Protein AF-A0A2E8LJH5-F1 (afdb_monomer_lite)

Radius of gyration: 37.07 Å; chains: 1; bounding box: 122×53×132 Å

Foldseek 3Di:
DDDDDDDDDDPPPPPPDPPPPWQPWDKAKFADAPVCQLLLQLLCVLVVHPGLQRQLLQLLVVVLVVCVVVVPQAAPCVVVLQLVQQRAYPAMDIHIATDVSVVSLVSQCRNNVHASSSSSSNRSVVSSVVSVVVCVVVVHDRDGDDDDDGDDDDKQKDKDWAWDKDFRPDQDHQQLFKKWKWAQAQAWWWKFFAAPVRHTDDIQDTDGGTDTEIGTDHRSSRGGMIGIHGNGIMMIIGHGLVPFAEADDLDKDKDQFKGKYFYPGFDAPPFFKKWKWAQAAAWWWKWFAASSRDTDDTQDTDTHTDTDMGGDDGRGGMMITGGHGIMMMHGDDFDAFEEWEDWDWDAAAQKIKTFTDGTHGRRFQWQWKKKWKAFPPDDPDPVRIDIDIGGSPDGIDMGGNHDAPTKMWMWMWIGGPSGIYDIYPIDIDGHHYPDDFADWAPWDWDDDDVKIKIWTHGGPGRRVFDKDKDWDFDPVPVPDDTPIDIDIDGDDDPVVVPPDDDDIDIDID

Structure (mmCIF, N/CA/C/O backbone):
data_AF-A0A2E8LJH5-F1
#
_entry.id   AF-A0A2E8LJH5-F1
#
loop_
_atom_site.group_PDB
_atom_site.id
_atom_site.type_symbol
_atom_site.label_atom_id
_atom_site.label_alt_id
_atom_site.label_comp_id
_atom_site.label_asym_id
_atom_site.label_entity_id
_atom_site.label_seq_id
_atom_site.pdbx_PDB_ins_code
_atom_site.Cartn_x
_atom_site.Cartn_y
_atom_site.Cartn_z
_atom_site.occupancy
_atom_site.B_iso_or_equiv
_atom_site.auth_seq_id
_atom_site.auth_comp_id
_atom_site.auth_asym_id
_atom_site.auth_atom_id
_atom_site.pdbx_PDB_model_num
ATOM 1 N N . MET A 1 1 ? -52.278 9.424 76.935 1.00 43.31 1 MET A N 1
ATOM 2 C CA . MET A 1 1 ? -51.617 10.239 75.894 1.00 43.31 1 MET A CA 1
ATOM 3 C C . MET A 1 1 ? -50.256 10.619 76.433 1.00 43.31 1 MET A C 1
ATOM 5 O O . MET A 1 1 ? -50.201 11.363 77.400 1.00 43.31 1 MET A O 1
ATOM 9 N N . GLY A 1 2 ? -49.192 10.000 75.931 1.00 31.28 2 GLY A N 1
ATOM 10 C CA . GLY A 1 2 ? -47.846 10.148 76.476 1.00 31.28 2 GLY A CA 1
ATOM 11 C C . GLY A 1 2 ? -46.780 10.168 75.386 1.00 31.28 2 GLY A C 1
ATOM 12 O O . GLY A 1 2 ? -47.045 9.743 74.266 1.00 31.28 2 GLY A O 1
ATOM 13 N N . ALA A 1 3 ? -45.597 10.607 75.822 1.00 30.59 3 ALA A N 1
ATOM 14 C CA . ALA A 1 3 ? -44.272 10.549 75.199 1.00 30.59 3 ALA A CA 1
ATOM 15 C C . ALA A 1 3 ? -43.857 11.699 74.256 1.00 30.59 3 ALA A C 1
ATOM 17 O O . ALA A 1 3 ? -44.053 11.668 73.047 1.00 30.59 3 ALA A O 1
ATOM 18 N N . LEU A 1 4 ? -43.150 12.661 74.860 1.00 33.88 4 LEU A N 1
ATOM 19 C CA . LEU A 1 4 ? -41.890 13.211 74.350 1.00 33.88 4 LEU A CA 1
ATOM 20 C C . LEU A 1 4 ? -40.780 12.196 74.691 1.00 33.88 4 LEU A C 1
ATOM 22 O O . LEU A 1 4 ? -40.576 11.951 75.878 1.00 33.88 4 LEU A O 1
ATOM 26 N N . VAL A 1 5 ? -40.069 11.633 73.705 1.00 30.66 5 VAL A N 1
ATOM 27 C CA . VAL A 1 5 ? -38.731 11.024 73.876 1.00 30.66 5 VAL A CA 1
ATOM 28 C C . VAL A 1 5 ? -37.926 11.213 72.587 1.00 30.66 5 VAL A C 1
ATOM 30 O O . VAL A 1 5 ? -38.438 11.064 71.482 1.00 30.66 5 VAL A O 1
ATOM 33 N N . ALA A 1 6 ? -36.667 11.586 72.783 1.00 30.73 6 ALA A N 1
ATOM 34 C CA . ALA A 1 6 ? -35.643 11.876 71.800 1.00 30.73 6 ALA A CA 1
ATOM 35 C C . ALA A 1 6 ? -34.947 10.619 71.242 1.00 30.73 6 ALA A C 1
ATOM 37 O O . ALA A 1 6 ? -34.744 9.656 71.973 1.00 30.73 6 ALA A O 1
ATOM 38 N N . GLY A 1 7 ? -34.442 10.743 70.009 1.00 29.61 7 GLY A N 1
ATOM 39 C CA . GLY A 1 7 ? -33.140 10.212 69.582 1.00 29.61 7 GLY A CA 1
ATOM 40 C C . GLY A 1 7 ? -33.030 8.736 69.177 1.00 29.61 7 GLY A C 1
ATOM 41 O O . GLY A 1 7 ? -33.749 7.878 69.670 1.00 29.61 7 GLY A O 1
ATOM 42 N N . VAL A 1 8 ? -31.999 8.484 68.353 1.00 29.80 8 VAL A N 1
ATOM 43 C CA . VAL A 1 8 ? -31.475 7.199 67.828 1.00 29.80 8 VAL A CA 1
ATOM 44 C C . VAL A 1 8 ? -32.151 6.748 66.519 1.00 29.80 8 VAL A C 1
ATOM 46 O O . VAL A 1 8 ? -33.350 6.535 66.485 1.00 29.80 8 VAL A O 1
ATOM 49 N N . GLY A 1 9 ? -31.477 6.566 65.381 1.00 28.03 9 GLY A N 1
ATOM 50 C CA . GLY A 1 9 ? -30.067 6.698 65.019 1.00 28.03 9 GLY A CA 1
ATOM 51 C C . GLY A 1 9 ? -29.929 6.452 63.508 1.00 28.03 9 GLY A C 1
ATOM 52 O O . GLY A 1 9 ? -30.467 5.479 62.986 1.00 28.03 9 GLY A O 1
ATOM 53 N N . LEU A 1 10 ? -29.250 7.358 62.802 1.00 27.66 10 LEU A N 1
ATOM 54 C CA . LEU A 1 10 ? -28.888 7.192 61.395 1.00 27.66 10 LEU A CA 1
ATOM 55 C C . LEU A 1 10 ? -27.653 6.279 61.354 1.00 27.66 10 LEU A C 1
ATOM 57 O O . LEU A 1 10 ? -26.586 6.667 61.830 1.00 27.66 10 LEU A O 1
ATOM 61 N N . PHE A 1 11 ? -27.803 5.053 60.849 1.00 28.19 11 PHE A N 1
ATOM 62 C CA . PHE A 1 11 ? -26.672 4.160 60.600 1.00 28.19 11 PHE A CA 1
ATOM 63 C C . PHE A 1 11 ? -25.853 4.726 59.436 1.00 28.19 11 PHE A C 1
ATOM 65 O O . PHE A 1 11 ? -26.196 4.560 58.268 1.00 28.19 11 PHE A O 1
ATOM 72 N N . LEU A 1 12 ? -24.768 5.419 59.775 1.00 26.50 12 LEU A N 1
ATOM 73 C CA . LEU A 1 12 ? -23.699 5.758 58.850 1.00 26.50 12 LEU A CA 1
ATOM 74 C C . LEU A 1 12 ? -22.900 4.470 58.602 1.00 26.50 12 LEU A C 1
ATOM 76 O O . LEU A 1 12 ? -22.025 4.108 59.389 1.00 26.50 12 LEU A O 1
ATOM 80 N N . ALA A 1 13 ? -23.237 3.735 57.543 1.00 30.58 13 ALA A N 1
ATOM 81 C CA . ALA A 1 13 ? -22.357 2.695 57.031 1.00 30.58 13 ALA A CA 1
ATOM 82 C C . ALA A 1 13 ? -21.148 3.393 56.398 1.00 30.58 13 ALA A C 1
ATOM 84 O O . ALA A 1 13 ? -21.204 3.880 55.271 1.00 30.58 13 ALA A O 1
ATOM 85 N N . VAL A 1 14 ? -20.065 3.488 57.169 1.00 27.53 14 VAL A N 1
ATOM 86 C CA . VAL A 1 14 ? -18.738 3.837 56.666 1.00 27.53 14 VAL A CA 1
ATOM 87 C C . VAL A 1 14 ? -18.298 2.689 55.762 1.00 27.53 14 VAL A C 1
ATOM 89 O O . VAL A 1 14 ? -17.747 1.695 56.229 1.00 27.53 14 VAL A O 1
ATOM 92 N N . PHE A 1 15 ? -18.567 2.810 54.463 1.00 31.98 15 PHE A N 1
ATOM 93 C CA . PHE A 1 15 ? -17.781 2.091 53.473 1.00 31.98 15 PHE A CA 1
ATOM 94 C C . PHE A 1 15 ? -16.407 2.751 53.448 1.00 31.98 15 PHE A C 1
ATOM 96 O O . PHE A 1 15 ? -16.217 3.847 52.924 1.00 31.98 15 PHE A O 1
ATOM 103 N N . VAL A 1 16 ? -15.461 2.089 54.112 1.00 33.34 16 VAL A N 1
ATOM 104 C CA . VAL A 1 16 ? -14.032 2.316 53.919 1.00 33.34 16 VAL A CA 1
ATOM 105 C C . VAL A 1 16 ? -13.775 2.190 52.423 1.00 33.34 16 VAL A C 1
ATOM 107 O O . VAL A 1 16 ? -14.097 1.165 51.823 1.00 33.34 16 VAL A O 1
ATOM 110 N N . GLY A 1 17 ? -13.258 3.268 51.837 1.00 34.16 17 GLY A N 1
ATOM 111 C CA . GLY A 1 17 ? -12.956 3.350 50.421 1.00 34.16 17 GLY A CA 1
ATOM 112 C C . GLY A 1 17 ? -12.071 2.191 49.986 1.00 34.16 17 GLY A C 1
ATOM 113 O O . GLY A 1 17 ? -10.905 2.101 50.365 1.00 34.16 17 GLY A O 1
ATOM 114 N N . LEU A 1 18 ? -12.623 1.338 49.131 1.00 31.67 18 LEU A N 1
ATOM 115 C CA . LEU A 1 18 ? -11.843 0.836 48.019 1.00 31.67 18 LEU A CA 1
ATOM 116 C C . LEU A 1 18 ? -11.642 2.051 47.120 1.00 31.67 18 LEU A C 1
ATOM 118 O O . LEU A 1 18 ? -12.595 2.546 46.520 1.00 31.67 18 LEU A O 1
ATOM 122 N N . ALA A 1 19 ? -10.422 2.582 47.103 1.00 32.56 19 ALA A N 1
ATOM 123 C CA . ALA A 1 19 ? -9.996 3.421 46.004 1.00 32.56 19 ALA A CA 1
ATOM 124 C C . ALA A 1 19 ? -10.185 2.575 44.740 1.00 32.56 19 ALA A C 1
ATOM 126 O O . ALA A 1 19 ? -9.383 1.685 44.462 1.00 32.56 19 ALA A O 1
ATOM 127 N N . ALA A 1 20 ? -11.289 2.796 44.025 1.00 32.53 20 ALA A N 1
ATOM 128 C CA . ALA A 1 20 ? -11.314 2.485 42.614 1.00 32.53 20 ALA A CA 1
ATOM 129 C C . ALA A 1 20 ? -10.115 3.238 42.045 1.00 32.53 20 ALA A C 1
ATOM 131 O O . ALA A 1 20 ? -9.996 4.454 42.235 1.00 32.53 20 ALA A O 1
ATOM 132 N N . SER A 1 21 ? -9.178 2.499 41.453 1.00 37.09 21 SER A N 1
ATOM 133 C CA . SER A 1 21 ? -8.142 3.081 40.611 1.00 37.09 21 SER A CA 1
ATOM 134 C C . SER A 1 21 ? -8.806 4.152 39.743 1.00 37.09 21 SER A C 1
ATOM 136 O O . SER A 1 21 ? -9.921 3.897 39.275 1.00 37.09 21 SER A O 1
ATOM 138 N N . PRO A 1 22 ? -8.208 5.341 39.540 1.00 38.06 22 PRO A N 1
ATOM 139 C CA . PRO A 1 22 ? -8.755 6.248 38.545 1.00 38.06 22 PRO A CA 1
ATOM 140 C C . PRO A 1 22 ? -8.867 5.430 37.260 1.00 38.06 22 PRO A C 1
ATOM 142 O O . PRO A 1 22 ? -7.861 4.870 36.821 1.00 38.06 22 PRO A O 1
ATOM 145 N N . ALA A 1 23 ? -10.090 5.257 36.748 1.00 45.56 23 ALA A N 1
ATOM 146 C CA . ALA A 1 23 ? -10.304 4.653 35.442 1.00 45.56 23 ALA A CA 1
ATOM 147 C C . ALA A 1 23 ? -9.367 5.408 34.502 1.00 45.56 23 ALA A C 1
ATOM 149 O O . ALA A 1 23 ? -9.478 6.632 34.387 1.00 45.56 23 ALA A O 1
ATOM 150 N N . SER A 1 24 ? -8.337 4.716 34.015 1.00 53.53 24 SER A N 1
ATOM 151 C CA . SER A 1 24 ? -7.203 5.340 33.347 1.00 53.53 24 SER A CA 1
ATOM 152 C C . SER A 1 24 ? -7.739 6.180 32.205 1.00 53.53 24 SER A C 1
ATOM 154 O O . SER A 1 24 ? -8.478 5.656 31.373 1.00 53.53 24 SER A O 1
ATOM 156 N N . ALA A 1 25 ? -7.412 7.472 32.200 1.00 56.91 25 ALA A N 1
ATOM 157 C CA . ALA A 1 25 ? -7.810 8.335 31.107 1.00 56.91 25 ALA A CA 1
ATOM 158 C C . ALA A 1 25 ? -7.216 7.763 29.811 1.00 56.91 25 ALA A C 1
ATOM 160 O O . ALA A 1 25 ? -5.994 7.647 29.700 1.00 56.91 25 ALA A O 1
ATOM 161 N N . GLY A 1 26 ? -8.077 7.334 28.895 1.00 70.25 26 GLY A N 1
ATOM 162 C CA . GLY A 1 26 ? -7.700 6.750 27.618 1.00 70.25 26 GLY A CA 1
ATOM 163 C C . GLY A 1 26 ? -7.838 7.806 26.541 1.00 70.25 26 GLY A C 1
ATOM 164 O O . GLY A 1 26 ? -8.909 8.397 26.388 1.00 70.25 26 GLY A O 1
ATOM 165 N N . ALA A 1 27 ? -6.757 8.078 25.822 1.00 79.31 27 ALA A N 1
ATOM 166 C CA . ALA A 1 27 ? -6.840 8.925 24.651 1.00 79.31 27 ALA A CA 1
ATOM 167 C C . ALA A 1 27 ? -7.262 8.078 23.448 1.00 79.31 27 ALA A C 1
ATOM 169 O O . ALA A 1 27 ? -6.677 7.027 23.192 1.00 79.31 27 ALA A O 1
ATOM 170 N N . VAL A 1 28 ? -8.301 8.520 22.744 1.00 83.81 28 VAL A N 1
ATOM 171 C CA . VAL A 1 28 ? -8.867 7.804 21.600 1.00 83.81 28 VAL A CA 1
ATOM 172 C C . VAL A 1 28 ? -8.799 8.724 20.387 1.00 83.81 28 VAL A C 1
ATOM 174 O O . VAL A 1 28 ? -9.398 9.803 20.377 1.00 83.81 28 VAL A O 1
ATOM 177 N N . GLY A 1 29 ? -8.036 8.313 19.376 1.00 83.12 29 GLY A N 1
ATOM 178 C CA . GLY A 1 29 ? -7.857 9.063 18.136 1.00 83.12 29 GLY A CA 1
ATOM 179 C C . GLY A 1 29 ? -8.889 8.673 17.085 1.00 83.12 29 GLY A C 1
ATOM 180 O O . GLY A 1 29 ? -9.110 7.494 16.862 1.00 83.12 29 GLY A O 1
ATOM 181 N N . SER A 1 30 ? -9.492 9.650 16.413 1.00 87.44 30 SER A N 1
ATOM 182 C CA . SER A 1 30 ? -10.296 9.423 15.204 1.00 87.44 30 SER A CA 1
ATOM 183 C C . SER A 1 30 ? -9.841 10.356 14.085 1.00 87.44 30 SER A C 1
ATOM 185 O O . SER A 1 30 ? -9.484 11.513 14.325 1.00 87.44 30 SER A O 1
ATOM 187 N N . GLY A 1 31 ? -9.800 9.837 12.864 1.00 86.38 31 GLY A N 1
ATOM 188 C CA . GLY A 1 31 ? -9.444 10.567 11.656 1.00 86.38 31 GLY A CA 1
ATOM 189 C C . GLY A 1 31 ? -10.672 10.976 10.850 1.00 86.38 31 GLY A C 1
ATOM 190 O O . GLY A 1 31 ? -11.667 10.262 10.826 1.00 86.38 31 GLY A O 1
ATOM 191 N N . TYR A 1 32 ? -10.566 12.106 10.156 1.00 87.19 32 TYR A N 1
ATOM 192 C CA . TYR A 1 32 ? -11.591 12.628 9.251 1.00 87.19 32 TYR A CA 1
ATOM 193 C C . TYR A 1 32 ? -10.971 12.985 7.909 1.00 87.19 32 TYR A C 1
ATOM 195 O O . TYR A 1 32 ? -9.798 13.386 7.841 1.00 87.19 32 TYR A O 1
ATOM 203 N N . ASP A 1 33 ? -11.752 12.833 6.844 1.00 84.94 33 ASP A N 1
ATOM 204 C CA . ASP A 1 33 ? -11.341 13.293 5.531 1.00 84.94 33 ASP A CA 1
ATOM 205 C C . ASP A 1 33 ? -11.179 14.808 5.531 1.00 84.94 33 ASP A C 1
ATOM 207 O O . ASP A 1 33 ? -11.939 15.557 6.147 1.00 84.94 33 ASP A O 1
ATOM 211 N N . GLU A 1 34 ? -10.162 15.275 4.811 1.00 87.69 34 GLU A N 1
ATOM 212 C CA . GLU A 1 34 ? -9.793 16.690 4.787 1.00 87.69 34 GLU A CA 1
ATOM 213 C C . GLU A 1 34 ? -10.953 17.603 4.351 1.00 87.69 34 GLU A C 1
ATOM 215 O O . GLU A 1 34 ? -11.028 18.755 4.778 1.00 87.69 34 GLU A O 1
ATOM 220 N N . VAL A 1 35 ? -11.873 17.075 3.540 1.00 88.81 35 VAL A N 1
ATOM 221 C CA . VAL A 1 35 ? -13.053 17.791 3.042 1.00 88.81 35 VAL A CA 1
ATOM 222 C C . VAL A 1 35 ? -14.140 18.000 4.100 1.00 88.81 35 VAL A C 1
ATOM 224 O O . VAL A 1 35 ? -14.870 18.984 3.996 1.00 88.81 35 VAL A O 1
ATOM 227 N N . ASP A 1 36 ? -14.212 17.142 5.120 1.00 89.75 36 ASP A N 1
ATOM 228 C CA . ASP A 1 36 ? -15.260 17.169 6.153 1.00 89.75 36 ASP A CA 1
ATOM 229 C C . ASP A 1 36 ? -14.840 17.973 7.389 1.00 89.75 36 ASP A C 1
ATOM 231 O O . ASP A 1 36 ? -15.669 18.477 8.152 1.00 89.75 36 ASP A O 1
ATOM 235 N N . VAL A 1 37 ? -13.531 18.149 7.585 1.00 92.19 37 VAL A N 1
ATOM 236 C CA . VAL A 1 37 ? -12.981 18.888 8.728 1.00 92.19 37 VAL A CA 1
ATOM 237 C C . VAL A 1 37 ? -13.526 20.313 8.881 1.00 92.19 37 VAL A C 1
ATOM 239 O O . VAL A 1 37 ? -13.802 20.699 10.020 1.00 92.19 37 VAL A O 1
ATOM 242 N N . PRO A 1 38 ? -13.725 21.117 7.819 1.00 94.12 38 PRO A N 1
ATOM 243 C CA . PRO A 1 38 ? -14.288 22.451 7.985 1.00 94.12 38 PRO A CA 1
ATOM 244 C C . PRO A 1 38 ? -15.696 22.430 8.594 1.00 94.12 38 PRO A C 1
ATOM 246 O O . PRO A 1 38 ? -16.016 23.303 9.399 1.00 94.12 38 PRO A O 1
ATOM 249 N N . ASP A 1 39 ? -16.515 21.427 8.266 1.00 93.19 39 ASP A N 1
ATOM 250 C CA . ASP A 1 39 ? -17.875 21.300 8.800 1.00 93.19 39 ASP A CA 1
ATOM 251 C C . ASP A 1 39 ? -17.856 20.872 10.279 1.00 93.19 39 ASP A C 1
ATOM 253 O O . ASP A 1 39 ? -18.663 21.356 11.074 1.00 93.19 39 ASP A O 1
ATOM 257 N N . LEU A 1 40 ? -16.891 20.038 10.688 1.00 94.19 40 LEU A N 1
ATOM 258 C CA . LEU A 1 40 ? -16.660 19.693 12.100 1.00 94.19 40 LEU A CA 1
ATOM 259 C C . LEU A 1 40 ? -16.218 20.904 12.923 1.00 94.19 40 LEU A C 1
ATOM 261 O O . LEU A 1 40 ? -16.731 21.137 14.017 1.00 94.19 40 LEU A O 1
ATOM 265 N N . LEU A 1 41 ? -15.263 21.680 12.404 1.00 95.06 41 LEU A N 1
ATOM 266 C CA . LEU A 1 41 ? -14.755 22.878 13.072 1.00 95.06 41 LEU A CA 1
ATOM 267 C C . LEU A 1 41 ? -15.845 23.939 13.209 1.00 95.06 41 LEU A C 1
ATOM 269 O O . LEU A 1 41 ? -16.012 24.507 14.286 1.00 95.06 41 LEU A O 1
ATOM 273 N N . TRP A 1 42 ? -16.608 24.168 12.138 1.00 96.25 42 TRP A N 1
ATOM 274 C CA . TRP A 1 42 ? -17.742 25.082 12.169 1.00 96.25 42 TRP A CA 1
ATOM 275 C C . TRP A 1 42 ? -18.808 24.623 13.169 1.00 96.25 42 TRP A C 1
ATOM 277 O O . TRP A 1 42 ? -19.300 25.435 13.946 1.00 96.25 42 TRP A O 1
ATOM 287 N N . ALA A 1 43 ? -19.147 23.330 13.194 1.00 96.44 43 ALA A N 1
ATOM 288 C CA . ALA A 1 43 ? -20.146 22.810 14.121 1.00 96.44 43 ALA A CA 1
ATOM 289 C C . ALA A 1 43 ? -19.718 22.959 15.586 1.00 96.44 43 ALA A C 1
ATOM 291 O O . ALA A 1 43 ? -20.550 23.295 16.426 1.00 96.44 43 ALA A O 1
ATOM 292 N N . ALA A 1 44 ? -18.437 22.733 15.893 1.00 96.19 44 ALA A N 1
ATOM 293 C CA . ALA A 1 44 ? -17.908 22.938 17.237 1.00 96.19 44 ALA A CA 1
ATOM 294 C C . ALA A 1 44 ? -18.044 24.406 17.673 1.00 96.19 44 ALA A C 1
ATOM 296 O O . ALA A 1 44 ? -18.576 24.662 18.748 1.00 96.19 44 ALA A O 1
ATOM 297 N N . ASP A 1 45 ? -17.656 25.354 16.816 1.00 95.44 45 ASP A N 1
ATOM 298 C CA . ASP A 1 45 ? -17.786 26.794 17.086 1.00 95.44 45 ASP A CA 1
ATOM 299 C C . ASP A 1 45 ? -19.256 27.223 17.235 1.00 95.44 45 ASP A C 1
ATOM 301 O O . ASP A 1 45 ? -19.625 27.889 18.202 1.00 95.44 45 ASP A O 1
ATOM 305 N N . HIS A 1 46 ? -20.130 26.759 16.334 1.00 95.50 46 HIS A N 1
ATOM 306 C CA . HIS A 1 46 ? -21.569 27.047 16.367 1.00 95.50 46 HIS A CA 1
ATOM 307 C C . HIS A 1 46 ? -22.242 26.579 17.667 1.00 95.50 46 HIS A C 1
ATOM 309 O O . HIS A 1 46 ? -23.196 27.198 18.146 1.00 95.50 46 HIS A O 1
ATOM 315 N N . LEU A 1 47 ? -21.742 25.486 18.245 1.00 95.62 47 LEU A N 1
ATOM 316 C CA . LEU A 1 47 ? -22.233 24.901 19.491 1.00 95.62 47 LEU A CA 1
ATOM 317 C C . LEU A 1 47 ? -21.471 25.378 20.741 1.00 95.62 47 LEU A C 1
ATOM 319 O O . LEU A 1 47 ? -21.751 24.870 21.825 1.00 95.62 47 LEU A O 1
ATOM 323 N N . ASP A 1 48 ? -20.562 26.353 20.609 1.00 96.00 48 ASP A N 1
ATOM 324 C CA . ASP A 1 48 ? -19.721 26.889 21.694 1.00 96.00 48 ASP A CA 1
ATOM 325 C C . ASP A 1 48 ? -18.853 25.811 22.377 1.00 96.00 48 ASP A C 1
ATOM 327 O O . ASP A 1 48 ? -18.695 25.770 23.597 1.00 96.00 48 ASP A O 1
ATOM 331 N N . LEU A 1 49 ? -18.308 24.896 21.570 1.00 96.25 49 LEU A N 1
ATOM 332 C CA . LEU A 1 49 ? -17.401 23.829 21.992 1.00 96.25 49 LEU A CA 1
ATOM 333 C C . LEU A 1 49 ? -15.960 24.174 21.605 1.00 96.25 49 LEU A C 1
ATOM 335 O O . LEU A 1 49 ? -15.698 24.756 20.554 1.00 96.25 49 LEU A O 1
ATOM 339 N N . ALA A 1 50 ? -14.993 23.742 22.413 1.00 93.12 50 ALA A N 1
ATOM 340 C CA . ALA A 1 50 ? -13.578 24.073 22.243 1.00 93.12 50 ALA A CA 1
ATOM 341 C C . ALA A 1 50 ? -12.949 23.525 20.946 1.00 93.12 50 ALA A C 1
ATOM 343 O O . ALA A 1 50 ? -11.852 23.937 20.567 1.00 93.12 50 ALA A O 1
ATOM 344 N N . GLY A 1 51 ? -13.607 22.574 20.280 1.00 93.00 51 GLY A N 1
ATOM 345 C CA . GLY A 1 51 ? -13.173 22.015 19.004 1.00 93.00 51 GLY A CA 1
ATOM 346 C C . GLY A 1 51 ? -13.685 20.592 18.766 1.00 93.00 51 GLY A C 1
ATOM 347 O O . GLY A 1 51 ? -14.542 20.103 19.509 1.00 93.00 51 GLY A O 1
ATOM 348 N N . PRO A 1 52 ? -13.129 19.885 17.765 1.00 93.62 52 PRO A N 1
ATOM 349 C CA . PRO A 1 52 ? -13.603 18.557 17.368 1.00 93.62 52 PRO A CA 1
ATOM 350 C C . PRO A 1 52 ? -13.556 17.511 18.488 1.00 93.62 52 PRO A C 1
ATOM 352 O O . PRO A 1 52 ? -14.449 16.677 18.578 1.00 93.62 52 PRO A O 1
ATOM 355 N N . ALA A 1 53 ? -12.574 17.580 19.390 1.00 92.19 53 ALA A N 1
ATOM 356 C CA . ALA A 1 53 ? -12.482 16.645 20.514 1.00 92.19 53 ALA A CA 1
ATOM 357 C C . ALA A 1 53 ? -13.654 16.786 21.511 1.00 92.19 53 ALA A C 1
ATOM 359 O O . ALA A 1 53 ? -14.161 15.812 22.065 1.00 92.19 53 ALA A O 1
ATOM 360 N N . GLU A 1 54 ? -14.129 18.010 21.752 1.00 94.69 54 GLU A N 1
ATOM 361 C CA . GLU A 1 54 ? -15.301 18.228 22.605 1.00 94.69 54 GLU A CA 1
ATOM 362 C C . GLU A 1 54 ? -16.609 17.941 21.859 1.00 94.69 54 GLU A C 1
ATOM 364 O O . GLU A 1 54 ? -17.548 17.407 22.452 1.00 94.69 54 GLU A O 1
ATOM 369 N N . LEU A 1 55 ? -16.640 18.197 20.547 1.00 96.38 55 LEU A N 1
ATOM 370 C CA . LEU A 1 55 ? -17.733 17.801 19.657 1.00 96.38 55 LEU A CA 1
ATOM 371 C C . LEU A 1 55 ? -17.964 16.282 19.687 1.00 96.38 55 LEU A C 1
ATOM 373 O O . LEU A 1 55 ? -19.097 15.843 19.862 1.00 96.38 55 LEU A O 1
ATOM 377 N N . GLN A 1 56 ? -16.897 15.483 19.592 1.00 95.88 56 GLN A N 1
ATOM 378 C CA . GLN A 1 56 ? -16.943 14.018 19.682 1.00 95.88 56 GLN A CA 1
ATOM 379 C C . GLN A 1 56 ? -17.541 13.553 21.012 1.00 95.88 56 GLN A C 1
ATOM 381 O O . GLN A 1 56 ? -18.513 12.795 21.027 1.00 95.88 56 GLN A O 1
ATOM 386 N N . ARG A 1 57 ? -17.006 14.055 22.135 1.00 95.50 57 ARG A N 1
ATOM 387 C CA . ARG A 1 57 ? -17.490 13.704 23.481 1.00 95.50 57 ARG A CA 1
ATOM 388 C C . ARG A 1 57 ? -18.958 14.071 23.680 1.00 95.50 57 ARG A C 1
ATOM 390 O O . ARG A 1 57 ? -19.746 13.247 24.146 1.00 95.50 57 ARG A O 1
ATOM 397 N N . THR A 1 58 ? -19.339 15.276 23.262 1.00 97.00 58 THR A N 1
ATOM 398 C CA . THR A 1 58 ? -20.722 15.764 23.347 1.00 97.00 58 THR A CA 1
ATOM 399 C C . THR A 1 58 ? -21.657 14.949 22.455 1.00 97.00 58 THR A C 1
ATOM 401 O O . THR A 1 58 ? -22.752 14.583 22.876 1.00 97.00 58 THR A O 1
ATOM 404 N N . GLY A 1 59 ? -21.218 14.602 21.246 1.00 97.06 59 GLY A N 1
ATOM 405 C CA . GLY A 1 59 ? -21.951 13.757 20.310 1.00 97.06 59 GLY A CA 1
ATOM 406 C C . GLY A 1 59 ? -22.284 12.382 20.881 1.00 97.06 59 GLY A C 1
ATOM 407 O O . GLY A 1 59 ? -23.449 11.985 20.897 1.00 97.06 59 GLY A O 1
ATOM 408 N N . VAL A 1 60 ? -21.285 11.684 21.427 1.00 97.25 60 VAL A N 1
ATOM 409 C CA . VAL A 1 60 ? -21.482 10.386 22.097 1.00 97.25 60 VAL A CA 1
ATOM 410 C C . VAL A 1 60 ? -22.430 10.524 23.292 1.00 97.25 60 VAL A C 1
ATOM 412 O O . VAL A 1 60 ? -23.322 9.693 23.471 1.00 97.25 60 VAL A O 1
ATOM 415 N N . ALA A 1 61 ? -22.312 11.604 24.072 1.00 96.56 61 ALA A N 1
ATOM 416 C CA . ALA A 1 61 ? -23.222 11.874 25.184 1.00 96.56 61 ALA A CA 1
ATOM 417 C C . ALA A 1 61 ? -24.679 12.057 24.731 1.00 96.56 61 ALA A C 1
ATOM 419 O O . ALA A 1 61 ? -25.597 11.536 25.369 1.00 96.56 61 ALA A O 1
ATOM 420 N N . VAL A 1 62 ? -24.902 12.750 23.611 1.00 96.62 62 VAL A N 1
ATOM 421 C CA . VAL A 1 62 ? -26.233 12.929 23.014 1.00 96.62 62 VAL A CA 1
ATOM 422 C C . VAL A 1 62 ? -26.804 11.599 22.526 1.00 96.62 62 VAL A C 1
ATOM 424 O O . VAL A 1 62 ? -27.972 11.314 22.793 1.00 96.62 62 VAL A O 1
ATOM 427 N N . ILE A 1 63 ? -25.996 10.760 21.872 1.00 96.38 63 ILE A N 1
ATOM 428 C CA . ILE A 1 63 ? -26.411 9.414 21.448 1.00 96.38 63 ILE A CA 1
ATOM 429 C C . ILE A 1 63 ? -26.852 8.589 22.662 1.00 96.38 63 ILE A C 1
ATOM 431 O O . ILE A 1 63 ? -27.972 8.076 22.689 1.00 96.38 63 ILE A O 1
ATOM 435 N N . ASN A 1 64 ? -26.011 8.522 23.695 1.00 95.81 64 ASN A N 1
ATOM 436 C CA . ASN A 1 64 ? -26.318 7.806 24.930 1.00 95.81 64 ASN A CA 1
ATOM 437 C C . ASN A 1 64 ? -27.599 8.338 25.602 1.00 95.81 64 ASN A C 1
ATOM 439 O O . ASN A 1 64 ? -28.440 7.567 26.065 1.00 95.81 64 ASN A O 1
ATOM 443 N N . PHE A 1 65 ? -27.797 9.658 25.629 1.00 95.44 65 PHE A N 1
ATOM 444 C CA . PHE A 1 65 ? -29.016 10.269 26.162 1.00 95.44 65 PHE A CA 1
ATOM 445 C C . PHE A 1 65 ? -30.272 9.838 25.389 1.00 95.44 65 PHE A C 1
ATOM 447 O O . PHE A 1 65 ? -31.271 9.456 26.002 1.00 95.44 65 PHE A O 1
ATOM 454 N N . ILE A 1 66 ? -30.226 9.851 24.054 1.00 94.12 66 ILE A N 1
ATOM 455 C CA . ILE A 1 66 ? -31.347 9.435 23.197 1.00 94.12 66 ILE A CA 1
ATOM 456 C C . ILE A 1 66 ? -31.674 7.951 23.405 1.00 94.12 66 ILE A C 1
ATOM 458 O O . ILE A 1 66 ? -32.847 7.589 23.539 1.00 94.12 66 ILE A O 1
ATOM 462 N N . LEU A 1 67 ? -30.663 7.088 23.477 1.00 93.19 67 LEU A N 1
ATOM 463 C CA . LEU A 1 67 ? -30.868 5.657 23.704 1.00 93.19 67 LEU A CA 1
ATOM 464 C C . LEU A 1 67 ? -31.507 5.382 25.073 1.00 93.19 67 LEU A C 1
ATOM 466 O O . LEU A 1 67 ? -32.492 4.646 25.163 1.00 93.19 67 LEU A O 1
ATOM 470 N N . ASN A 1 68 ? -31.051 6.078 26.118 1.00 92.56 68 ASN A N 1
ATOM 471 C CA . ASN A 1 68 ? -31.660 5.997 27.446 1.00 92.56 68 ASN A CA 1
ATOM 472 C C . ASN A 1 68 ? -33.115 6.494 27.466 1.00 92.56 68 ASN A C 1
ATOM 474 O O . ASN A 1 68 ? -33.964 5.880 28.111 1.00 92.56 68 ASN A O 1
ATOM 478 N N . LEU A 1 69 ? -33.438 7.572 26.740 1.00 94.94 69 LEU A N 1
ATOM 479 C CA . LEU A 1 69 ? -34.817 8.064 26.625 1.00 94.94 69 LEU A CA 1
ATOM 480 C C . LEU A 1 69 ? -35.742 7.085 25.899 1.00 94.94 69 LEU A C 1
ATOM 482 O O . LEU A 1 69 ? -36.914 6.958 26.253 1.00 94.94 69 LEU A O 1
ATOM 486 N N . THR A 1 70 ? -35.234 6.429 24.857 1.00 92.88 70 THR A N 1
ATOM 487 C CA . THR A 1 70 ? -36.017 5.489 24.043 1.00 92.88 70 THR A CA 1
ATOM 488 C C . THR A 1 70 ? -36.133 4.105 24.681 1.00 92.88 70 THR A C 1
ATOM 490 O O . THR A 1 70 ? -36.970 3.314 24.248 1.00 92.88 70 THR A O 1
ATOM 493 N N . GLY A 1 71 ? -35.340 3.819 25.720 1.00 90.56 71 GLY A N 1
ATOM 494 C CA . GLY A 1 71 ? -35.305 2.521 26.391 1.00 90.56 71 GLY A CA 1
ATOM 495 C C . GLY A 1 71 ? -34.703 1.410 25.529 1.00 90.56 71 GLY A C 1
ATOM 496 O O . GLY A 1 71 ? -34.979 0.238 25.776 1.00 90.56 71 GLY A O 1
ATOM 497 N N . ARG A 1 72 ? -33.919 1.763 24.503 1.00 87.44 72 ARG A N 1
ATOM 498 C CA . ARG A 1 72 ? -33.242 0.802 23.628 1.00 87.44 72 ARG A CA 1
ATOM 499 C C . ARG A 1 72 ? -31.921 0.377 24.254 1.00 87.44 72 ARG A C 1
ATOM 501 O O . ARG A 1 72 ? -30.920 1.071 24.131 1.00 87.44 72 ARG A O 1
ATOM 508 N N . THR A 1 73 ? -31.945 -0.745 24.964 1.00 87.00 73 THR A N 1
ATOM 509 C CA . THR A 1 73 ? -30.769 -1.288 25.663 1.00 87.00 73 THR A CA 1
ATOM 510 C C . THR A 1 73 ? -30.118 -2.465 24.947 1.00 87.00 73 THR A C 1
ATOM 512 O O . THR A 1 73 ? -28.976 -2.788 25.255 1.00 87.00 73 THR A O 1
ATOM 515 N N . ASP A 1 74 ? -30.838 -3.115 24.033 1.00 90.56 74 ASP A N 1
ATOM 516 C CA . ASP A 1 74 ? -30.330 -4.263 23.281 1.00 90.56 74 ASP A CA 1
ATOM 517 C C . ASP A 1 74 ? -29.350 -3.798 22.201 1.00 90.56 74 ASP A C 1
ATOM 519 O O . ASP A 1 74 ? -29.535 -2.725 21.632 1.00 90.56 74 ASP A O 1
ATOM 523 N N . ALA A 1 75 ? -28.323 -4.601 21.917 1.00 92.75 75 ALA A N 1
ATOM 524 C CA . ALA A 1 75 ? -27.354 -4.282 20.873 1.00 92.75 75 ALA A CA 1
ATOM 525 C C . ALA A 1 75 ? -28.004 -4.320 19.477 1.00 92.75 75 ALA A C 1
ATOM 527 O O . ALA A 1 75 ? -28.727 -5.261 19.143 1.00 92.75 75 ALA A O 1
ATOM 528 N N . GLU A 1 76 ? -27.711 -3.321 18.649 1.00 92.44 76 GLU A N 1
ATOM 529 C CA . GLU A 1 76 ? -28.229 -3.135 17.291 1.00 92.44 76 GLU A CA 1
ATOM 530 C C . GLU A 1 76 ? -27.174 -3.514 16.223 1.00 92.44 76 GLU A C 1
ATOM 532 O O . GLU A 1 76 ? -27.021 -2.828 15.212 1.00 92.44 76 GLU A O 1
ATOM 537 N N . CYS A 1 77 ? -26.448 -4.627 16.416 1.00 88.31 77 CYS A N 1
ATOM 538 C CA . CYS A 1 77 ? -25.382 -5.058 15.491 1.00 88.31 77 CYS A CA 1
ATOM 539 C C . CYS A 1 77 ? -25.872 -5.297 14.050 1.00 88.31 77 CYS A C 1
ATOM 541 O O . CYS A 1 77 ? -25.116 -5.110 13.098 1.00 88.31 77 CYS A O 1
ATOM 543 N N . ASP A 1 78 ? -27.136 -5.699 13.879 1.00 87.38 78 ASP A N 1
ATOM 544 C CA . ASP A 1 78 ? -27.725 -6.023 12.571 1.00 87.38 78 ASP A CA 1
ATOM 545 C C . ASP A 1 78 ? -27.793 -4.812 11.622 1.00 87.38 78 ASP A C 1
ATOM 547 O O . ASP A 1 78 ? -28.033 -4.972 10.425 1.00 87.38 78 ASP A O 1
ATOM 551 N N . LEU A 1 79 ? -27.585 -3.594 12.137 1.00 85.44 79 LEU A N 1
ATOM 552 C CA . LEU A 1 79 ? -27.543 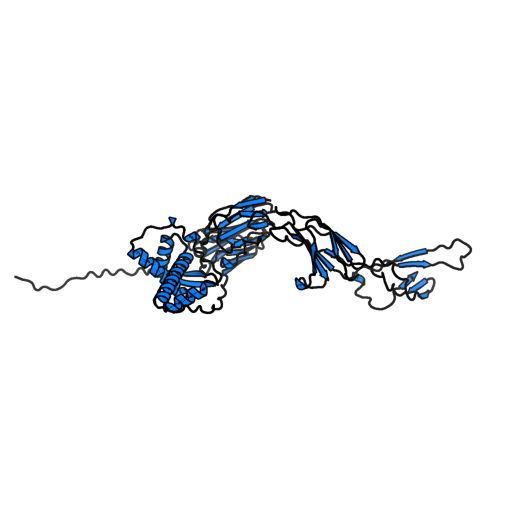-2.370 11.337 1.00 85.44 79 LEU A CA 1
ATOM 553 C C . LEU A 1 79 ? -26.240 -2.212 10.544 1.00 85.44 79 LEU A C 1
ATOM 555 O O . LEU A 1 79 ? -26.212 -1.435 9.591 1.00 85.44 79 LEU A O 1
ATOM 559 N N . GLY A 1 80 ? -25.171 -2.925 10.919 1.00 83.06 80 GLY A N 1
ATOM 560 C CA . GLY A 1 80 ? -23.910 -2.928 10.175 1.00 83.06 80 GLY A CA 1
ATOM 561 C C . GLY A 1 80 ? -23.182 -1.579 10.141 1.00 83.06 80 GLY A C 1
ATOM 562 O O . GLY A 1 80 ? -22.421 -1.323 9.209 1.00 83.06 80 GLY A O 1
ATOM 563 N N . TYR A 1 81 ? -23.391 -0.702 11.132 1.00 83.94 81 TYR A N 1
ATOM 564 C CA . TYR A 1 81 ? -22.788 0.639 11.142 1.00 83.94 81 TYR A CA 1
ATOM 565 C C . TYR A 1 81 ? -21.256 0.632 11.094 1.00 83.94 81 TYR A C 1
ATOM 567 O O . TYR A 1 81 ? -20.672 1.549 10.519 1.00 83.94 81 TYR A O 1
ATOM 575 N N . GLY A 1 82 ? -20.607 -0.410 11.620 1.00 80.75 82 GLY A N 1
ATOM 576 C CA . GLY A 1 82 ? -19.148 -0.548 11.583 1.00 80.75 82 GLY A CA 1
ATOM 577 C C . GLY A 1 82 ? -18.564 -0.607 10.167 1.00 80.75 82 GLY A C 1
ATOM 578 O O . GLY A 1 82 ? -17.431 -0.192 9.960 1.00 80.75 82 GLY A O 1
ATOM 579 N N . ALA A 1 83 ? -19.333 -1.042 9.165 1.00 78.12 83 ALA A N 1
ATOM 580 C CA . ALA A 1 83 ? -18.883 -1.026 7.770 1.00 78.12 83 ALA A CA 1
ATOM 581 C C . ALA A 1 83 ? -19.012 0.362 7.112 1.00 78.12 83 ALA A C 1
ATOM 583 O O . ALA A 1 83 ? -18.391 0.622 6.084 1.00 78.12 83 ALA A O 1
ATOM 584 N N . LEU A 1 84 ? -19.832 1.251 7.686 1.00 80.81 84 LEU A N 1
ATOM 585 C CA . LEU A 1 84 ? -20.192 2.547 7.099 1.00 80.81 84 LEU A CA 1
ATOM 586 C C . LEU A 1 84 ? -19.403 3.720 7.681 1.00 80.81 84 LEU A C 1
ATOM 588 O O . LEU A 1 84 ? -19.358 4.787 7.072 1.00 80.81 84 LEU A O 1
ATOM 592 N N . ILE A 1 85 ? -18.828 3.548 8.869 1.00 87.44 85 ILE A N 1
ATOM 593 C CA . ILE A 1 85 ? -18.100 4.600 9.572 1.00 87.44 85 ILE A CA 1
ATOM 594 C C . ILE A 1 85 ? -16.612 4.329 9.402 1.00 87.44 85 ILE A C 1
ATOM 596 O O . ILE A 1 85 ? -16.090 3.387 9.988 1.00 87.44 85 ILE A O 1
ATOM 600 N N . ASP A 1 86 ? -15.933 5.161 8.619 1.00 85.19 86 ASP A N 1
ATOM 601 C CA . ASP A 1 86 ? -14.478 5.124 8.493 1.00 85.19 86 ASP A CA 1
ATOM 602 C C . ASP A 1 86 ? -13.846 6.051 9.545 1.00 85.19 86 ASP A C 1
ATOM 604 O O . ASP A 1 86 ? -13.991 7.272 9.443 1.00 85.19 86 ASP A O 1
ATOM 608 N N . PRO A 1 87 ? -13.163 5.514 10.572 1.00 87.31 87 PRO A N 1
ATOM 609 C CA . PRO A 1 87 ? -12.497 6.326 11.577 1.00 87.31 87 PRO A CA 1
ATOM 610 C C . PRO A 1 87 ? -11.074 6.740 11.170 1.00 87.31 87 PRO A C 1
ATOM 612 O O . PRO A 1 87 ? -10.335 7.252 12.014 1.00 87.31 87 PRO A O 1
ATOM 615 N N . TYR A 1 88 ? -10.660 6.519 9.916 1.00 80.81 88 TYR A N 1
ATOM 616 C CA . TYR A 1 88 ? -9.273 6.646 9.468 1.00 80.81 88 TYR A CA 1
ATOM 617 C C . TYR A 1 88 ? -9.088 7.668 8.340 1.00 80.81 88 TYR A C 1
ATOM 619 O O . TYR A 1 88 ? -8.653 7.355 7.233 1.00 80.81 88 TYR A O 1
ATOM 627 N N . GLY A 1 89 ? -9.367 8.933 8.637 1.00 78.50 89 GLY A N 1
ATOM 628 C CA . GLY A 1 89 ? -9.049 10.048 7.743 1.00 78.50 89 GLY A CA 1
ATOM 629 C C . GLY A 1 89 ? -7.648 10.651 7.930 1.00 78.50 89 GLY A C 1
ATOM 630 O O . GLY A 1 89 ? -6.953 10.417 8.922 1.00 78.50 89 GLY A O 1
ATOM 631 N N . SER A 1 90 ? -7.236 11.493 6.977 1.00 77.31 90 SER A N 1
ATOM 632 C CA . SER A 1 90 ? -5.919 12.155 6.981 1.00 77.31 90 SER A CA 1
ATOM 633 C C . SER A 1 90 ? -5.755 13.207 8.086 1.00 77.31 90 SER A C 1
ATOM 635 O O . SER A 1 90 ? -4.631 13.600 8.409 1.00 77.31 90 SER A O 1
ATOM 637 N N . ARG A 1 91 ? -6.860 13.678 8.677 1.00 84.44 91 ARG A N 1
ATOM 638 C CA . ARG A 1 91 ? -6.871 14.668 9.759 1.00 84.44 91 ARG A CA 1
ATOM 639 C C . ARG A 1 91 ? -7.317 14.017 11.066 1.00 84.44 91 ARG A C 1
ATOM 641 O O . 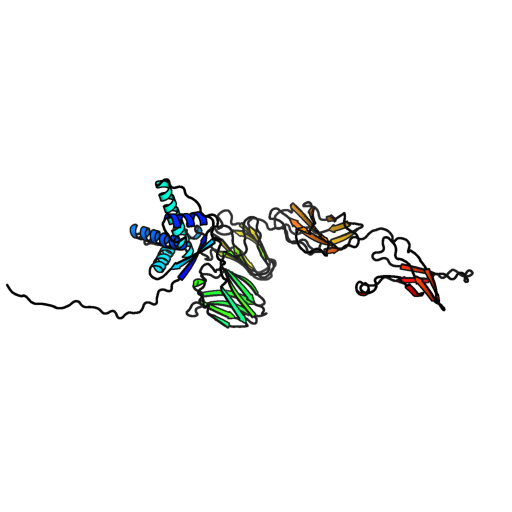ARG A 1 91 ? -8.506 13.804 11.287 1.00 84.44 91 ARG A O 1
ATOM 648 N N . ARG A 1 92 ? -6.350 13.710 11.933 1.00 83.19 92 ARG A N 1
ATOM 649 C CA . ARG A 1 92 ? -6.575 13.049 13.226 1.00 83.19 92 ARG A CA 1
ATOM 650 C C . ARG A 1 92 ? -6.895 14.051 14.334 1.00 83.19 92 ARG A C 1
ATOM 652 O O . ARG A 1 92 ? -6.194 15.051 14.488 1.00 83.19 92 ARG A O 1
ATOM 659 N N . TYR A 1 93 ? -7.896 13.726 15.144 1.00 86.88 93 TYR A N 1
ATOM 660 C CA . TYR A 1 93 ? -8.233 14.411 16.388 1.00 86.88 93 TYR A CA 1
ATOM 661 C C . TYR A 1 93 ? -8.267 13.408 17.532 1.00 86.88 93 TYR A C 1
ATOM 663 O O . TYR A 1 93 ? -8.760 12.293 17.382 1.00 86.88 93 TYR A O 1
ATOM 671 N N . GLU A 1 94 ? -7.736 13.817 18.676 1.00 85.81 94 GLU A N 1
ATOM 672 C CA . GLU A 1 94 ? -7.621 12.972 19.855 1.00 85.81 94 GLU A CA 1
ATOM 673 C C . GLU A 1 94 ? -8.485 13.535 20.976 1.00 85.81 94 GLU A C 1
ATOM 675 O O . GLU A 1 94 ? -8.379 14.714 21.327 1.00 85.81 94 GLU A O 1
ATOM 680 N N . SER A 1 95 ? -9.336 12.678 21.530 1.00 88.75 95 SER A N 1
ATOM 681 C CA . SER A 1 95 ? -10.156 12.991 22.694 1.00 88.75 95 SER A CA 1
ATOM 682 C C . SER A 1 95 ? -9.692 12.173 23.884 1.00 88.75 95 SER A C 1
ATOM 684 O O . SER A 1 95 ? -9.406 10.983 23.766 1.00 88.75 95 SER A O 1
ATOM 686 N N . VAL A 1 96 ? -9.636 12.815 25.047 1.00 88.88 96 VAL A N 1
ATOM 687 C CA . VAL A 1 96 ? -9.289 12.160 26.309 1.00 88.88 96 VAL A CA 1
ATOM 688 C C . VAL A 1 96 ? -10.574 11.788 27.034 1.00 88.88 96 VAL A C 1
ATOM 690 O O . VAL A 1 96 ? -11.409 12.655 27.288 1.00 88.88 96 VAL A O 1
ATOM 693 N N . TRP A 1 97 ? -10.704 10.514 27.389 1.00 88.44 97 TRP A N 1
ATOM 694 C CA . TRP A 1 97 ? -11.877 9.942 28.045 1.00 88.44 97 TRP A CA 1
ATOM 695 C C . TRP A 1 97 ? -11.496 9.389 29.410 1.00 88.44 97 TRP A C 1
ATOM 697 O O . TRP A 1 97 ? -10.486 8.702 29.522 1.00 88.44 97 TRP A O 1
ATOM 707 N N . ALA A 1 98 ? -12.287 9.644 30.452 1.00 87.31 98 ALA A N 1
ATOM 708 C CA . ALA A 1 98 ? -12.020 9.109 31.786 1.00 87.31 98 ALA A CA 1
ATOM 709 C C . ALA A 1 98 ? -13.309 8.807 32.557 1.00 87.31 98 ALA A C 1
ATOM 711 O O . ALA A 1 98 ? -14.341 9.443 32.349 1.00 87.31 98 ALA A O 1
ATOM 712 N N . GLY A 1 99 ? -13.237 7.860 33.495 1.00 89.56 99 GLY A N 1
ATOM 713 C CA . GLY A 1 99 ? -14.349 7.556 34.400 1.00 89.56 99 GLY A CA 1
ATOM 714 C C . GLY A 1 99 ? -15.642 7.192 33.666 1.00 89.56 99 GLY A C 1
ATOM 715 O O . GLY A 1 99 ? -15.648 6.317 32.804 1.00 89.56 99 GLY A O 1
ATOM 716 N N . GLU A 1 100 ? -16.735 7.870 34.022 1.00 89.62 100 GLU A N 1
ATOM 717 C CA . GLU A 1 100 ? -18.063 7.653 33.431 1.00 89.62 100 GLU A CA 1
ATOM 718 C C . GLU A 1 100 ? -18.119 7.998 31.936 1.00 89.62 100 GLU A C 1
ATOM 720 O O . GLU A 1 100 ? -18.864 7.354 31.204 1.00 89.62 100 GLU A O 1
ATOM 725 N N . GLU A 1 101 ? -17.311 8.954 31.458 1.00 91.94 101 GLU A N 1
ATOM 726 C CA . GLU A 1 101 ? -17.273 9.299 30.031 1.00 91.94 101 GLU A CA 1
ATOM 727 C C . GLU A 1 101 ? -16.743 8.127 29.198 1.00 91.94 101 GLU A C 1
ATOM 729 O O . GLU A 1 101 ? -17.297 7.818 28.146 1.00 91.94 101 GLU A O 1
ATOM 734 N N . LEU A 1 102 ? -15.701 7.440 29.681 1.00 90.44 102 LEU A N 1
ATOM 735 C CA . LEU A 1 102 ? -15.149 6.268 28.999 1.00 90.44 102 LEU A CA 1
ATOM 736 C C . LEU A 1 102 ? -16.142 5.099 29.015 1.00 90.44 102 LEU A C 1
ATOM 738 O O . LEU A 1 102 ? -16.355 4.470 27.986 1.00 90.44 102 LEU A O 1
ATOM 742 N N . ALA A 1 103 ? -16.806 4.857 30.149 1.00 91.25 103 ALA A N 1
ATOM 743 C CA . ALA A 1 103 ? -17.844 3.829 30.237 1.00 91.25 103 ALA A CA 1
ATOM 744 C C . ALA A 1 103 ? -19.024 4.114 29.292 1.00 91.25 103 ALA A C 1
ATOM 746 O O . ALA A 1 103 ? -19.614 3.192 28.738 1.00 91.25 103 ALA A O 1
ATOM 747 N N . MET A 1 104 ? -19.363 5.389 29.091 1.00 94.69 104 MET A N 1
ATOM 748 C CA . MET A 1 104 ? -20.377 5.811 28.129 1.00 94.69 104 MET A CA 1
ATOM 749 C C . MET A 1 104 ? -19.931 5.580 26.682 1.00 94.69 104 MET A C 1
ATOM 751 O O . MET A 1 104 ? -20.736 5.116 25.879 1.00 94.69 104 MET A O 1
ATOM 755 N N . LEU A 1 105 ? -18.673 5.887 26.350 1.00 94.56 105 LEU A N 1
ATOM 756 C CA . LEU A 1 105 ? -18.111 5.592 25.032 1.00 94.56 105 LEU A CA 1
ATOM 757 C C . LEU A 1 105 ? -18.154 4.092 24.738 1.00 94.56 105 LEU A C 1
ATOM 759 O O . LEU A 1 105 ? -18.652 3.703 23.686 1.00 94.56 105 LEU A O 1
ATOM 763 N N . ASP A 1 106 ? -17.690 3.276 25.686 1.00 92.75 106 ASP A N 1
ATOM 764 C CA . ASP A 1 106 ? -17.715 1.814 25.593 1.00 92.75 106 ASP A CA 1
ATOM 765 C C . ASP A 1 106 ? -19.139 1.307 25.386 1.00 92.75 106 ASP A C 1
ATOM 767 O O . ASP A 1 106 ? -19.399 0.523 24.482 1.00 92.75 106 ASP A O 1
ATOM 771 N N . TRP A 1 107 ? -20.090 1.828 26.161 1.00 94.81 107 TRP A N 1
ATOM 772 C CA . TRP A 1 107 ? -21.482 1.423 26.047 1.00 94.81 107 TRP A CA 1
ATOM 773 C C . TRP A 1 107 ? -22.099 1.774 24.684 1.00 94.81 107 TRP A C 1
ATOM 775 O O . TRP A 1 107 ? -22.806 0.952 24.107 1.00 94.81 107 TRP A O 1
ATOM 785 N N . VAL A 1 108 ? -21.837 2.973 24.145 1.00 96.19 108 VAL A N 1
ATOM 786 C CA . VAL A 1 108 ? -22.327 3.363 22.809 1.00 96.19 108 VAL A CA 1
ATOM 787 C C . VAL A 1 108 ? -21.673 2.516 21.716 1.00 96.19 108 VAL A C 1
ATOM 789 O O . VAL A 1 108 ? -22.361 2.084 20.791 1.00 96.19 108 VAL A O 1
ATOM 792 N N . ALA A 1 109 ? -20.367 2.266 21.826 1.00 93.75 109 ALA A N 1
ATOM 793 C CA . ALA A 1 109 ? -19.626 1.411 20.908 1.00 93.75 109 ALA A CA 1
ATOM 794 C C . ALA A 1 109 ? -20.195 -0.020 20.900 1.00 93.75 109 ALA A C 1
ATOM 796 O O . ALA A 1 109 ? -20.548 -0.534 19.840 1.00 93.75 109 ALA A O 1
ATOM 797 N N . ASP A 1 110 ? -20.406 -0.610 22.080 1.00 93.56 110 ASP A N 1
ATOM 798 C CA . ASP A 1 110 ? -20.994 -1.941 22.250 1.00 93.56 110 ASP A CA 1
ATOM 799 C C . ASP A 1 110 ? -22.439 -2.010 21.743 1.00 93.56 110 ASP A C 1
ATOM 801 O O . ASP A 1 110 ? -22.830 -2.995 21.116 1.00 93.56 110 ASP A O 1
ATOM 805 N N . HIS A 1 111 ? -23.240 -0.966 21.980 1.00 94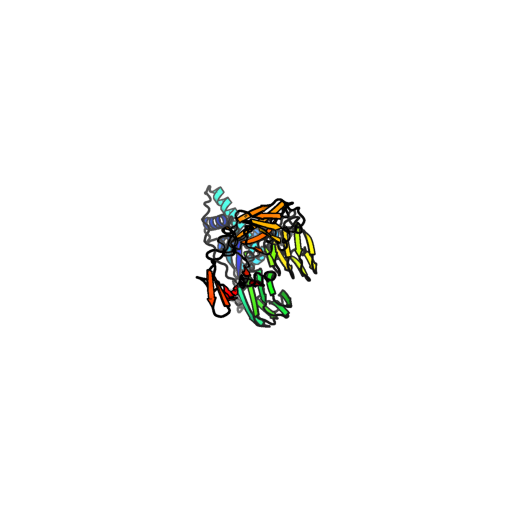.81 111 HIS A N 1
ATOM 806 C CA . HIS A 1 111 ? -24.634 -0.922 21.543 1.00 94.81 111 HIS A CA 1
ATOM 807 C C . HIS A 1 111 ? -24.758 -1.020 20.020 1.00 94.81 111 HIS A C 1
ATOM 809 O O . HIS A 1 111 ? -25.609 -1.754 19.527 1.00 94.81 111 HIS A O 1
ATOM 815 N N . TYR A 1 112 ? -23.908 -0.315 19.271 1.00 93.94 112 TYR A N 1
ATOM 816 C CA . TYR A 1 112 ? -23.916 -0.356 17.803 1.00 93.94 112 TYR A CA 1
ATOM 817 C C . TYR A 1 112 ? -22.928 -1.362 17.206 1.00 93.94 112 TYR A C 1
ATOM 819 O O . TYR A 1 112 ? -22.879 -1.514 15.986 1.00 93.94 112 TYR A O 1
ATOM 827 N N . CYS A 1 113 ? -22.167 -2.056 18.052 1.00 91.81 113 CYS A N 1
ATOM 828 C CA . CYS A 1 113 ? -21.160 -3.039 17.661 1.00 91.81 113 CYS A CA 1
ATOM 829 C C . CYS A 1 113 ? -20.088 -2.423 16.745 1.00 91.81 113 CYS A C 1
ATOM 831 O O . CYS A 1 113 ? -19.699 -3.006 15.736 1.00 91.81 113 CYS A O 1
ATOM 833 N N . ILE A 1 114 ? -19.643 -1.218 17.111 1.00 91.25 114 ILE A N 1
ATOM 834 C CA . ILE A 1 114 ? -18.630 -0.413 16.419 1.00 91.25 114 ILE A CA 1
ATOM 835 C C . ILE A 1 114 ? -17.422 -0.179 17.329 1.00 91.25 114 ILE A C 1
ATOM 837 O O . ILE A 1 114 ? -17.496 -0.398 18.537 1.00 91.25 114 ILE A O 1
ATOM 841 N N . SER A 1 115 ? -16.302 0.277 16.771 1.00 89.38 115 SER A N 1
ATOM 842 C CA . SER A 1 115 ? -15.130 0.646 17.568 1.00 89.38 115 SER A CA 1
ATOM 843 C C . SER A 1 115 ? -15.354 1.950 18.355 1.00 89.38 115 SER A C 1
ATOM 845 O O . SER A 1 115 ? -16.261 2.740 18.062 1.00 89.38 115 SER A O 1
ATOM 847 N N . ARG A 1 116 ? -14.498 2.225 19.349 1.00 90.12 116 ARG A N 1
ATOM 848 C CA . ARG A 1 116 ? -14.514 3.502 20.089 1.00 90.12 116 ARG A CA 1
ATOM 849 C C . ARG A 1 116 ? -14.307 4.688 19.151 1.00 90.12 116 ARG A C 1
ATOM 851 O O . ARG A 1 116 ? -14.957 5.720 19.281 1.00 90.12 116 ARG A O 1
ATOM 858 N N . GLU A 1 117 ? -13.413 4.544 18.187 1.00 89.38 117 GLU A N 1
ATOM 859 C CA . GLU A 1 117 ? -13.077 5.552 17.188 1.00 89.38 117 GLU A CA 1
ATOM 860 C C . GLU A 1 117 ? -14.291 5.838 16.300 1.00 89.38 117 GLU A C 1
ATOM 862 O O . GLU A 1 117 ? -14.656 6.998 16.110 1.00 89.38 117 GLU A O 1
ATOM 867 N N . GLN A 1 118 ? -14.984 4.789 15.850 1.00 92.50 118 GLN A N 1
ATOM 868 C CA . GLN A 1 118 ? -16.217 4.909 15.075 1.00 92.50 118 GLN A CA 1
ATOM 869 C C . GLN A 1 118 ? -17.345 5.565 15.877 1.00 92.50 118 GLN A C 1
ATOM 871 O O . GLN A 1 118 ? -18.057 6.418 15.347 1.00 92.50 118 GLN A O 1
ATOM 876 N N . ALA A 1 119 ? -17.491 5.241 17.165 1.00 94.69 119 ALA A N 1
ATOM 877 C CA . ALA A 1 119 ? -18.485 5.878 18.028 1.00 94.69 119 ALA A CA 1
ATOM 878 C C . ALA A 1 119 ? -18.252 7.395 18.161 1.00 94.69 119 ALA A C 1
ATOM 880 O O . ALA A 1 119 ? -19.208 8.174 18.143 1.00 94.69 119 ALA A O 1
ATOM 881 N N . GLN A 1 120 ? -16.991 7.835 18.223 1.00 94.38 120 GLN A N 1
ATOM 882 C CA . GLN A 1 120 ? -16.645 9.259 18.226 1.00 94.38 120 GLN A CA 1
ATOM 883 C C . GLN A 1 120 ? -16.999 9.951 16.912 1.00 94.38 120 GLN A C 1
ATOM 885 O O . GLN A 1 120 ? -17.587 11.034 16.941 1.00 94.38 120 GLN A O 1
ATOM 890 N N . VAL A 1 121 ? -16.671 9.326 15.776 1.00 94.25 121 VAL A N 1
ATOM 891 C CA . VAL A 1 121 ? -17.025 9.845 14.446 1.00 94.25 121 VAL A CA 1
ATOM 892 C C . VAL A 1 121 ? -18.539 9.932 14.295 1.00 94.25 121 VAL A C 1
ATOM 894 O O . VAL A 1 121 ? -19.051 10.955 13.844 1.00 94.25 121 VAL A O 1
ATOM 897 N N . PHE A 1 122 ? -19.272 8.914 14.751 1.00 95.06 122 PHE A N 1
ATOM 898 C CA . PHE A 1 122 ? -20.730 8.918 14.723 1.00 95.06 122 PHE A CA 1
ATOM 899 C C . PHE A 1 122 ? -21.313 10.055 15.568 1.00 95.06 122 PHE A C 1
ATOM 901 O O . PHE A 1 122 ? -22.167 10.808 15.096 1.00 95.06 122 PHE A O 1
ATOM 908 N N . GLY A 1 123 ? -20.813 10.223 16.795 1.00 95.69 123 GLY A N 1
ATOM 909 C CA . GLY A 1 123 ? -21.203 11.319 17.676 1.00 95.69 123 GLY A CA 1
ATOM 910 C C . GLY A 1 123 ? -20.950 12.687 17.046 1.00 95.69 123 GLY A C 1
ATOM 911 O O . GLY A 1 123 ? -21.852 13.526 17.021 1.00 95.69 123 GLY A O 1
ATOM 912 N N . ALA A 1 124 ? -19.749 12.904 16.510 1.00 95.94 124 ALA A N 1
ATOM 913 C CA . ALA A 1 124 ? -19.376 14.157 15.867 1.00 95.94 124 ALA A CA 1
ATOM 914 C C . ALA A 1 124 ? -20.247 14.447 14.635 1.00 95.94 124 ALA A C 1
ATOM 916 O O . ALA A 1 124 ? -20.792 15.542 14.523 1.00 95.94 124 ALA A O 1
ATOM 917 N N . ALA A 1 125 ? -20.455 13.458 13.761 1.00 94.69 125 ALA A N 1
ATOM 918 C CA . ALA A 1 125 ? -21.296 13.592 12.574 1.00 94.69 125 ALA A CA 1
ATOM 919 C C . ALA A 1 125 ? -22.753 13.930 12.930 1.00 94.69 125 ALA A C 1
ATOM 921 O O . ALA A 1 125 ? -23.356 14.818 12.321 1.00 94.69 125 ALA A O 1
ATOM 922 N N . LEU A 1 126 ? -23.312 13.273 13.953 1.00 95.25 126 LEU A N 1
ATOM 923 C CA . LEU A 1 126 ? -24.662 13.555 14.438 1.00 95.25 126 LEU A CA 1
ATOM 924 C C . LEU A 1 126 ? -24.784 14.991 14.964 1.00 95.25 126 LEU A C 1
ATOM 926 O O . LEU A 1 126 ? -25.749 15.693 14.649 1.00 95.25 126 LEU A O 1
ATOM 930 N N . LEU A 1 127 ? -23.810 15.443 15.756 1.00 95.75 127 LEU A N 1
ATOM 931 C CA . LEU A 1 127 ? -23.836 16.785 16.329 1.00 95.75 127 LEU A CA 1
ATOM 932 C C . LEU A 1 127 ? -23.620 17.865 15.258 1.00 95.75 127 LEU A C 1
ATOM 934 O O . LEU A 1 127 ? -24.323 18.875 15.270 1.00 95.75 127 LEU A O 1
ATOM 938 N N . SER A 1 128 ? -22.735 17.624 14.287 1.00 95.25 128 SER A N 1
ATOM 939 C CA . SER A 1 128 ? -22.558 18.481 13.108 1.00 95.25 128 SER A CA 1
ATOM 940 C C . SER A 1 128 ? -23.837 18.602 12.285 1.00 95.25 128 SER A C 1
ATOM 942 O O . SER A 1 128 ? -24.214 19.705 11.884 1.00 95.25 128 SER A O 1
ATOM 944 N N . PHE A 1 129 ? -24.560 17.499 12.088 1.00 95.38 129 PHE A N 1
ATOM 945 C CA . PHE A 1 129 ? -25.861 17.524 11.428 1.00 95.38 129 PHE A CA 1
ATOM 946 C C . PHE A 1 129 ? -26.876 18.387 12.195 1.00 95.38 129 PHE A C 1
ATOM 948 O O . PHE A 1 129 ? -27.547 19.234 11.597 1.00 95.38 129 PHE A O 1
ATOM 955 N N . PHE A 1 130 ? -26.968 18.235 13.521 1.00 95.50 1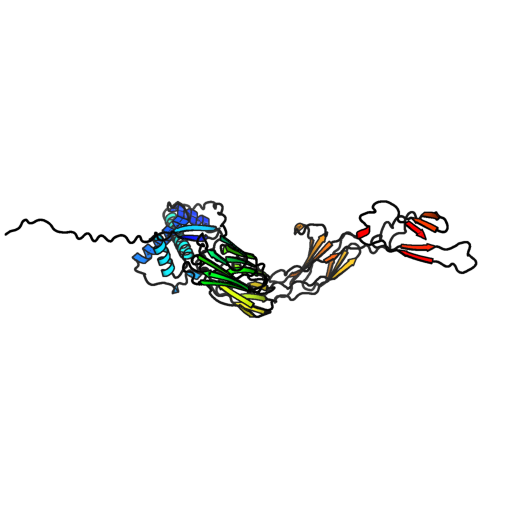30 PHE A N 1
ATOM 956 C CA . PHE A 1 130 ? -27.862 19.060 14.339 1.00 95.50 130 PHE A CA 1
ATOM 957 C C . PHE A 1 130 ? -27.470 20.540 14.359 1.00 95.50 130 PHE A C 1
ATOM 959 O O . PHE A 1 130 ? -28.359 21.390 14.295 1.00 95.50 130 PHE A O 1
ATOM 966 N N . ALA A 1 131 ? -26.174 20.859 14.380 1.00 95.69 131 ALA A N 1
ATOM 967 C CA . ALA A 1 131 ? -25.682 22.227 14.242 1.00 95.69 131 ALA A CA 1
ATOM 968 C C . ALA A 1 131 ? -26.141 22.847 12.912 1.00 95.69 131 ALA A C 1
ATOM 970 O O . ALA A 1 131 ? -26.681 23.953 12.895 1.00 95.69 131 ALA A O 1
ATOM 971 N N . GLY A 1 132 ? -26.015 22.104 11.807 1.00 95.06 132 GLY A N 1
ATOM 972 C CA . GLY A 1 132 ? -26.488 22.538 10.492 1.00 95.06 132 GLY A CA 1
ATOM 973 C C . GLY A 1 132 ? -28.002 22.776 10.444 1.00 95.06 132 GLY A C 1
ATOM 974 O O . GLY A 1 132 ? -28.454 23.790 9.906 1.00 95.06 132 GLY A O 1
ATOM 975 N N . LEU A 1 133 ? -28.800 21.885 11.047 1.00 95.62 133 LEU A N 1
ATOM 976 C CA . LEU A 1 133 ? -30.252 22.070 11.157 1.00 95.62 133 LEU A CA 1
ATOM 977 C C . LEU A 1 133 ? -30.622 23.307 11.987 1.00 95.62 133 LEU A C 1
ATOM 979 O O . LEU A 1 133 ? -31.503 24.071 11.584 1.00 95.62 133 LEU A O 1
ATOM 983 N N . ASP A 1 134 ? -29.953 23.525 13.121 1.00 95.88 134 ASP A N 1
ATOM 984 C CA . ASP A 1 134 ? -30.165 24.704 13.961 1.00 95.88 134 ASP A CA 1
ATOM 985 C C . ASP A 1 134 ? -29.816 25.991 13.199 1.00 95.88 134 ASP A C 1
ATOM 987 O O . ASP A 1 134 ? -30.640 26.910 13.145 1.00 95.88 134 ASP A O 1
ATOM 991 N N . ALA A 1 135 ? -28.667 26.029 12.516 1.00 94.06 135 ALA A N 1
ATOM 992 C CA . ALA A 1 135 ? -28.258 27.174 11.709 1.00 94.06 135 ALA A CA 1
ATOM 993 C C . ALA A 1 135 ? -29.245 27.488 10.582 1.00 94.06 135 ALA A C 1
ATOM 995 O O . ALA A 1 135 ? -29.681 28.636 10.446 1.00 94.06 135 ALA A O 1
ATOM 996 N N . GLY A 1 136 ? -29.679 26.464 9.841 1.00 93.88 136 GLY A N 1
ATOM 997 C CA . GLY A 1 136 ? -30.696 26.603 8.803 1.00 93.88 136 GLY A CA 1
ATOM 998 C C . GLY A 1 136 ? -32.023 27.133 9.351 1.00 93.88 136 GLY A C 1
ATOM 999 O O . GLY A 1 136 ? -32.621 28.032 8.759 1.00 93.88 136 GLY A O 1
ATOM 1000 N N . SER A 1 137 ? -32.459 26.649 10.520 1.00 95.69 137 SER A N 1
ATOM 1001 C CA . SER A 1 137 ? -33.700 27.109 11.162 1.00 95.69 137 SER A CA 1
ATOM 1002 C C . SER A 1 137 ? -33.653 28.577 11.604 1.00 95.69 137 SER A C 1
ATOM 1004 O O . SER A 1 137 ? -34.682 29.255 11.630 1.00 95.69 137 SER A O 1
ATOM 1006 N N . ARG A 1 138 ? -32.453 29.081 11.912 1.00 94.56 138 ARG A N 1
ATOM 1007 C CA . ARG A 1 138 ? -32.189 30.466 12.324 1.00 94.56 138 ARG A CA 1
ATOM 1008 C C . ARG A 1 138 ? -31.772 31.373 11.163 1.00 94.56 138 ARG A C 1
ATOM 1010 O O . ARG A 1 138 ? -31.546 32.561 11.383 1.00 94.56 138 ARG A O 1
ATOM 1017 N N . GLY A 1 139 ? -31.677 30.839 9.943 1.00 92.12 139 GLY A N 1
ATOM 1018 C CA . GLY A 1 139 ? -31.237 31.580 8.760 1.00 92.12 139 GLY A CA 1
ATOM 1019 C C . GLY A 1 139 ? -29.781 32.050 8.835 1.00 92.12 139 GLY A C 1
ATOM 1020 O O . GLY A 1 139 ? -29.455 33.089 8.264 1.00 92.12 139 GLY A O 1
ATOM 1021 N N . MET A 1 140 ? -28.926 31.331 9.565 1.00 92.44 140 MET A N 1
ATOM 1022 C CA . MET A 1 140 ? -27.501 31.643 9.664 1.00 92.44 140 MET A CA 1
ATOM 1023 C C . MET A 1 140 ? -26.734 31.035 8.490 1.00 92.44 140 MET A C 1
ATOM 1025 O O . MET A 1 140 ? -26.984 29.901 8.085 1.00 92.44 140 MET A O 1
ATOM 1029 N N . GLU A 1 141 ? -25.798 31.805 7.941 1.00 87.25 141 GLU A N 1
ATOM 1030 C CA . GLU A 1 141 ? -24.898 31.345 6.887 1.00 87.25 141 GLU A CA 1
ATOM 1031 C C . GLU A 1 141 ? -23.762 30.507 7.491 1.00 87.25 141 GLU A C 1
ATOM 1033 O O . GLU A 1 141 ? -23.117 30.922 8.454 1.00 87.25 141 GLU A O 1
ATOM 1038 N N . VAL A 1 142 ? -23.516 29.326 6.918 1.00 88.62 142 VAL A N 1
ATOM 1039 C CA . VAL A 1 142 ? -22.416 28.440 7.320 1.00 88.62 142 VAL A CA 1
ATOM 1040 C C . VAL A 1 142 ? -21.128 28.921 6.655 1.00 88.62 142 VAL A C 1
ATOM 1042 O O . VAL A 1 142 ? -20.965 28.797 5.440 1.00 88.62 142 VAL A O 1
ATOM 1045 N N . VAL A 1 143 ? -20.206 29.464 7.449 1.00 89.75 143 VAL A N 1
ATOM 1046 C CA . VAL A 1 143 ? -18.889 29.914 6.980 1.00 89.75 143 VAL A CA 1
ATOM 1047 C C . VAL A 1 143 ? -17.847 28.875 7.374 1.00 89.75 143 VAL A C 1
ATOM 1049 O O . VAL A 1 143 ? -17.491 28.758 8.544 1.00 89.75 143 VAL A O 1
ATOM 1052 N N . ARG A 1 144 ? -17.358 28.117 6.390 1.00 88.62 144 ARG A N 1
ATOM 1053 C CA . ARG A 1 144 ? -16.353 27.072 6.611 1.00 88.62 144 ARG A CA 1
ATOM 1054 C C . ARG A 1 144 ? -14.975 27.681 6.919 1.00 88.62 144 ARG A C 1
ATOM 1056 O O . ARG A 1 144 ? -14.484 28.451 6.090 1.00 88.62 144 ARG A O 1
ATOM 1063 N N . PRO A 1 145 ? -14.354 27.350 8.065 1.00 90.69 145 PRO A N 1
ATOM 1064 C CA . PRO A 1 145 ? -13.039 27.860 8.432 1.00 90.69 145 PRO A CA 1
ATOM 1065 C C . PRO A 1 145 ? -11.916 27.197 7.624 1.00 90.69 145 PRO A C 1
ATOM 1067 O O . PRO A 1 145 ? -12.068 26.091 7.101 1.00 90.69 145 PRO A O 1
ATOM 1070 N N . ASP A 1 146 ? -10.764 27.869 7.576 1.00 88.00 146 ASP A N 1
ATOM 1071 C CA . ASP A 1 146 ? -9.530 27.283 7.055 1.00 88.00 146 ASP A CA 1
ATOM 1072 C C . ASP A 1 146 ? -9.058 26.126 7.942 1.00 88.00 146 ASP A C 1
ATOM 1074 O O . ASP A 1 146 ? -9.217 26.129 9.167 1.00 88.00 146 ASP A O 1
ATOM 1078 N N . LEU A 1 147 ? -8.420 25.141 7.314 1.00 86.50 147 LEU A N 1
ATOM 1079 C CA . LEU A 1 147 ? -7.917 23.976 8.021 1.00 86.50 147 LEU A CA 1
ATOM 1080 C C . LEU A 1 147 ? -6.690 24.331 8.872 1.00 86.50 147 LEU A C 1
ATOM 1082 O O . LEU A 1 147 ? -5.726 24.899 8.347 1.00 86.50 147 LEU A O 1
ATOM 1086 N N . PRO A 1 148 ? -6.655 23.935 10.158 1.00 81.31 148 PRO A N 1
ATOM 1087 C CA . PRO A 1 148 ? -5.449 24.058 10.960 1.00 81.31 148 PRO A CA 1
ATOM 1088 C C . PRO A 1 148 ? -4.336 23.180 10.375 1.00 81.31 148 PRO A C 1
ATOM 1090 O O . PRO A 1 148 ? -4.597 22.199 9.677 1.00 81.31 148 PRO A O 1
ATOM 1093 N N . VAL A 1 149 ? -3.075 23.501 10.662 1.00 76.25 149 VAL A N 1
ATOM 1094 C CA . VAL A 1 149 ? -1.951 22.627 10.290 1.00 76.25 149 VAL A CA 1
ATOM 1095 C C . VAL A 1 149 ? -2.072 21.321 11.076 1.00 76.25 149 VAL A C 1
ATOM 1097 O O . VAL A 1 149 ? -2.211 21.353 12.299 1.00 76.25 149 VAL A O 1
ATOM 1100 N N . ALA A 1 150 ? -2.039 20.179 10.384 1.00 68.44 150 ALA A N 1
ATOM 1101 C CA . ALA A 1 150 ? -2.094 18.875 11.036 1.00 68.44 150 ALA A CA 1
ATOM 1102 C C . ALA A 1 150 ? -0.870 18.684 11.944 1.00 68.44 150 ALA A C 1
ATOM 1104 O O . ALA A 1 150 ? 0.263 18.949 11.538 1.00 68.44 150 ALA A O 1
ATOM 1105 N N . THR A 1 151 ? -1.093 18.234 13.178 1.00 68.31 151 THR A N 1
ATOM 1106 C CA . THR A 1 151 ? -0.001 17.815 14.060 1.00 68.31 151 THR A CA 1
ATOM 1107 C C . THR A 1 151 ? 0.551 16.481 13.564 1.00 68.31 151 THR A C 1
ATOM 1109 O O . THR A 1 151 ? -0.216 15.561 13.289 1.00 68.31 151 THR A O 1
ATOM 1112 N N . GLU A 1 152 ? 1.873 16.380 13.428 1.00 66.44 152 GLU A N 1
ATOM 1113 C CA . GLU A 1 152 ? 2.525 15.137 13.015 1.00 66.44 152 GLU A CA 1
ATOM 1114 C C . GLU A 1 152 ? 2.354 14.067 14.100 1.00 66.44 152 GLU A C 1
ATOM 1116 O O . GLU A 1 152 ? 2.616 14.304 15.282 1.00 66.44 152 GLU A O 1
ATOM 1121 N N . VAL A 1 153 ? 1.879 12.893 13.692 1.00 70.12 153 VAL A N 1
ATOM 1122 C CA . VAL A 1 153 ? 1.617 11.761 14.581 1.00 70.12 153 VAL A CA 1
ATOM 1123 C C . VAL A 1 153 ? 2.945 11.070 14.900 1.00 70.12 153 VAL A C 1
ATOM 1125 O O . VAL A 1 153 ? 3.627 10.583 14.000 1.00 70.12 153 VAL A O 1
ATOM 1128 N N . ALA A 1 154 ? 3.338 11.045 16.177 1.00 82.50 154 ALA A N 1
ATOM 1129 C CA . ALA A 1 154 ? 4.614 10.468 16.592 1.00 82.50 154 ALA A CA 1
ATOM 1130 C C . ALA A 1 154 ? 4.545 8.925 16.624 1.00 82.50 154 ALA A C 1
ATOM 1132 O O . ALA A 1 154 ? 3.664 8.376 17.294 1.00 82.50 154 ALA A O 1
ATOM 1133 N N . PRO A 1 155 ? 5.466 8.209 15.954 1.00 90.00 155 PRO A N 1
ATOM 1134 C CA . PRO A 1 155 ? 5.499 6.750 15.980 1.00 90.00 155 PRO A CA 1
ATOM 1135 C C . PRO A 1 155 ? 5.890 6.212 17.362 1.00 90.00 155 PRO A C 1
ATOM 1137 O O . PRO A 1 155 ? 6.740 6.792 18.042 1.00 90.00 155 PRO A O 1
ATOM 1140 N N . VAL A 1 156 ? 5.340 5.055 17.744 1.00 92.81 156 VAL A N 1
ATOM 1141 C CA . VAL A 1 156 ? 5.799 4.312 18.930 1.00 92.81 156 VAL A CA 1
ATOM 1142 C C . VAL A 1 156 ? 6.783 3.243 18.468 1.00 92.81 156 VAL A C 1
ATOM 1144 O O . VAL A 1 156 ? 6.395 2.214 17.919 1.00 92.81 156 VAL A O 1
ATOM 1147 N N . ALA A 1 157 ? 8.075 3.513 18.653 1.00 94.25 157 ALA A N 1
ATOM 1148 C CA . ALA A 1 157 ? 9.158 2.656 18.186 1.00 94.25 157 ALA A CA 1
ATOM 1149 C C . ALA A 1 157 ? 9.923 2.013 19.345 1.00 94.25 157 ALA A C 1
ATOM 1151 O O . ALA A 1 157 ? 10.296 2.677 20.314 1.00 94.25 157 ALA A O 1
ATOM 1152 N N . VAL A 1 158 ? 10.223 0.727 19.199 1.00 95.94 158 VAL A N 1
ATOM 1153 C CA . VAL A 1 158 ? 11.116 -0.032 20.074 1.00 95.94 158 VAL A CA 1
ATOM 1154 C C . VAL A 1 158 ? 12.117 -0.821 19.237 1.00 95.94 158 VAL A C 1
ATOM 1156 O O . VAL A 1 158 ? 11.852 -1.204 18.098 1.00 95.94 158 VAL A O 1
ATOM 1159 N N . SER A 1 159 ? 13.296 -1.056 19.797 1.00 97.19 159 SER A N 1
ATOM 1160 C CA . SER A 1 159 ? 14.379 -1.771 19.126 1.00 97.19 159 SER A CA 1
ATOM 1161 C C . SER A 1 159 ? 15.204 -2.551 20.133 1.00 97.19 159 SER A C 1
ATOM 1163 O O . SER A 1 159 ? 15.340 -2.121 21.281 1.00 97.19 159 SER A O 1
ATOM 1165 N N . GLY A 1 160 ? 15.820 -3.635 19.686 1.00 97.62 160 GLY A N 1
ATOM 1166 C CA . GLY A 1 160 ? 16.663 -4.467 20.528 1.00 97.62 160 GLY A CA 1
ATOM 1167 C C . GLY A 1 160 ? 17.547 -5.400 19.718 1.00 97.62 160 GLY A C 1
ATOM 1168 O O . GLY A 1 160 ? 17.629 -5.306 18.493 1.00 97.62 160 GLY A O 1
ATOM 1169 N N . THR A 1 161 ? 18.236 -6.291 20.426 1.00 97.50 161 THR A N 1
ATOM 1170 C CA . THR A 1 161 ? 19.121 -7.295 19.831 1.00 97.50 161 THR A CA 1
ATOM 1171 C C . THR A 1 161 ? 18.904 -8.640 20.513 1.00 97.50 161 THR A C 1
ATOM 1173 O O . THR A 1 161 ? 18.844 -8.733 21.745 1.00 97.50 161 THR A O 1
ATOM 1176 N N . GLY A 1 162 ? 18.754 -9.692 19.711 1.00 96.75 162 GLY A N 1
ATOM 1177 C CA . GLY A 1 162 ? 18.445 -11.028 20.206 1.00 96.75 162 GLY A CA 1
ATOM 1178 C C . GLY A 1 162 ? 17.070 -11.136 20.883 1.00 96.75 162 GLY A C 1
ATOM 1179 O O . GLY A 1 162 ? 16.202 -10.273 20.743 1.00 96.75 162 GLY A O 1
ATOM 1180 N N . THR A 1 163 ? 16.872 -12.217 21.639 1.00 98.06 163 THR A N 1
ATOM 1181 C CA . THR A 1 163 ? 15.612 -12.494 22.349 1.00 98.06 163 THR A CA 1
ATOM 1182 C C . THR A 1 163 ? 15.432 -11.562 23.548 1.00 98.06 163 THR A C 1
ATOM 1184 O O . THR A 1 163 ? 16.281 -11.533 24.440 1.00 98.06 163 THR A O 1
ATOM 1187 N N . GLN A 1 164 ? 14.327 -10.814 23.582 1.00 97.31 164 GLN A N 1
ATOM 1188 C CA . GLN A 1 164 ? 14.034 -9.808 24.605 1.00 97.31 164 GLN A CA 1
ATOM 1189 C C . GLN A 1 164 ? 12.527 -9.661 24.845 1.00 97.31 164 GLN A C 1
ATOM 1191 O O . GLN A 1 164 ? 11.708 -9.910 23.965 1.00 97.31 164 GLN A O 1
ATOM 1196 N N . THR A 1 165 ? 12.170 -9.186 26.036 1.00 97.06 165 THR A N 1
ATOM 1197 C CA . THR A 1 165 ? 10.816 -8.727 26.359 1.00 97.06 165 THR A CA 1
ATOM 1198 C C . THR A 1 165 ? 10.864 -7.224 26.600 1.00 97.06 165 THR A C 1
ATOM 1200 O O . THR A 1 165 ? 11.670 -6.765 27.411 1.00 97.06 165 THR A O 1
ATOM 1203 N N . VAL A 1 166 ? 10.020 -6.458 25.910 1.00 96.56 166 VAL A N 1
ATOM 1204 C CA . VAL A 1 166 ? 10.000 -4.992 25.983 1.00 96.56 166 VAL A CA 1
ATOM 1205 C C . VAL A 1 166 ? 8.623 -4.508 26.408 1.00 96.56 166 VAL A C 1
ATOM 1207 O O . VAL A 1 166 ? 7.631 -4.795 25.749 1.00 96.56 166 VAL A O 1
ATOM 1210 N N . THR A 1 167 ? 8.558 -3.761 27.506 1.00 94.94 167 THR A N 1
ATOM 1211 C CA . THR A 1 167 ? 7.325 -3.106 27.959 1.00 94.94 167 THR A CA 1
ATOM 1212 C C . THR A 1 167 ? 7.125 -1.793 27.210 1.00 94.94 167 THR A C 1
ATOM 1214 O O . THR A 1 167 ? 8.043 -0.974 27.141 1.00 94.94 167 THR A O 1
ATOM 1217 N N . LEU A 1 168 ? 5.919 -1.573 26.692 1.00 91.31 168 LEU A N 1
ATOM 1218 C CA . LEU A 1 168 ? 5.524 -0.317 26.067 1.00 91.31 168 LEU A CA 1
ATOM 1219 C C . LEU A 1 168 ? 5.163 0.682 27.175 1.00 91.31 168 LEU A C 1
ATOM 1221 O O . LEU A 1 168 ? 4.231 0.476 27.948 1.00 91.31 168 LEU A O 1
ATOM 1225 N N . THR A 1 169 ? 5.963 1.739 27.320 1.00 75.19 169 THR A N 1
ATOM 1226 C CA . THR A 1 169 ? 5.809 2.728 28.406 1.00 75.19 169 THR A CA 1
ATOM 1227 C C . THR A 1 169 ? 4.692 3.731 28.146 1.00 75.19 169 THR A C 1
ATOM 1229 O O . THR A 1 169 ? 4.151 4.314 29.084 1.00 75.19 169 THR A O 1
ATOM 1232 N N . THR A 1 170 ? 4.344 3.922 26.879 1.00 70.44 170 THR A N 1
ATOM 1233 C CA . THR A 1 170 ? 3.160 4.641 26.428 1.00 70.44 170 THR A CA 1
ATOM 1234 C C . THR A 1 170 ? 2.192 3.607 25.875 1.00 70.44 170 THR A C 1
ATOM 1236 O O . THR A 1 170 ? 2.591 2.819 25.017 1.00 70.44 170 THR A O 1
ATOM 1239 N N . GLY A 1 171 ? 0.950 3.582 26.366 1.00 73.94 171 GLY A N 1
ATOM 1240 C CA . GLY A 1 171 ? -0.096 2.770 25.740 1.00 73.94 171 GLY A CA 1
ATOM 1241 C C . GLY A 1 171 ? -0.208 3.113 24.253 1.00 73.94 171 GLY A C 1
ATOM 1242 O O . GLY A 1 171 ? 0.050 4.255 23.862 1.00 73.94 171 GLY A O 1
ATOM 1243 N N . LEU A 1 172 ? -0.532 2.122 23.427 1.00 85.81 172 LEU A N 1
ATOM 1244 C CA . LEU A 1 172 ? -0.689 2.331 21.994 1.00 85.81 172 LEU A CA 1
ATOM 1245 C C . LEU A 1 172 ? -2.072 2.925 21.698 1.00 85.81 172 LEU A C 1
ATOM 1247 O O . LEU A 1 172 ? -3.062 2.471 22.273 1.00 85.81 172 LEU A O 1
ATOM 1251 N N . PRO A 1 173 ? -2.170 3.925 20.811 1.00 82.06 173 PRO A N 1
ATOM 1252 C CA . PRO A 1 173 ? -3.457 4.339 20.275 1.00 82.06 173 PRO A CA 1
ATOM 1253 C C . PRO A 1 173 ? -4.090 3.216 19.447 1.00 82.06 173 PRO A C 1
ATOM 1255 O O . PRO A 1 173 ? -3.387 2.519 18.718 1.00 82.06 173 PRO A O 1
ATOM 1258 N N . ALA A 1 174 ? -5.413 3.082 19.506 1.00 77.62 174 ALA A N 1
ATOM 1259 C CA . ALA A 1 174 ? -6.157 2.049 18.779 1.00 77.62 174 ALA A CA 1
ATOM 1260 C C . ALA A 1 174 ? -6.013 2.140 17.246 1.00 77.62 174 ALA A C 1
ATOM 1262 O O . ALA A 1 174 ? -6.130 1.139 16.544 1.00 77.62 174 ALA A O 1
ATOM 1263 N N . ASP A 1 175 ? -5.713 3.330 16.714 1.00 78.62 175 ASP A N 1
ATOM 1264 C CA . ASP A 1 175 ? -5.490 3.555 15.284 1.00 78.62 175 ASP A CA 1
ATOM 1265 C C . ASP A 1 175 ? -4.079 3.163 14.808 1.00 78.62 175 ASP A C 1
ATOM 1267 O O . ASP A 1 175 ? -3.815 3.170 13.602 1.00 78.62 175 ASP A O 1
ATOM 1271 N N . TYR A 1 176 ? -3.170 2.791 15.721 1.00 88.31 176 TYR A N 1
ATOM 1272 C CA . TYR A 1 176 ? -1.790 2.398 15.408 1.00 88.31 176 TYR A CA 1
ATOM 1273 C C . TYR A 1 176 ? -1.685 0.922 15.003 1.00 88.31 176 TYR A C 1
ATOM 1275 O O . TYR A 1 176 ? -0.918 0.141 15.568 1.00 88.31 176 TYR A O 1
ATOM 1283 N N . GLN A 1 177 ? -2.486 0.541 14.016 1.00 90.94 177 GLN A N 1
ATOM 1284 C CA . GLN A 1 177 ? -2.628 -0.845 13.580 1.00 90.94 177 GLN A CA 1
ATOM 1285 C C . GLN A 1 177 ? -1.523 -1.291 12.623 1.00 90.94 177 GLN A C 1
ATOM 1287 O O . GLN A 1 177 ? -1.410 -2.476 12.357 1.00 90.94 177 GLN A O 1
ATOM 1292 N N . VAL A 1 178 ? -0.686 -0.388 12.102 1.00 94.88 178 VAL A N 1
ATOM 1293 C CA . VAL A 1 178 ? 0.413 -0.767 11.203 1.00 94.88 178 VAL A CA 1
ATOM 1294 C C . VAL A 1 178 ? 1.694 -0.929 12.006 1.00 94.88 178 VAL A C 1
ATOM 1296 O O . VAL A 1 178 ? 2.196 0.038 12.581 1.00 94.88 178 VAL A O 1
ATOM 1299 N N . VAL A 1 179 ? 2.280 -2.126 11.987 1.00 97.44 179 VAL A N 1
ATOM 1300 C CA . VAL A 1 179 ? 3.562 -2.400 12.647 1.00 97.44 179 VAL A CA 1
ATOM 1301 C C . VAL A 1 179 ? 4.649 -2.620 11.608 1.00 97.44 179 VAL A C 1
ATOM 1303 O O . VAL A 1 179 ? 4.686 -3.641 10.926 1.00 97.44 179 VAL A O 1
ATOM 1306 N N . ALA A 1 180 ? 5.572 -1.666 11.495 1.00 97.75 180 ALA A N 1
ATOM 1307 C CA . ALA A 1 180 ? 6.779 -1.830 10.695 1.00 97.75 180 ALA A CA 1
ATOM 1308 C C . ALA A 1 180 ? 7.836 -2.599 11.494 1.00 97.75 180 ALA A C 1
ATOM 1310 O O . ALA A 1 180 ? 8.299 -2.143 12.545 1.00 97.75 180 ALA A O 1
ATOM 1311 N N . LEU A 1 181 ? 8.227 -3.765 10.984 1.00 98.19 181 LEU A N 1
ATOM 1312 C CA . LEU A 1 181 ? 9.139 -4.694 11.642 1.00 98.19 181 LEU A CA 1
ATOM 1313 C C . LEU A 1 181 ? 10.403 -4.878 10.807 1.00 98.19 181 LEU A C 1
ATOM 1315 O O . LEU A 1 181 ? 10.346 -5.010 9.583 1.00 98.19 181 LEU A O 1
ATOM 1319 N N . THR A 1 182 ? 11.556 -4.920 11.475 1.00 97.94 182 THR A N 1
ATOM 1320 C CA . THR A 1 182 ? 12.824 -5.308 10.848 1.00 97.94 182 THR A CA 1
ATOM 1321 C C . THR A 1 182 ? 13.573 -6.322 11.694 1.00 97.94 182 THR A C 1
ATOM 1323 O O . THR A 1 182 ? 13.489 -6.296 12.921 1.00 97.94 182 THR A O 1
ATOM 1326 N N . HIS A 1 183 ? 14.320 -7.199 11.028 1.00 97.94 183 HIS A N 1
ATOM 1327 C CA . HIS A 1 183 ? 15.228 -8.155 11.637 1.00 97.94 183 HIS A CA 1
ATOM 1328 C C . HIS A 1 183 ? 16.436 -8.384 10.729 1.00 97.94 183 HIS A C 1
ATOM 1330 O O . HIS A 1 183 ? 16.288 -8.754 9.563 1.00 97.94 183 HIS A O 1
ATOM 1336 N N . ALA A 1 184 ? 17.634 -8.183 11.274 1.00 97.44 184 ALA A N 1
ATOM 1337 C CA . ALA A 1 184 ? 18.899 -8.351 10.560 1.00 97.44 184 ALA A CA 1
ATOM 1338 C C . ALA A 1 184 ? 19.535 -9.744 10.745 1.00 97.44 184 ALA A C 1
ATOM 1340 O O . ALA A 1 184 ? 20.615 -9.998 10.210 1.00 97.44 184 ALA A O 1
ATOM 1341 N N . GLY A 1 185 ? 18.905 -10.630 11.523 1.00 96.06 185 GLY A N 1
ATOM 1342 C CA . GLY A 1 185 ? 19.391 -11.984 11.775 1.00 96.06 185 GLY A CA 1
ATOM 1343 C C . GLY A 1 185 ? 19.102 -12.965 10.636 1.00 96.06 185 GLY A C 1
ATOM 1344 O O . GLY A 1 185 ? 18.529 -12.614 9.605 1.00 96.06 185 GLY A O 1
ATOM 1345 N N . THR A 1 186 ? 19.534 -14.214 10.812 1.00 96.44 186 THR A N 1
ATOM 1346 C CA . THR A 1 186 ? 19.404 -15.277 9.794 1.00 96.44 186 THR A CA 1
ATOM 1347 C C . THR A 1 186 ? 18.553 -16.458 10.254 1.00 96.44 186 THR A C 1
ATOM 1349 O O . THR A 1 186 ? 18.234 -17.327 9.446 1.00 96.44 186 THR A O 1
ATOM 1352 N N . GLY A 1 187 ? 18.206 -16.499 11.538 1.00 94.56 187 GLY A N 1
ATOM 1353 C CA . GLY A 1 187 ? 17.400 -17.530 12.172 1.00 94.56 187 GLY A CA 1
ATOM 1354 C C . GLY A 1 187 ? 16.008 -17.022 12.534 1.00 94.56 187 GLY A C 1
ATOM 1355 O O . GLY A 1 187 ? 15.468 -16.138 11.875 1.00 94.56 187 GLY A O 1
ATOM 1356 N N . SER A 1 188 ? 15.427 -17.604 13.582 1.00 93.88 188 SER A N 1
ATOM 1357 C CA . SER A 1 188 ? 14.053 -17.325 14.005 1.00 93.88 188 SER A CA 1
ATOM 1358 C C . SER A 1 188 ? 13.851 -15.861 14.384 1.00 93.88 188 SER A C 1
ATOM 1360 O O . SER A 1 188 ? 14.529 -15.348 15.273 1.00 93.88 188 SER A O 1
ATOM 1362 N N . PHE A 1 189 ? 12.826 -15.252 13.798 1.00 97.38 189 PHE A N 1
ATOM 1363 C CA . PHE A 1 189 ? 12.262 -13.960 14.151 1.00 97.38 189 PHE A CA 1
ATOM 1364 C C . PHE A 1 189 ? 10.782 -14.120 14.487 1.00 97.38 189 PHE A C 1
ATOM 1366 O O . PHE A 1 189 ? 9.949 -14.393 13.622 1.00 97.38 189 PHE A O 1
ATOM 1373 N N . ARG A 1 190 ? 10.453 -13.955 15.765 1.00 98.00 190 ARG A N 1
ATOM 1374 C CA . ARG A 1 190 ? 9.082 -13.968 16.261 1.00 98.00 190 ARG A CA 1
ATOM 1375 C C . ARG A 1 190 ? 8.836 -12.744 17.118 1.00 98.00 190 ARG A C 1
ATOM 1377 O O . ARG A 1 190 ? 9.580 -12.523 18.070 1.00 98.00 190 ARG A O 1
ATOM 1384 N N . VAL A 1 191 ? 7.772 -12.007 16.833 1.00 98.44 191 VAL A N 1
ATOM 1385 C CA . VAL A 1 191 ? 7.290 -10.913 17.683 1.00 98.44 191 VAL A CA 1
ATOM 1386 C C . VAL A 1 191 ? 5.851 -11.210 18.059 1.00 98.44 191 VAL A C 1
ATOM 1388 O O . VAL A 1 191 ? 5.021 -11.436 17.184 1.00 98.44 191 VAL A O 1
ATOM 1391 N N . ALA A 1 192 ? 5.568 -11.223 19.357 1.00 98.31 192 ALA A N 1
ATOM 1392 C CA . ALA A 1 192 ? 4.219 -11.378 19.881 1.00 98.31 192 ALA A CA 1
ATOM 1393 C C . ALA A 1 192 ? 3.858 -10.217 20.807 1.00 98.31 192 ALA A C 1
ATOM 1395 O O . ALA A 1 192 ? 4.679 -9.801 21.631 1.00 98.31 192 ALA A O 1
ATOM 1396 N N . GLY A 1 193 ? 2.636 -9.713 20.661 1.00 97.50 193 GLY A N 1
ATOM 1397 C CA . GLY A 1 193 ? 2.034 -8.749 21.571 1.00 97.50 193 GLY A CA 1
ATOM 1398 C C . GLY A 1 193 ? 1.416 -9.471 22.763 1.00 97.50 193 GLY A C 1
ATOM 1399 O O . GLY A 1 193 ? 0.689 -10.451 22.596 1.00 97.50 193 GLY A O 1
ATOM 1400 N N . LEU A 1 194 ? 1.714 -9.004 23.973 1.00 97.19 194 LEU A N 1
ATOM 1401 C CA . LEU A 1 194 ? 1.142 -9.515 25.213 1.00 97.19 194 LEU A CA 1
ATOM 1402 C C . LEU A 1 194 ? 0.376 -8.412 25.948 1.00 97.19 194 LEU A C 1
ATOM 1404 O O . LEU A 1 194 ? 0.734 -7.231 25.874 1.00 97.19 194 LEU A O 1
ATOM 1408 N N . ASP A 1 195 ? -0.628 -8.820 26.717 1.00 94.69 195 ASP A N 1
ATOM 1409 C CA . ASP A 1 195 ? -1.347 -7.937 27.633 1.00 94.69 195 ASP A CA 1
ATOM 1410 C C . ASP A 1 195 ? -0.498 -7.558 28.867 1.00 94.69 195 ASP A C 1
ATOM 1412 O O . ASP A 1 195 ? 0.634 -8.013 29.067 1.00 94.69 195 ASP A O 1
ATOM 1416 N N . VAL A 1 196 ? -1.063 -6.725 29.747 1.00 91.88 196 VAL A N 1
ATOM 1417 C CA . VAL A 1 196 ? -0.419 -6.314 31.011 1.00 91.88 196 VAL A CA 1
ATOM 1418 C C . VAL A 1 196 ? -0.157 -7.474 31.983 1.00 91.88 196 VAL A C 1
ATOM 1420 O O . VAL A 1 196 ? 0.671 -7.339 32.884 1.00 91.88 196 VAL A O 1
ATOM 1423 N N . ALA A 1 197 ? -0.863 -8.598 31.834 1.00 93.62 197 ALA A N 1
ATOM 1424 C CA . ALA A 1 197 ? -0.691 -9.806 32.635 1.00 93.62 197 ALA A CA 1
ATOM 1425 C C . ALA A 1 197 ? 0.338 -10.779 32.024 1.00 93.62 197 ALA A C 1
ATOM 1427 O O . ALA A 1 197 ? 0.697 -11.767 32.668 1.00 93.62 197 ALA A O 1
ATOM 1428 N N . GLY A 1 198 ? 0.852 -10.482 30.826 1.00 94.06 198 GLY A N 1
ATOM 1429 C CA . GLY A 1 198 ? 1.796 -11.312 30.087 1.00 94.06 198 GLY A CA 1
ATOM 1430 C C . GLY A 1 198 ? 1.146 -12.450 29.298 1.00 94.06 198 GLY A C 1
ATOM 1431 O O . GLY A 1 198 ? 1.859 -13.362 28.879 1.00 94.06 198 GLY A O 1
ATOM 1432 N N . ASN A 1 199 ? -0.174 -12.428 29.096 1.00 96.56 199 ASN A N 1
ATOM 1433 C CA . ASN A 1 199 ? -0.842 -13.367 28.199 1.00 96.56 199 ASN A CA 1
ATOM 1434 C C . ASN A 1 199 ? -0.599 -12.948 26.750 1.00 96.56 199 ASN A C 1
ATOM 1436 O O . ASN A 1 199 ? -0.695 -11.766 26.423 1.00 96.56 199 ASN A O 1
ATOM 1440 N N . GLU A 1 200 ? -0.306 -13.916 25.885 1.00 97.31 200 GLU A N 1
ATOM 1441 C CA . GLU A 1 200 ? -0.162 -13.662 24.454 1.00 97.31 200 GLU A CA 1
ATOM 1442 C C . GLU A 1 200 ? -1.516 -13.323 23.834 1.00 97.31 200 GLU A C 1
ATOM 1444 O O . GLU A 1 200 ? -2.463 -14.100 23.954 1.00 97.31 200 GLU A O 1
ATOM 1449 N N . LEU A 1 201 ? -1.583 -12.149 23.207 1.00 95.38 201 LEU A N 1
ATOM 1450 C CA . LEU A 1 201 ? -2.751 -11.664 22.480 1.00 95.38 201 LEU A CA 1
ATOM 1451 C C . LEU A 1 201 ? -2.665 -12.095 21.018 1.00 95.38 201 LEU A C 1
ATOM 1453 O O . LEU A 1 201 ? -3.578 -12.732 20.504 1.00 95.38 201 LEU A O 1
ATOM 1457 N N . GLU A 1 202 ? -1.534 -11.789 20.382 1.00 95.38 202 GLU A N 1
ATOM 1458 C CA . GLU A 1 202 ? -1.326 -11.999 18.953 1.00 95.38 202 GLU A CA 1
ATOM 1459 C C . GLU A 1 202 ? 0.159 -12.219 18.632 1.00 95.38 202 GLU A C 1
ATOM 1461 O O . GLU A 1 202 ? 1.057 -11.694 19.301 1.00 95.38 202 GLU A O 1
ATOM 1466 N N . VAL A 1 203 ? 0.419 -12.982 17.570 1.00 97.00 203 VAL A N 1
ATOM 1467 C CA . VAL A 1 203 ? 1.742 -13.109 16.954 1.00 97.00 203 VAL A CA 1
ATOM 1468 C C . VAL A 1 203 ? 1.797 -12.226 15.713 1.00 97.00 203 VAL A C 1
ATOM 1470 O O . VAL A 1 203 ? 1.293 -12.614 14.668 1.00 97.00 203 VAL A O 1
ATOM 1473 N N . LEU A 1 204 ? 2.472 -11.083 15.823 1.00 96.81 204 LEU A N 1
ATOM 1474 C CA . LEU A 1 204 ? 2.616 -10.114 14.731 1.00 96.81 204 LEU A CA 1
ATOM 1475 C C . LEU A 1 204 ? 3.482 -10.656 13.587 1.00 96.81 204 LEU A C 1
ATOM 1477 O O . LEU A 1 204 ? 3.256 -10.368 12.422 1.00 96.81 204 LEU A O 1
ATOM 1481 N N . VAL A 1 205 ? 4.520 -11.432 13.908 1.00 96.00 205 VAL A N 1
ATOM 1482 C CA . VAL A 1 205 ? 5.349 -12.096 12.894 1.00 96.00 205 VAL A CA 1
ATOM 1483 C C . VAL A 1 205 ? 5.979 -13.356 13.468 1.00 96.00 205 VAL A C 1
ATOM 1485 O O . VAL A 1 205 ? 6.361 -13.391 14.639 1.00 96.00 205 VAL A O 1
ATOM 1488 N N . ALA A 1 206 ? 6.115 -14.386 12.633 1.00 95.31 206 ALA A N 1
ATOM 1489 C CA . ALA A 1 206 ? 6.876 -15.597 12.921 1.00 95.31 206 ALA A CA 1
ATOM 1490 C C . ALA A 1 206 ? 7.509 -16.133 11.627 1.00 95.31 206 ALA A C 1
ATOM 1492 O O . ALA A 1 206 ? 6.858 -16.812 10.834 1.00 95.31 206 ALA A O 1
ATOM 1493 N N . ARG A 1 207 ? 8.780 -15.800 11.390 1.00 91.56 207 ARG A N 1
ATOM 1494 C CA . ARG A 1 207 ? 9.529 -16.140 10.169 1.00 91.56 207 ARG A CA 1
ATOM 1495 C C . ARG A 1 207 ? 10.975 -16.490 10.514 1.00 91.56 207 ARG A C 1
ATOM 1497 O O . ARG A 1 207 ? 11.497 -16.023 11.518 1.00 91.56 207 ARG A O 1
ATOM 1504 N N . ASP A 1 208 ? 11.639 -17.249 9.650 1.00 92.50 208 ASP A N 1
ATOM 1505 C CA . ASP A 1 208 ? 13.092 -17.419 9.707 1.00 92.50 208 ASP A CA 1
ATOM 1506 C C . ASP A 1 208 ? 13.781 -16.454 8.733 1.00 92.50 208 ASP A C 1
ATOM 1508 O O . ASP A 1 208 ? 13.288 -16.202 7.631 1.00 92.50 208 ASP A O 1
ATOM 1512 N N . GLY A 1 209 ? 14.959 -15.964 9.113 1.00 92.56 209 GLY A N 1
ATOM 1513 C CA . GLY A 1 209 ? 15.810 -15.130 8.276 1.00 92.56 209 GLY A CA 1
ATOM 1514 C C . GLY A 1 209 ? 15.653 -13.631 8.515 1.00 92.56 209 GLY A C 1
ATOM 1515 O O . GLY A 1 209 ? 15.101 -13.163 9.515 1.00 92.56 209 GLY A O 1
ATOM 1516 N N . THR A 1 210 ? 16.179 -12.863 7.564 1.00 94.44 210 THR A N 1
ATOM 1517 C CA . THR A 1 210 ? 16.055 -11.407 7.560 1.00 94.44 210 THR A CA 1
ATOM 1518 C C . THR A 1 210 ? 14.613 -11.012 7.280 1.00 94.44 210 THR A C 1
ATOM 1520 O O . THR A 1 210 ? 14.007 -11.532 6.341 1.00 94.44 210 THR A O 1
ATOM 1523 N N . PHE A 1 211 ? 14.098 -10.035 8.018 1.00 95.00 211 PHE A N 1
ATOM 1524 C CA . PHE A 1 211 ? 12.744 -9.524 7.831 1.00 95.00 211 PHE A CA 1
ATOM 1525 C C . PHE A 1 211 ? 12.758 -8.009 7.658 1.00 95.00 211 PHE A C 1
ATOM 1527 O O . PHE A 1 211 ? 13.499 -7.298 8.336 1.00 95.00 211 PHE A O 1
ATOM 1534 N N . HIS A 1 212 ? 11.928 -7.515 6.750 1.00 95.38 212 HIS A N 1
ATOM 1535 C CA . HIS A 1 212 ? 11.597 -6.106 6.622 1.00 95.38 212 HIS A CA 1
ATOM 1536 C C . HIS A 1 212 ? 10.196 -6.036 6.019 1.00 95.38 212 HIS A C 1
ATOM 1538 O O . HIS A 1 212 ? 9.963 -6.549 4.937 1.00 95.38 212 HIS A O 1
ATOM 1544 N N . GLY A 1 213 ? 9.232 -5.490 6.736 1.00 95.81 213 GLY A N 1
ATOM 1545 C CA . GLY A 1 213 ? 7.853 -5.547 6.270 1.00 95.81 213 GLY A CA 1
ATOM 1546 C C . GLY A 1 213 ? 6.908 -4.862 7.224 1.00 95.81 213 GLY A C 1
ATOM 1547 O O . GLY A 1 213 ? 7.319 -4.363 8.279 1.00 95.81 213 GLY A O 1
ATOM 1548 N N . ARG A 1 214 ? 5.641 -4.828 6.831 1.00 97.12 214 ARG A N 1
ATOM 1549 C CA . ARG A 1 214 ? 4.562 -4.296 7.655 1.00 97.12 214 ARG A CA 1
ATOM 1550 C C . ARG A 1 214 ? 3.479 -5.342 7.821 1.00 97.12 214 ARG A C 1
ATOM 1552 O O . ARG A 1 214 ? 3.156 -6.035 6.865 1.00 97.12 214 ARG A O 1
ATOM 1559 N N . VAL A 1 215 ? 2.933 -5.396 9.024 1.00 96.81 215 VAL A N 1
ATOM 1560 C CA . VAL A 1 215 ? 1.828 -6.277 9.417 1.00 96.81 215 VAL A CA 1
ATOM 1561 C C . VAL A 1 215 ? 0.768 -5.460 10.145 1.00 96.81 215 VAL A C 1
ATOM 1563 O O . VAL A 1 215 ? 1.042 -4.325 10.564 1.00 96.81 215 VAL A O 1
ATOM 1566 N N . VAL A 1 216 ? -0.426 -6.022 10.280 1.00 95.56 216 VAL A N 1
ATOM 1567 C CA . VAL A 1 216 ? -1.493 -5.461 11.102 1.00 95.56 216 VAL A CA 1
ATOM 1568 C C . VAL A 1 216 ? -1.292 -5.903 12.557 1.00 95.56 216 VAL A C 1
ATOM 1570 O O . VAL A 1 216 ? -0.778 -6.982 12.829 1.00 95.56 216 VAL A O 1
ATOM 1573 N N . ALA A 1 217 ? -1.635 -5.032 13.504 1.00 94.00 217 ALA A N 1
ATOM 1574 C CA . ALA A 1 217 ? -1.841 -5.383 14.904 1.00 94.00 217 ALA A CA 1
ATOM 1575 C C . ALA A 1 217 ? -3.323 -5.227 15.234 1.00 94.00 217 ALA A C 1
ATOM 1577 O O . ALA A 1 217 ? -3.872 -4.126 15.111 1.00 94.00 217 ALA A O 1
ATOM 1578 N N . GLU A 1 218 ? -3.956 -6.308 15.676 1.00 90.19 218 GLU A N 1
ATOM 1579 C CA . GLU A 1 218 ? -5.357 -6.306 16.075 1.00 90.19 218 GLU A CA 1
ATOM 1580 C C . GLU A 1 218 ? -5.494 -5.729 17.493 1.00 90.19 218 GLU A C 1
ATOM 1582 O O . GLU A 1 218 ? -4.935 -6.251 18.459 1.00 90.19 218 GLU A O 1
ATOM 1587 N N . GLY A 1 219 ? -6.239 -4.628 17.640 1.00 86.25 219 GLY A N 1
ATOM 1588 C CA . GLY A 1 219 ? -6.456 -3.977 18.942 1.00 86.25 219 GLY A CA 1
ATOM 1589 C C . GLY A 1 219 ? -5.154 -3.551 19.642 1.00 86.25 219 GLY A C 1
ATOM 1590 O O . GLY A 1 219 ? -4.883 -4.006 20.764 1.00 86.25 219 GLY A O 1
ATOM 1591 N N . PRO A 1 220 ? -4.321 -2.694 19.013 1.00 89.75 220 PRO A N 1
ATOM 1592 C CA . PRO A 1 220 ? -2.991 -2.347 19.515 1.00 89.75 220 PRO A CA 1
ATOM 1593 C C . PRO A 1 220 ? -3.021 -1.756 20.932 1.00 89.75 220 PRO A C 1
ATOM 1595 O O . PRO A 1 220 ? -2.085 -1.962 21.700 1.00 89.75 220 PRO A O 1
ATOM 1598 N N . GLU A 1 221 ? -4.107 -1.096 21.333 1.00 85.56 221 GLU A N 1
ATOM 1599 C CA . GLU A 1 221 ? -4.310 -0.539 22.673 1.00 85.56 221 GLU A CA 1
ATOM 1600 C C . GLU A 1 221 ? -4.285 -1.581 23.803 1.00 85.56 221 GLU A C 1
ATOM 1602 O O . GLU A 1 221 ? -4.039 -1.233 24.961 1.00 85.56 221 GLU A O 1
ATOM 1607 N N . SER A 1 222 ? -4.512 -2.857 23.477 1.00 89.25 222 SER A N 1
ATOM 1608 C CA . SER A 1 222 ? -4.433 -3.970 24.428 1.00 89.25 222 SER A CA 1
ATOM 1609 C C . SER A 1 222 ? -3.003 -4.490 24.621 1.00 89.25 222 SER A C 1
ATOM 1611 O O . SER A 1 222 ? -2.713 -5.145 25.628 1.00 89.25 222 SER A O 1
ATOM 1613 N N . ILE A 1 223 ? -2.093 -4.192 23.688 1.00 93.56 223 ILE A N 1
ATOM 1614 C CA . ILE A 1 223 ? -0.700 -4.640 23.737 1.00 93.56 223 ILE A CA 1
ATOM 1615 C C . ILE A 1 223 ? 0.075 -3.759 24.721 1.00 93.56 223 ILE A C 1
ATOM 1617 O O . ILE A 1 223 ? 0.280 -2.566 24.508 1.00 93.56 223 ILE A O 1
ATOM 1621 N N . ALA A 1 224 ? 0.570 -4.368 25.796 1.00 94.62 224 ALA A N 1
ATOM 1622 C CA . ALA A 1 224 ? 1.399 -3.701 26.800 1.00 94.62 224 ALA A CA 1
ATOM 1623 C C . ALA A 1 224 ? 2.873 -4.123 26.729 1.00 94.62 224 ALA A C 1
ATOM 1625 O O . ALA A 1 224 ? 3.762 -3.424 27.227 1.00 94.62 224 ALA A O 1
ATOM 1626 N N . ILE A 1 225 ? 3.147 -5.296 26.155 1.00 96.44 225 ILE A N 1
ATOM 1627 C CA . ILE A 1 225 ? 4.472 -5.913 26.138 1.00 96.44 225 ILE A CA 1
ATOM 1628 C C . ILE A 1 225 ? 4.709 -6.560 24.772 1.00 96.44 225 ILE A C 1
ATOM 1630 O O . ILE A 1 225 ? 3.824 -7.214 24.235 1.00 96.44 225 ILE A O 1
ATOM 1634 N N . LEU A 1 226 ? 5.924 -6.441 24.238 1.00 97.94 226 LEU A N 1
ATOM 1635 C CA . LEU A 1 226 ? 6.394 -7.252 23.117 1.00 97.94 226 LEU A CA 1
ATOM 1636 C C . LEU A 1 226 ? 7.322 -8.353 23.616 1.00 97.94 226 LEU A C 1
ATOM 1638 O O . LEU A 1 226 ? 8.337 -8.075 24.259 1.00 97.94 226 LEU A O 1
ATOM 1642 N N . ALA A 1 227 ? 7.004 -9.600 23.287 1.00 98.19 227 ALA A N 1
ATOM 1643 C CA . ALA A 1 227 ? 7.910 -10.731 23.423 1.00 98.19 227 ALA A CA 1
ATOM 1644 C C . ALA A 1 227 ? 8.575 -11.012 22.073 1.00 98.19 227 ALA A C 1
ATOM 1646 O O . ALA A 1 227 ? 7.930 -11.478 21.134 1.00 98.19 227 ALA A O 1
ATOM 1647 N N . VAL A 1 228 ? 9.875 -10.729 21.985 1.00 98.44 228 VAL A N 1
ATOM 1648 C CA . VAL A 1 228 ? 10.670 -10.883 20.766 1.00 98.44 228 VAL A CA 1
ATOM 1649 C C . VAL A 1 228 ? 11.629 -12.055 20.917 1.00 98.44 228 VAL A C 1
ATOM 1651 O O . VAL A 1 228 ? 12.437 -12.094 21.842 1.00 98.44 228 VAL A O 1
ATOM 1654 N N . THR A 1 229 ? 11.573 -12.999 19.983 1.00 98.31 229 THR A N 1
ATOM 1655 C CA . THR A 1 229 ? 12.593 -14.033 19.777 1.00 98.31 229 THR A CA 1
ATOM 1656 C C . THR A 1 229 ? 13.320 -13.716 18.480 1.00 98.31 229 THR A C 1
ATOM 1658 O O . THR A 1 229 ? 12.704 -13.733 17.421 1.00 98.31 229 THR A O 1
ATOM 1661 N N . ALA A 1 230 ? 14.606 -13.395 18.567 1.00 97.88 230 ALA A N 1
ATOM 1662 C CA . ALA A 1 230 ? 15.439 -12.991 17.436 1.00 97.88 230 ALA A CA 1
ATOM 1663 C C . ALA A 1 230 ? 16.875 -13.503 17.627 1.00 97.88 230 ALA A C 1
ATOM 1665 O O . ALA A 1 230 ? 17.310 -13.691 18.771 1.00 97.88 230 ALA A O 1
ATOM 1666 N N . ASP A 1 231 ? 17.617 -13.690 16.532 1.00 97.25 231 ASP A N 1
ATOM 1667 C CA . ASP A 1 231 ? 19.060 -13.988 16.536 1.00 97.25 231 ASP A CA 1
ATOM 1668 C C . ASP A 1 231 ? 19.933 -12.800 16.084 1.00 97.25 231 ASP A C 1
ATOM 1670 O O . ASP A 1 231 ? 21.160 -12.903 16.101 1.00 97.25 231 ASP A O 1
ATOM 1674 N N . GLY A 1 232 ? 19.324 -11.660 15.737 1.00 96.31 232 GLY A N 1
ATOM 1675 C CA . GLY A 1 232 ? 20.012 -10.423 15.363 1.00 96.31 232 GLY A CA 1
ATOM 1676 C C . GLY A 1 232 ? 19.350 -9.154 15.907 1.00 96.31 232 GLY A C 1
ATOM 1677 O O . GLY A 1 232 ? 18.534 -9.198 16.832 1.00 96.31 232 GLY A O 1
ATOM 1678 N N . ASP A 1 233 ? 19.735 -8.013 15.333 1.00 98.25 233 ASP A N 1
ATOM 1679 C CA . ASP A 1 233 ? 19.141 -6.706 15.627 1.00 98.25 233 ASP A CA 1
ATOM 1680 C C . ASP A 1 233 ? 17.725 -6.630 15.049 1.00 98.25 233 ASP A C 1
ATOM 1682 O O . ASP A 1 233 ? 17.465 -7.159 13.963 1.00 98.25 233 ASP A O 1
ATOM 1686 N N . TRP A 1 234 ? 16.818 -5.964 15.758 1.00 98.44 234 TRP A N 1
ATOM 1687 C CA . TRP A 1 234 ? 15.427 -5.830 15.342 1.00 98.44 234 TRP A CA 1
ATOM 1688 C C . TRP A 1 234 ? 14.812 -4.488 15.744 1.00 98.44 234 TRP A C 1
ATOM 1690 O O . TRP A 1 234 ? 15.229 -3.841 16.711 1.00 98.44 234 TRP A O 1
ATOM 1700 N N . THR A 1 235 ? 13.774 -4.089 15.010 1.00 98.38 235 THR A N 1
ATOM 1701 C CA . THR A 1 235 ? 12.931 -2.926 15.324 1.00 98.38 235 THR A CA 1
ATOM 1702 C C . THR A 1 235 ? 11.458 -3.277 15.172 1.00 98.38 235 THR A C 1
ATOM 1704 O O . THR A 1 235 ? 11.101 -4.007 14.251 1.00 98.38 235 THR A O 1
ATOM 1707 N N . ALA A 1 236 ? 10.607 -2.697 16.013 1.00 97.81 236 ALA A N 1
ATOM 1708 C CA . ALA A 1 236 ? 9.157 -2.685 15.853 1.00 97.81 236 ALA A CA 1
ATOM 1709 C C . ALA A 1 236 ? 8.660 -1.246 15.997 1.00 97.81 236 ALA A C 1
ATOM 1711 O O . ALA A 1 236 ? 8.995 -0.564 16.964 1.00 97.81 236 ALA A O 1
ATOM 1712 N N . THR A 1 237 ? 7.919 -0.751 15.012 1.00 97.31 237 THR A N 1
ATOM 1713 C CA . THR A 1 237 ? 7.402 0.621 14.996 1.00 97.31 237 THR A CA 1
ATOM 1714 C C . THR A 1 237 ? 5.915 0.608 14.693 1.00 97.31 237 THR A C 1
ATOM 1716 O O . THR A 1 237 ? 5.521 0.271 13.581 1.00 97.31 237 THR A O 1
ATOM 1719 N N . PHE A 1 238 ? 5.111 0.984 15.683 1.00 95.31 238 PHE A N 1
ATOM 1720 C CA . PHE A 1 238 ? 3.664 1.123 15.571 1.00 95.31 238 PHE A CA 1
ATOM 1721 C C . PHE A 1 238 ? 3.320 2.489 14.984 1.00 95.31 238 PHE A C 1
ATOM 1723 O O . PHE A 1 238 ? 3.840 3.523 15.427 1.00 95.31 238 PHE A O 1
ATOM 1730 N N . LEU A 1 239 ? 2.463 2.473 13.969 1.00 92.25 239 LEU A N 1
ATOM 1731 C CA . LEU A 1 239 ? 2.130 3.602 13.114 1.00 92.25 239 LEU A CA 1
ATOM 1732 C C . LEU A 1 239 ? 0.620 3.636 12.849 1.00 92.25 239 LEU A C 1
ATOM 1734 O O . LEU A 1 239 ? -0.004 2.573 12.772 1.00 92.25 239 LEU A O 1
ATOM 1738 N N . PRO A 1 240 ? 0.036 4.831 12.651 1.00 87.19 240 PRO A N 1
ATOM 1739 C CA . PRO A 1 240 ? -1.369 4.954 12.287 1.00 87.19 240 PRO A CA 1
ATOM 1740 C C . PRO A 1 240 ? -1.644 4.294 10.932 1.00 87.19 240 PRO A C 1
ATOM 1742 O O . PRO A 1 240 ? -0.805 4.344 10.033 1.00 87.19 240 PRO A O 1
ATOM 1745 N N . VAL A 1 241 ? -2.840 3.740 10.736 1.00 86.38 241 VAL A N 1
ATOM 1746 C CA . VAL A 1 241 ? -3.201 3.035 9.489 1.00 86.38 241 VAL A CA 1
ATOM 1747 C C . VAL A 1 241 ? -3.038 3.885 8.216 1.00 86.38 241 VAL A C 1
ATOM 1749 O O . VAL A 1 241 ? -2.773 3.360 7.137 1.00 86.38 241 VAL A O 1
ATOM 1752 N N . THR A 1 242 ? -3.084 5.213 8.335 1.00 84.44 242 THR A N 1
ATOM 1753 C CA . THR A 1 242 ? -2.906 6.163 7.224 1.00 84.44 242 THR A CA 1
ATOM 1754 C C . THR A 1 242 ? -1.526 6.116 6.557 1.00 84.44 242 THR A C 1
ATOM 1756 O O . THR A 1 242 ? -1.380 6.648 5.456 1.00 84.44 242 THR A O 1
ATOM 1759 N N . VAL A 1 243 ? -0.517 5.474 7.165 1.00 89.12 243 VAL A N 1
ATOM 1760 C CA . VAL A 1 243 ? 0.803 5.286 6.530 1.00 89.12 243 VAL A CA 1
ATOM 1761 C C . VAL A 1 243 ? 0.908 4.024 5.668 1.00 89.12 243 VAL A C 1
ATOM 1763 O O . VAL A 1 243 ? 1.940 3.824 5.020 1.00 89.12 243 VAL A O 1
ATOM 1766 N N . ALA A 1 244 ? -0.098 3.143 5.678 1.00 92.69 244 ALA A N 1
ATOM 1767 C CA . ALA A 1 244 ? -0.112 1.931 4.857 1.00 92.69 244 ALA A CA 1
ATOM 1768 C C . ALA A 1 244 ? 0.001 2.257 3.352 1.00 92.69 244 ALA A C 1
ATOM 1770 O O . ALA A 1 244 ? -0.273 3.376 2.915 1.00 92.69 244 ALA A O 1
ATOM 1771 N N . THR A 1 245 ? 0.462 1.295 2.542 1.00 94.75 245 THR A N 1
ATOM 1772 C CA . THR A 1 245 ? 0.644 1.507 1.094 1.00 94.75 245 THR A CA 1
ATOM 1773 C C . THR A 1 245 ? -0.704 1.820 0.449 1.00 94.75 245 THR A C 1
ATOM 1775 O O . THR A 1 245 ? -1.598 0.978 0.496 1.00 94.75 245 THR A O 1
ATOM 1778 N N . PRO A 1 246 ? -0.874 2.973 -0.219 1.00 91.69 246 PRO A N 1
ATOM 1779 C CA . PRO A 1 246 ? -2.128 3.268 -0.891 1.00 91.69 246 PRO A CA 1
ATOM 1780 C C . PRO A 1 246 ? -2.399 2.283 -2.038 1.00 91.69 246 PRO A C 1
ATOM 1782 O O . PRO A 1 246 ? -1.581 2.129 -2.946 1.00 91.69 246 PRO A O 1
ATOM 1785 N N . PHE A 1 247 ? -3.578 1.675 -2.033 1.00 92.06 247 PHE A N 1
ATOM 1786 C CA . PHE A 1 247 ? -4.043 0.665 -2.981 1.00 92.06 247 PHE A CA 1
ATOM 1787 C C . PHE A 1 247 ? -5.470 0.987 -3.455 1.00 92.06 247 PHE A C 1
ATOM 1789 O O . PHE A 1 247 ? -6.131 1.828 -2.862 1.00 92.06 247 PHE A O 1
ATOM 1796 N N . GLY A 1 248 ? -5.937 0.383 -4.549 1.00 84.94 248 GLY A N 1
ATOM 1797 C CA . GLY A 1 248 ? -7.257 0.648 -5.135 1.00 84.94 248 GLY A CA 1
ATOM 1798 C C . GLY A 1 248 ? -7.177 1.301 -6.515 1.00 84.94 248 GLY A C 1
ATOM 1799 O O . GLY A 1 248 ? -6.223 1.081 -7.264 1.00 84.94 248 GLY A O 1
ATOM 1800 N N . THR A 1 249 ? -8.176 2.108 -6.866 1.00 80.69 249 THR A N 1
ATOM 1801 C CA . THR A 1 249 ? -8.484 2.392 -8.272 1.00 80.69 249 THR A CA 1
ATOM 1802 C C . THR A 1 249 ? -7.328 3.052 -9.021 1.00 80.69 249 THR A C 1
ATOM 1804 O O . THR A 1 249 ? -6.833 4.121 -8.656 1.00 80.69 249 THR A O 1
ATOM 1807 N N . GLY A 1 250 ? -6.891 2.404 -10.106 1.00 77.69 250 GLY A N 1
ATOM 1808 C CA . GLY A 1 250 ? -5.778 2.867 -10.941 1.00 77.69 250 GLY A CA 1
ATOM 1809 C C . GLY A 1 250 ? -4.402 2.783 -10.271 1.00 77.69 250 GLY A C 1
ATOM 1810 O O . GLY A 1 250 ? -3.436 3.339 -10.799 1.00 77.69 250 GLY A O 1
ATOM 1811 N N . ARG A 1 251 ? -4.296 2.113 -9.118 1.00 85.75 251 ARG A N 1
ATOM 1812 C CA . ARG A 1 251 ? -3.051 1.898 -8.382 1.00 85.75 251 ARG A CA 1
ATOM 1813 C C . ARG A 1 251 ? -2.739 0.413 -8.294 1.00 85.75 251 ARG A C 1
ATOM 1815 O O . ARG A 1 251 ? -3.611 -0.433 -8.129 1.00 85.75 251 ARG A O 1
ATOM 1822 N N . THR A 1 252 ? -1.453 0.113 -8.375 1.00 89.88 252 THR A N 1
ATOM 1823 C CA . THR A 1 252 ? -0.926 -1.227 -8.136 1.00 89.88 252 THR A CA 1
ATOM 1824 C C . THR A 1 252 ? 0.003 -1.193 -6.949 1.00 89.88 252 THR A C 1
ATOM 1826 O O . THR A 1 252 ? 0.860 -0.310 -6.878 1.00 89.88 252 THR A O 1
ATOM 1829 N N . ALA A 1 253 ? -0.133 -2.172 -6.068 1.00 93.44 253 ALA A N 1
ATOM 1830 C CA . ALA A 1 253 ? 0.800 -2.404 -4.980 1.00 93.44 253 ALA A CA 1
ATOM 1831 C C . ALA A 1 253 ? 1.664 -3.623 -5.304 1.00 93.44 253 ALA A C 1
ATOM 1833 O O . ALA A 1 253 ? 1.246 -4.514 -6.042 1.00 93.44 253 ALA A O 1
ATOM 1834 N N . GLY A 1 254 ? 2.882 -3.657 -4.787 1.00 92.75 254 GLY A N 1
ATOM 1835 C CA . GLY A 1 254 ? 3.790 -4.771 -4.993 1.00 92.75 254 GLY A CA 1
ATOM 1836 C C . GLY A 1 254 ? 5.061 -4.601 -4.186 1.00 92.75 254 GLY A C 1
ATOM 1837 O O . GLY A 1 254 ? 5.440 -3.485 -3.830 1.00 92.75 254 GLY A O 1
ATOM 1838 N N . GLY A 1 255 ? 5.727 -5.711 -3.913 1.00 92.00 255 GLY A N 1
ATOM 1839 C CA . GLY A 1 255 ? 6.880 -5.749 -3.030 1.00 92.00 255 GLY A CA 1
ATOM 1840 C C . GLY A 1 255 ? 7.565 -7.104 -3.064 1.00 92.00 255 GLY A C 1
ATOM 1841 O O . GLY A 1 255 ? 7.253 -7.947 -3.899 1.00 92.00 255 GLY A O 1
ATOM 1842 N N . MET A 1 256 ? 8.532 -7.289 -2.168 1.00 90.31 256 MET A N 1
ATOM 1843 C CA . MET A 1 256 ? 9.260 -8.555 -1.989 1.00 90.31 256 MET A CA 1
ATOM 1844 C C . MET A 1 256 ? 8.935 -9.246 -0.656 1.00 90.31 256 MET A C 1
ATOM 1846 O O . MET A 1 256 ? 9.416 -10.350 -0.406 1.00 90.31 256 MET A O 1
ATOM 1850 N N . GLN A 1 257 ? 8.203 -8.560 0.222 1.00 89.56 257 GLN A N 1
ATOM 1851 C CA . GLN A 1 257 ? 7.985 -8.913 1.624 1.00 89.56 257 GLN A CA 1
ATOM 1852 C C . GLN A 1 257 ? 6.559 -8.540 2.032 1.00 89.56 257 GLN A C 1
ATOM 1854 O O . GLN A 1 257 ? 5.806 -8.007 1.208 1.00 89.56 257 GLN A O 1
ATOM 1859 N N . ASP A 1 258 ? 6.221 -8.820 3.287 1.00 95.56 258 ASP A N 1
ATOM 1860 C CA . ASP A 1 258 ? 4.918 -8.525 3.868 1.00 95.56 258 ASP A CA 1
ATOM 1861 C C . ASP A 1 258 ? 4.630 -7.011 3.842 1.00 95.56 258 ASP A C 1
ATOM 1863 O O . ASP A 1 258 ? 5.522 -6.188 4.095 1.00 95.56 258 ASP A O 1
ATOM 1867 N N . ASP A 1 259 ? 3.395 -6.636 3.519 1.00 97.50 259 ASP A N 1
ATOM 1868 C CA . ASP A 1 259 ? 2.971 -5.239 3.486 1.00 97.50 259 ASP A CA 1
ATOM 1869 C C . ASP A 1 259 ? 1.502 -5.057 3.878 1.00 97.50 259 ASP A C 1
ATOM 1871 O O . ASP A 1 259 ? 0.683 -5.960 3.717 1.00 97.50 259 ASP A O 1
ATOM 1875 N N . VAL A 1 260 ? 1.155 -3.846 4.315 1.00 97.38 260 VAL A N 1
ATOM 1876 C CA . VAL A 1 260 ? -0.229 -3.445 4.598 1.00 97.38 260 VAL A CA 1
ATOM 1877 C C . VAL A 1 260 ? -0.686 -2.439 3.550 1.00 97.38 260 VAL A C 1
ATOM 1879 O O . VAL A 1 260 ? -0.022 -1.424 3.312 1.00 97.38 260 VAL A O 1
ATOM 1882 N N . LEU A 1 261 ? -1.826 -2.721 2.923 1.00 95.69 261 LEU A N 1
ATOM 1883 C CA . LEU A 1 261 ? -2.412 -1.937 1.842 1.00 95.69 261 LEU A CA 1
ATOM 1884 C C . LEU A 1 261 ? -3.663 -1.205 2.312 1.00 95.69 261 LEU A C 1
ATOM 1886 O O . LEU A 1 261 ? -4.571 -1.832 2.837 1.00 95.69 261 LEU A O 1
ATOM 1890 N N . LEU A 1 262 ? -3.751 0.094 2.050 1.00 92.19 262 LEU A N 1
ATOM 1891 C CA . LEU A 1 262 ? -4.892 0.935 2.398 1.00 92.19 262 LEU A CA 1
ATOM 1892 C C . LEU A 1 262 ? -5.701 1.286 1.155 1.00 92.19 262 LEU A C 1
ATOM 1894 O O . LEU A 1 262 ? -5.176 1.918 0.237 1.00 92.19 262 LEU A O 1
ATOM 1898 N N . LEU A 1 263 ? -6.984 0.941 1.139 1.00 88.88 263 LEU A N 1
ATOM 1899 C CA . LEU A 1 263 ? -7.900 1.412 0.097 1.00 88.88 263 LEU A CA 1
ATOM 1900 C C . LEU A 1 263 ? -8.240 2.898 0.338 1.00 88.88 263 LEU A C 1
ATOM 1902 O O . LEU A 1 263 ? -8.097 3.376 1.451 1.00 88.88 263 LEU A O 1
ATOM 1906 N N . PRO A 1 264 ? -8.626 3.723 -0.641 1.00 81.94 264 PRO A N 1
ATOM 1907 C CA . PRO A 1 264 ? -9.047 5.098 -0.351 1.00 81.94 264 PRO A CA 1
ATOM 1908 C C . PRO A 1 264 ? -10.416 5.141 0.338 1.00 81.94 264 PRO A C 1
ATOM 1910 O O . PRO A 1 264 ? -10.660 6.004 1.168 1.00 81.94 264 PRO A O 1
ATOM 1913 N N . THR A 1 265 ? -11.287 4.198 -0.007 1.00 79.31 265 THR A N 1
ATOM 1914 C CA . THR A 1 265 ? -12.637 4.023 0.529 1.00 79.31 265 THR A CA 1
ATOM 1915 C C . THR A 1 265 ? -12.881 2.536 0.724 1.00 79.31 265 THR A C 1
ATOM 1917 O O . THR A 1 265 ? -12.299 1.726 -0.003 1.00 79.31 265 THR A O 1
ATOM 1920 N N . ALA A 1 266 ? -13.748 2.170 1.667 1.00 80.31 266 ALA A N 1
ATOM 1921 C CA . ALA A 1 266 ? -14.140 0.777 1.834 1.00 80.31 266 ALA A CA 1
ATOM 1922 C C . ALA A 1 266 ? -14.733 0.208 0.530 1.00 80.31 266 ALA A C 1
ATOM 1924 O O . ALA A 1 266 ? -15.419 0.915 -0.218 1.00 80.31 266 ALA A O 1
ATOM 1925 N N . VAL A 1 267 ? -14.431 -1.059 0.238 1.00 80.69 267 VAL A N 1
ATOM 1926 C CA . VAL A 1 267 ? -14.948 -1.764 -0.940 1.00 80.69 267 VAL A CA 1
ATOM 1927 C C . VAL A 1 267 ? -16.469 -1.834 -0.851 1.00 80.69 267 VAL A C 1
ATOM 1929 O O . VAL A 1 267 ? -17.009 -2.241 0.171 1.00 80.69 267 VAL A O 1
ATOM 1932 N N . SER A 1 268 ? -17.146 -1.453 -1.934 1.00 72.12 268 SER A N 1
ATOM 1933 C CA . SER A 1 268 ? -18.579 -1.720 -2.101 1.00 72.12 268 SER A CA 1
ATOM 1934 C C . SER A 1 268 ? -18.791 -3.097 -2.727 1.00 72.12 268 SER A C 1
ATOM 1936 O O . SER A 1 268 ? -17.959 -3.538 -3.523 1.00 72.12 268 SER A O 1
ATOM 1938 N N . ALA A 1 269 ? -19.923 -3.733 -2.430 1.00 63.50 269 ALA A N 1
ATOM 1939 C CA . ALA A 1 269 ? -20.281 -5.090 -2.858 1.00 63.50 269 ALA A CA 1
ATOM 1940 C C . ALA A 1 269 ? -20.004 -5.467 -4.339 1.00 63.50 269 ALA A C 1
ATOM 1942 O O . ALA A 1 269 ? -19.802 -6.644 -4.623 1.00 63.50 269 ALA A O 1
ATOM 1943 N N . ASP A 1 270 ? -19.964 -4.508 -5.276 1.00 58.66 270 ASP A N 1
ATOM 1944 C CA . ASP A 1 270 ? -19.770 -4.762 -6.716 1.00 58.66 270 ASP A CA 1
ATOM 1945 C C . ASP A 1 270 ? -18.345 -4.459 -7.241 1.00 58.66 270 ASP A C 1
ATOM 1947 O O . ASP A 1 270 ? -18.066 -4.674 -8.423 1.00 58.66 270 ASP A O 1
ATOM 1951 N N . ALA A 1 271 ? -17.437 -3.936 -6.406 1.00 62.44 271 ALA A N 1
ATOM 1952 C CA . ALA A 1 271 ? -16.137 -3.400 -6.845 1.00 62.44 271 ALA A CA 1
ATOM 1953 C C . ALA A 1 271 ? -14.914 -4.239 -6.420 1.00 62.44 271 ALA A C 1
ATOM 1955 O O . ALA A 1 271 ? -13.792 -3.932 -6.814 1.00 62.44 271 ALA A O 1
ATOM 1956 N N . GLY A 1 272 ? -15.110 -5.301 -5.636 1.00 77.12 272 GLY A N 1
ATOM 1957 C CA . GLY A 1 272 ? -14.038 -5.969 -4.891 1.00 77.12 272 GLY A CA 1
ATOM 1958 C C . GLY A 1 272 ? -13.056 -6.834 -5.683 1.00 77.12 272 GLY A C 1
ATOM 1959 O O . GLY A 1 272 ? -12.177 -7.427 -5.073 1.00 77.12 272 GLY A O 1
ATOM 1960 N N . LEU A 1 273 ? -13.155 -6.961 -7.006 1.00 90.12 273 LEU A N 1
ATOM 1961 C CA . LEU A 1 273 ? -12.258 -7.866 -7.731 1.00 90.12 273 LEU A CA 1
ATOM 1962 C C . LEU A 1 273 ? -10.812 -7.357 -7.677 1.00 90.12 273 LEU A C 1
ATOM 1964 O O . LEU A 1 273 ? -10.520 -6.261 -8.152 1.00 90.12 273 LEU A O 1
ATOM 1968 N N . VAL A 1 274 ? -9.887 -8.187 -7.207 1.00 93.31 274 VAL A N 1
ATOM 1969 C CA . VAL A 1 274 ? -8.444 -7.960 -7.324 1.00 93.31 274 VAL A CA 1
ATOM 1970 C C . VAL A 1 274 ? -7.797 -9.043 -8.167 1.00 93.31 274 VAL A C 1
ATOM 1972 O O . VAL A 1 274 ? -8.128 -10.223 -8.071 1.00 93.31 274 VAL A O 1
ATOM 1975 N N . THR A 1 275 ? -6.821 -8.652 -8.981 1.00 94.94 275 THR A N 1
ATOM 1976 C CA . THR A 1 275 ? -5.881 -9.589 -9.599 1.00 94.94 275 THR A CA 1
ATOM 1977 C C . THR A 1 275 ? -4.555 -9.479 -8.878 1.00 94.94 275 THR A C 1
ATOM 1979 O O . THR A 1 275 ? -4.027 -8.377 -8.720 1.00 94.94 275 THR A O 1
ATOM 1982 N N . ALA A 1 276 ? -3.980 -10.612 -8.485 1.00 95.94 276 ALA A N 1
ATOM 1983 C CA . ALA A 1 276 ? -2.653 -10.625 -7.896 1.00 95.94 276 ALA A CA 1
ATOM 1984 C C . ALA A 1 276 ? -1.763 -11.720 -8.479 1.00 95.94 276 ALA A C 1
ATOM 1986 O O . ALA A 1 276 ? -2.193 -12.653 -9.169 1.00 95.94 276 ALA A O 1
ATOM 1987 N N . ARG A 1 277 ? -0.471 -11.549 -8.236 1.00 95.38 277 ARG A N 1
ATOM 1988 C CA . ARG A 1 277 ? 0.581 -12.439 -8.692 1.00 95.38 277 ARG A CA 1
ATOM 1989 C C . ARG A 1 277 ? 1.703 -12.444 -7.674 1.00 95.38 277 ARG A C 1
ATOM 1991 O O . ARG A 1 277 ? 2.140 -11.378 -7.262 1.00 95.38 277 ARG A O 1
ATOM 1998 N N . HIS A 1 278 ? 2.200 -13.626 -7.358 1.00 95.50 278 HIS A N 1
ATOM 1999 C CA . HIS A 1 278 ? 3.340 -13.881 -6.495 1.00 95.50 278 HIS A CA 1
ATOM 2000 C C . HIS A 1 278 ? 4.273 -14.866 -7.197 1.00 95.50 278 HIS A C 1
ATOM 2002 O O . HIS A 1 278 ? 3.829 -15.902 -7.689 1.00 95.50 278 HIS A O 1
ATOM 2008 N N . ASP A 1 279 ? 5.559 -14.539 -7.260 1.00 92.69 279 ASP A N 1
ATOM 2009 C CA . ASP A 1 279 ? 6.598 -15.386 -7.857 1.00 92.69 279 ASP A CA 1
ATOM 2010 C C . ASP A 1 279 ? 7.465 -16.085 -6.787 1.00 92.69 279 ASP A C 1
ATOM 2012 O O . ASP A 1 279 ? 8.506 -16.664 -7.104 1.00 92.69 279 ASP A O 1
ATOM 2016 N N . GLY A 1 280 ? 7.070 -16.009 -5.514 1.00 90.06 280 GLY A N 1
ATOM 2017 C CA . GLY A 1 280 ? 7.801 -16.583 -4.392 1.00 90.06 280 GLY A CA 1
ATOM 2018 C C . GLY A 1 280 ? 7.597 -18.083 -4.186 1.00 90.06 280 GLY A C 1
ATOM 2019 O O . GLY A 1 280 ? 6.760 -18.721 -4.819 1.00 90.06 280 GLY A O 1
ATOM 2020 N N . GLY A 1 281 ? 8.401 -18.663 -3.292 1.00 88.81 281 GLY A N 1
ATOM 2021 C CA . GLY A 1 281 ? 8.430 -20.110 -3.037 1.00 88.81 281 GLY A CA 1
ATOM 2022 C C . GLY A 1 281 ? 7.582 -20.595 -1.857 1.00 88.81 281 GLY A C 1
ATOM 2023 O O . GLY A 1 281 ? 7.333 -21.795 -1.766 1.00 88.81 281 GLY A O 1
ATOM 2024 N N . ALA A 1 282 ? 7.153 -19.698 -0.968 1.00 88.50 282 ALA A N 1
ATOM 2025 C CA . ALA A 1 282 ? 6.341 -20.014 0.207 1.00 88.50 282 ALA A CA 1
ATOM 2026 C C . ALA A 1 282 ? 5.063 -19.158 0.224 1.00 88.50 282 ALA A C 1
ATOM 2028 O O . ALA A 1 282 ? 4.478 -18.941 -0.836 1.00 88.50 282 ALA A O 1
ATOM 2029 N N . ASP A 1 283 ? 4.591 -18.750 1.396 1.00 88.00 283 ASP A N 1
ATOM 203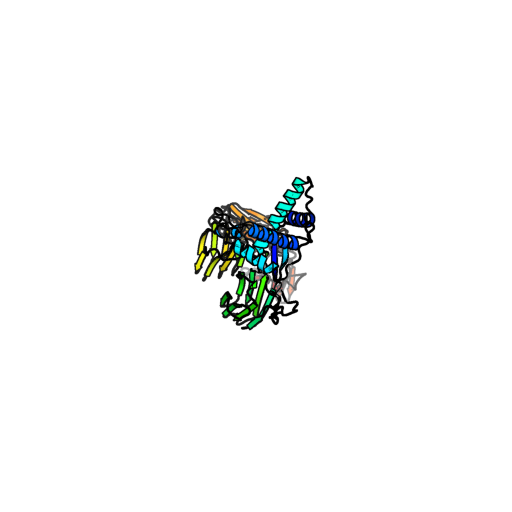0 C CA . ASP A 1 283 ? 3.254 -18.186 1.583 1.00 88.00 283 ASP A CA 1
ATOM 2031 C C . ASP A 1 283 ? 2.975 -16.976 0.684 1.00 88.00 283 ASP A C 1
ATOM 2033 O O . ASP A 1 283 ? 3.808 -16.081 0.535 1.00 88.00 283 ASP A O 1
ATOM 2037 N N . PHE A 1 284 ? 1.770 -16.967 0.119 1.00 95.62 284 PHE A N 1
ATOM 2038 C CA . PHE A 1 284 ? 1.102 -15.792 -0.414 1.00 95.62 284 PHE A CA 1
ATOM 2039 C C . PHE A 1 284 ? -0.306 -15.762 0.161 1.00 95.62 284 PHE A C 1
ATOM 2041 O O . PHE A 1 284 ? -1.216 -16.446 -0.320 1.00 95.62 284 PHE A O 1
ATOM 2048 N N . ILE A 1 285 ? -0.439 -15.022 1.253 1.00 95.88 285 ILE A N 1
ATOM 2049 C CA . ILE A 1 285 ? -1.657 -14.928 2.045 1.00 95.88 285 ILE A CA 1
ATOM 2050 C C . ILE A 1 285 ? -2.087 -13.467 2.042 1.00 95.88 285 ILE A C 1
ATOM 2052 O O . ILE A 1 285 ? -1.259 -12.576 2.214 1.00 95.88 285 ILE A O 1
ATOM 2056 N N . VAL A 1 286 ? -3.371 -13.223 1.811 1.00 96.94 286 VAL A N 1
ATOM 2057 C CA . VAL A 1 286 ? -3.956 -11.884 1.870 1.00 96.94 286 VAL A CA 1
ATOM 2058 C C . VAL A 1 286 ? -5.149 -11.930 2.802 1.00 96.94 286 VAL A C 1
ATOM 2060 O O . VAL A 1 286 ? -6.109 -12.643 2.513 1.00 96.94 286 VAL A O 1
ATOM 2063 N 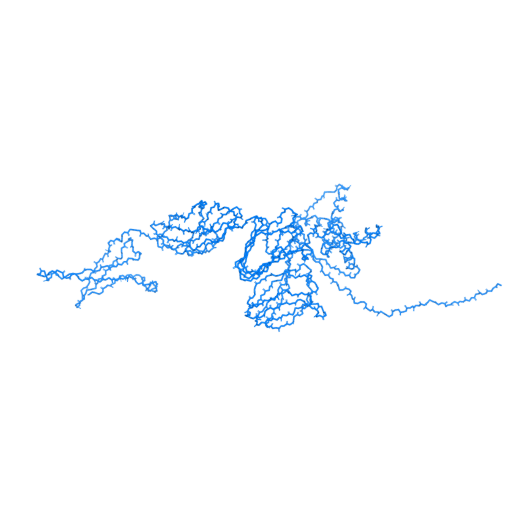N . TRP A 1 287 ? -5.068 -11.179 3.895 1.00 96.19 287 TRP A N 1
ATOM 2064 C CA . TRP A 1 287 ? -6.151 -10.973 4.853 1.00 96.19 287 TRP A CA 1
ATOM 2065 C C . TRP A 1 287 ? -6.875 -9.665 4.556 1.00 96.19 287 TRP A C 1
ATOM 2067 O O . TRP A 1 287 ? -6.250 -8.673 4.180 1.00 96.19 287 TRP A O 1
ATOM 2077 N N . GLU A 1 288 ? -8.190 -9.663 4.741 1.00 94.12 288 GLU A N 1
ATOM 2078 C CA . GLU A 1 288 ? -9.035 -8.476 4.641 1.00 94.12 288 GLU A CA 1
ATOM 2079 C C . GLU A 1 288 ? -9.390 -7.957 6.020 1.00 94.12 288 GLU A C 1
ATOM 2081 O O . GLU A 1 288 ? -9.789 -8.743 6.877 1.00 94.12 288 GLU A O 1
ATOM 2086 N N . PHE A 1 289 ? -9.344 -6.639 6.189 1.00 91.81 289 PHE A N 1
ATOM 2087 C CA . PHE A 1 289 ? -9.761 -5.970 7.412 1.00 91.81 289 PHE A CA 1
ATOM 2088 C C . PHE A 1 289 ? -10.799 -4.887 7.126 1.00 91.81 289 PHE A C 1
ATOM 2090 O O . PHE A 1 289 ? -10.727 -4.192 6.104 1.00 91.81 289 PHE A O 1
ATOM 2097 N N . GLY A 1 290 ? -11.768 -4.752 8.029 1.00 88.44 290 GLY A N 1
ATOM 2098 C CA . GLY A 1 290 ? -12.797 -3.717 7.987 1.00 88.44 290 GLY A CA 1
ATOM 2099 C C . GLY A 1 290 ? -12.315 -2.353 8.498 1.00 88.44 290 GLY A C 1
ATOM 2100 O O . GLY A 1 290 ? -11.175 -2.210 8.946 1.00 88.44 290 GLY A O 1
ATOM 2101 N N . PRO A 1 291 ? -13.177 -1.320 8.466 1.00 83.56 291 PRO A N 1
ATOM 2102 C CA . PRO A 1 291 ? -12.880 0.005 9.015 1.00 83.56 291 PRO A CA 1
ATOM 2103 C C . PRO A 1 291 ? -12.851 0.029 10.550 1.00 83.56 291 PRO A C 1
ATOM 2105 O O . PRO A 1 291 ? -12.467 1.027 11.141 1.00 83.56 291 PRO A O 1
ATOM 2108 N N . ASP A 1 292 ? -13.262 -1.053 11.202 1.00 77.50 292 ASP A N 1
ATOM 2109 C CA . ASP A 1 292 ? -13.096 -1.286 12.637 1.00 77.50 292 ASP A CA 1
ATOM 2110 C C . ASP A 1 292 ? -11.729 -1.912 12.978 1.00 77.50 292 ASP A C 1
ATOM 2112 O O . ASP A 1 292 ? -11.402 -2.116 14.148 1.00 77.50 292 ASP A O 1
ATOM 2116 N N . GLY A 1 293 ? -10.941 -2.235 11.950 1.00 81.25 293 GLY A N 1
ATOM 2117 C CA . GLY A 1 293 ? -9.647 -2.889 12.042 1.00 81.25 293 GLY A CA 1
ATOM 2118 C C . GLY A 1 293 ? -9.694 -4.362 12.423 1.00 81.25 293 GLY A C 1
ATOM 2119 O O . GLY A 1 293 ? -8.687 -4.904 12.873 1.00 81.25 293 GLY A O 1
ATOM 2120 N N . ARG A 1 294 ? -10.845 -5.020 12.250 1.00 83.44 294 ARG A N 1
ATOM 2121 C CA . ARG A 1 294 ? -10.996 -6.458 12.496 1.00 83.44 294 ARG A CA 1
ATOM 2122 C C . ARG A 1 294 ? -10.896 -7.261 11.202 1.00 83.44 294 ARG A C 1
ATOM 2124 O O . ARG A 1 294 ? -11.287 -6.756 10.146 1.00 83.44 294 ARG A O 1
ATOM 2131 N N . PRO A 1 295 ? -10.400 -8.509 11.262 1.00 88.50 295 PRO A N 1
ATOM 2132 C CA . PRO A 1 295 ? -10.323 -9.367 10.091 1.00 88.50 295 PRO A CA 1
ATOM 2133 C C . PRO A 1 295 ? -11.725 -9.782 9.619 1.00 88.50 295 PRO A C 1
ATOM 2135 O O . PRO A 1 295 ? -12.535 -10.297 10.391 1.00 88.50 295 PRO A O 1
ATOM 2138 N N . ASN A 1 296 ? -11.988 -9.610 8.325 1.00 86.00 296 ASN A N 1
ATOM 2139 C CA . ASN A 1 296 ? -13.254 -9.947 7.671 1.00 86.00 296 ASN A CA 1
ATOM 2140 C C . ASN A 1 296 ? -13.173 -11.271 6.902 1.00 86.00 296 ASN A C 1
ATOM 2142 O O . ASN A 1 296 ? -14.093 -12.089 6.958 1.00 86.00 296 ASN A O 1
ATOM 2146 N N . ALA A 1 297 ? -12.083 -11.477 6.157 1.00 92.00 297 ALA A N 1
ATOM 2147 C CA . ALA A 1 297 ? -11.940 -12.599 5.235 1.00 92.00 297 ALA A CA 1
ATOM 2148 C C . ALA A 1 297 ? -10.472 -12.909 4.901 1.00 92.00 297 ALA A C 1
ATOM 2150 O O . ALA A 1 297 ? -9.556 -12.151 5.216 1.00 92.00 297 ALA A O 1
ATOM 2151 N N . LEU A 1 298 ? -10.269 -14.046 4.230 1.00 94.00 298 LEU A N 1
ATOM 2152 C CA . LEU A 1 298 ? -8.976 -14.511 3.727 1.00 94.00 298 LEU A CA 1
ATOM 2153 C C . LEU A 1 298 ? -9.096 -14.863 2.230 1.00 94.00 298 LEU A C 1
ATOM 2155 O O . LEU A 1 298 ? -9.182 -16.046 1.881 1.00 94.00 298 LEU A O 1
ATOM 2159 N N . PRO A 1 299 ? -9.172 -13.858 1.336 1.00 93.94 299 PRO A N 1
ATOM 2160 C CA . PRO A 1 299 ? -9.430 -14.048 -0.096 1.00 93.94 299 PRO A CA 1
ATOM 2161 C C . PRO A 1 299 ? -8.342 -14.849 -0.816 1.00 93.94 299 PRO A C 1
ATOM 2163 O O . PRO A 1 299 ? -8.625 -15.562 -1.781 1.00 93.94 299 PRO A O 1
ATOM 2166 N N . ILE A 1 300 ? -7.090 -14.747 -0.366 1.00 96.12 300 ILE A N 1
ATOM 2167 C CA . ILE A 1 300 ? -5.962 -15.465 -0.958 1.00 96.12 300 ILE A CA 1
ATOM 2168 C C . ILE A 1 300 ? -5.234 -16.213 0.151 1.00 96.12 300 ILE A C 1
ATOM 2170 O O . ILE A 1 300 ? -4.754 -15.619 1.107 1.00 96.12 300 ILE A O 1
ATOM 2174 N N . ASN A 1 301 ? -5.140 -17.531 0.003 1.00 96.00 301 ASN A N 1
ATOM 2175 C CA . ASN A 1 301 ? -4.380 -18.403 0.892 1.00 96.00 301 ASN A CA 1
ATOM 2176 C C . ASN A 1 301 ? -3.671 -19.464 0.053 1.00 96.00 301 ASN A C 1
ATOM 2178 O O . ASN A 1 301 ? -4.247 -20.503 -0.281 1.00 96.00 301 ASN A O 1
ATOM 2182 N N . GLN A 1 302 ? -2.462 -19.143 -0.394 1.00 96.19 302 GLN A N 1
ATOM 2183 C CA . GLN A 1 302 ? -1.715 -19.941 -1.358 1.00 96.19 302 GLN A CA 1
ATOM 2184 C C . GLN A 1 302 ? -0.283 -20.154 -0.881 1.00 96.19 302 GLN A C 1
ATOM 2186 O O . GLN A 1 302 ? 0.262 -19.368 -0.109 1.00 96.19 302 GLN A O 1
ATOM 2191 N N . ILE A 1 303 ? 0.339 -21.222 -1.376 1.00 93.44 303 ILE A N 1
ATOM 2192 C CA . ILE A 1 303 ? 1.747 -21.529 -1.126 1.00 93.44 303 ILE A CA 1
ATOM 2193 C C . ILE A 1 303 ? 2.463 -21.603 -2.472 1.00 93.44 303 ILE A C 1
ATOM 2195 O O . ILE A 1 303 ? 2.047 -22.332 -3.374 1.00 93.44 303 ILE A O 1
ATOM 2199 N N . GLY A 1 304 ? 3.573 -20.883 -2.577 1.00 92.94 304 GLY A N 1
ATOM 2200 C CA . GLY A 1 304 ? 4.416 -20.811 -3.757 1.00 92.94 304 GLY A CA 1
ATOM 2201 C C . GLY A 1 304 ? 3.939 -19.782 -4.777 1.00 92.94 304 GLY A C 1
ATOM 2202 O O . GLY A 1 304 ? 3.223 -18.825 -4.466 1.00 92.94 304 GLY A O 1
ATOM 2203 N N . ALA A 1 305 ? 4.376 -19.981 -6.021 1.00 94.00 305 ALA A N 1
ATOM 2204 C CA . ALA A 1 305 ? 4.048 -19.080 -7.108 1.00 94.00 305 ALA A CA 1
ATOM 2205 C C . ALA A 1 305 ? 2.558 -19.187 -7.444 1.00 94.00 305 ALA A C 1
ATOM 2207 O O . ALA A 1 305 ? 2.037 -20.276 -7.695 1.00 94.00 305 ALA A O 1
ATOM 2208 N N . TRP A 1 306 ? 1.884 -18.045 -7.493 1.00 94.56 306 TRP A N 1
ATOM 2209 C CA . TRP A 1 306 ? 0.453 -17.967 -7.743 1.00 94.56 306 TRP A CA 1
ATOM 2210 C C . TRP A 1 306 ? 0.130 -16.765 -8.621 1.00 94.56 306 TRP A C 1
ATOM 2212 O O . TRP A 1 306 ? 0.759 -15.714 -8.527 1.00 94.56 306 TRP A O 1
ATOM 2222 N N . SER A 1 307 ? -0.863 -16.906 -9.492 1.00 94.44 307 SER A N 1
ATOM 2223 C CA . SER A 1 307 ? -1.437 -15.786 -10.226 1.00 94.44 307 SER A CA 1
ATOM 2224 C C . SER A 1 307 ? -2.909 -16.062 -10.453 1.00 94.44 307 SER A C 1
ATOM 2226 O O . SER A 1 307 ? -3.269 -17.130 -10.950 1.00 94.44 307 SER A O 1
ATOM 2228 N N . GLY A 1 308 ? -3.751 -15.109 -10.083 1.00 94.06 308 GLY A N 1
ATOM 2229 C CA . GLY A 1 308 ? -5.186 -15.294 -10.146 1.00 94.06 308 GLY A CA 1
ATOM 2230 C C . GLY A 1 308 ? -5.945 -14.071 -9.670 1.00 94.06 308 GLY A C 1
ATOM 2231 O O . GLY A 1 308 ? -5.380 -12.992 -9.483 1.00 94.06 308 GLY A O 1
ATOM 2232 N N . GLN A 1 309 ? -7.242 -14.276 -9.506 1.00 95.00 309 GLN A N 1
ATOM 2233 C CA . GLN A 1 309 ? -8.191 -13.269 -9.070 1.00 95.00 309 GLN A CA 1
ATOM 2234 C C . GLN A 1 309 ? -8.816 -13.686 -7.743 1.00 95.00 309 GLN A C 1
ATOM 2236 O O . GLN A 1 309 ? -8.937 -14.885 -7.477 1.00 95.00 309 GLN A O 1
ATOM 2241 N N . ALA A 1 310 ? -9.209 -12.704 -6.943 1.00 93.62 310 ALA A N 1
ATOM 2242 C CA . ALA A 1 310 ? -10.005 -12.897 -5.743 1.00 93.62 310 ALA A CA 1
ATOM 2243 C C . ALA A 1 310 ? -10.988 -11.735 -5.585 1.00 93.62 310 ALA A C 1
ATOM 2245 O O . ALA A 1 310 ? -10.685 -10.614 -5.993 1.00 93.62 310 ALA A O 1
ATOM 2246 N N . ASP A 1 311 ? -12.151 -12.013 -5.011 1.00 91.94 311 ASP A N 1
ATOM 2247 C CA . ASP A 1 311 ? -13.143 -10.995 -4.682 1.00 91.94 311 ASP A CA 1
ATOM 2248 C C . ASP A 1 311 ? -12.906 -10.520 -3.249 1.00 91.94 311 ASP A C 1
ATOM 2250 O O . ASP A 1 311 ? -12.807 -11.343 -2.339 1.00 91.94 311 ASP A O 1
ATOM 2254 N N . LEU A 1 312 ? -12.815 -9.205 -3.067 1.00 90.88 312 LEU A N 1
ATOM 2255 C CA . LEU A 1 312 ? -12.814 -8.557 -1.764 1.00 90.88 312 LEU A CA 1
ATOM 2256 C C . LEU A 1 312 ? -14.244 -8.400 -1.248 1.00 90.88 312 LEU A C 1
ATOM 2258 O O . LEU A 1 312 ? -15.165 -8.093 -2.011 1.00 90.88 312 LEU A O 1
ATOM 2262 N N . SER A 1 313 ? -14.412 -8.575 0.059 1.00 88.88 313 SER A N 1
ATOM 2263 C CA . SER A 1 313 ? -15.694 -8.438 0.748 1.00 88.88 313 SER A CA 1
ATOM 2264 C C . SER A 1 313 ? -16.165 -6.980 0.812 1.00 88.88 313 SER A C 1
ATOM 2266 O O . SER A 1 313 ? -15.366 -6.040 0.797 1.00 88.88 313 SER A O 1
ATOM 2268 N N . ASP A 1 314 ? -17.482 -6.791 0.930 1.00 85.25 314 ASP A N 1
ATOM 2269 C CA . ASP A 1 314 ? -18.075 -5.484 1.232 1.00 85.25 314 ASP A CA 1
ATOM 2270 C C . ASP A 1 314 ? -17.542 -4.959 2.576 1.00 85.25 314 ASP A C 1
ATOM 2272 O O . ASP A 1 314 ? -17.418 -5.711 3.544 1.00 85.25 314 ASP A O 1
ATOM 2276 N N . GLY A 1 315 ? -17.188 -3.677 2.627 1.00 82.88 315 GLY A N 1
ATOM 2277 C CA . GLY A 1 315 ? -16.605 -3.046 3.810 1.00 82.88 315 GLY A CA 1
ATOM 2278 C C . GLY A 1 315 ? -15.091 -3.233 3.971 1.00 82.88 315 GLY A C 1
ATOM 2279 O O . GLY A 1 315 ? -14.515 -2.645 4.882 1.00 82.88 315 GLY A O 1
ATOM 2280 N N . THR A 1 316 ? -14.405 -3.985 3.104 1.00 89.44 316 THR A N 1
ATOM 2281 C CA . THR A 1 316 ? -12.943 -4.145 3.197 1.00 89.44 316 THR A CA 1
ATOM 2282 C C . THR A 1 316 ? -12.231 -2.801 3.042 1.00 89.44 316 THR A C 1
ATOM 2284 O O . THR A 1 316 ? -12.443 -2.076 2.070 1.00 89.44 316 THR A O 1
ATOM 2287 N N . ARG A 1 317 ? -11.387 -2.457 4.020 1.00 87.56 317 ARG A N 1
ATOM 2288 C CA . ARG A 1 317 ? -10.759 -1.138 4.174 1.00 87.56 317 ARG A CA 1
ATOM 2289 C C . ARG A 1 317 ? -9.247 -1.168 4.015 1.00 87.56 317 ARG A C 1
ATOM 2291 O O . ARG A 1 317 ? -8.675 -0.227 3.453 1.00 87.56 317 ARG A O 1
ATOM 2298 N N . PHE A 1 318 ? -8.609 -2.232 4.481 1.00 91.50 318 PHE A N 1
ATOM 2299 C CA . PHE A 1 318 ? -7.194 -2.487 4.256 1.00 91.50 318 PHE A CA 1
ATOM 2300 C C . PHE A 1 318 ? -6.915 -3.987 4.156 1.00 91.50 318 PHE A C 1
ATOM 2302 O O . PHE A 1 318 ? -7.737 -4.819 4.540 1.00 91.50 318 PHE A O 1
ATOM 2309 N N . LEU A 1 319 ? -5.771 -4.316 3.564 1.00 95.25 319 LEU A N 1
ATOM 2310 C CA . LEU A 1 319 ? -5.324 -5.683 3.329 1.00 95.25 319 LEU A CA 1
ATOM 2311 C C . LEU A 1 319 ? -3.973 -5.889 3.996 1.00 95.25 319 LEU A C 1
ATOM 2313 O O . LEU A 1 319 ? -3.086 -5.052 3.835 1.00 95.25 319 LEU A O 1
ATOM 2317 N N . GLU A 1 320 ? -3.786 -7.023 4.656 1.00 96.75 320 GLU A N 1
ATOM 2318 C CA . GLU A 1 320 ? -2.447 -7.499 4.994 1.00 96.75 320 GLU A CA 1
ATOM 2319 C C . GLU A 1 320 ? -2.010 -8.523 3.957 1.00 96.75 320 GLU A C 1
ATOM 2321 O O . GLU A 1 320 ? -2.682 -9.532 3.747 1.00 96.75 320 GLU A O 1
ATOM 2326 N N . VAL A 1 321 ? -0.882 -8.266 3.303 1.00 97.44 321 VAL A N 1
ATOM 2327 C CA . VAL A 1 321 ? -0.253 -9.180 2.356 1.00 97.44 321 VAL A CA 1
ATOM 2328 C C . VAL A 1 321 ? 0.937 -9.819 3.049 1.00 97.44 321 VAL A C 1
ATOM 2330 O O . VAL A 1 321 ? 1.927 -9.142 3.299 1.00 97.44 321 VAL A O 1
ATOM 2333 N N . ALA A 1 322 ? 0.878 -11.123 3.294 1.00 95.06 322 ALA A N 1
ATOM 2334 C CA . ALA A 1 322 ? 2.016 -11.913 3.739 1.00 95.06 322 ALA A CA 1
ATOM 2335 C C . ALA A 1 322 ? 2.610 -12.669 2.540 1.00 95.06 322 ALA A C 1
ATOM 2337 O O . ALA A 1 322 ? 1.941 -13.507 1.928 1.00 95.06 322 ALA A O 1
ATOM 2338 N N . ALA A 1 323 ? 3.859 -12.369 2.181 1.00 93.94 323 ALA A N 1
ATOM 2339 C CA . ALA A 1 323 ? 4.485 -12.835 0.949 1.00 93.94 323 ALA A CA 1
ATOM 2340 C C . ALA A 1 323 ? 5.993 -13.082 1.091 1.00 93.94 323 ALA A C 1
ATOM 2342 O O . ALA A 1 323 ? 6.737 -12.278 1.652 1.00 93.94 323 ALA A O 1
ATOM 2343 N N . THR A 1 324 ? 6.475 -14.170 0.488 1.00 87.44 324 THR A N 1
ATOM 2344 C CA . THR A 1 324 ? 7.908 -14.511 0.440 1.00 87.44 324 THR A CA 1
ATOM 2345 C C . THR A 1 324 ? 8.456 -14.436 -0.987 1.00 87.44 324 THR A C 1
ATOM 2347 O O . THR A 1 324 ? 8.658 -15.463 -1.638 1.00 87.44 324 THR A O 1
ATOM 2350 N N . GLY A 1 325 ? 8.709 -13.229 -1.490 1.00 87.50 325 GLY A N 1
ATOM 2351 C CA . GLY A 1 325 ? 9.192 -12.997 -2.853 1.00 87.50 325 GLY A CA 1
ATOM 2352 C C . GLY A 1 325 ? 8.413 -11.903 -3.570 1.00 87.50 325 GLY A C 1
ATOM 2353 O O . GLY A 1 325 ? 7.568 -11.239 -2.976 1.00 87.50 325 GLY A O 1
ATOM 2354 N N . GLU A 1 326 ? 8.710 -11.699 -4.858 1.00 91.31 326 GLU A N 1
ATOM 2355 C CA . GLU A 1 326 ? 8.066 -10.634 -5.630 1.00 91.31 326 GLU A CA 1
ATOM 2356 C C . GLU A 1 326 ? 6.565 -10.899 -5.755 1.00 91.31 326 GLU A C 1
ATOM 2358 O O . GLU A 1 326 ? 6.149 -11.940 -6.273 1.00 91.31 326 GLU A O 1
ATOM 2363 N N . TRP A 1 327 ? 5.758 -9.930 -5.344 1.00 95.19 327 TRP A N 1
ATOM 2364 C CA . TRP A 1 327 ? 4.325 -9.923 -5.577 1.00 95.19 327 TRP A CA 1
ATOM 2365 C C . TRP A 1 327 ? 3.854 -8.587 -6.146 1.00 95.19 327 TRP A C 1
ATOM 2367 O O . TRP A 1 327 ? 4.496 -7.548 -5.995 1.00 95.19 327 TRP A O 1
ATOM 2377 N N . VAL A 1 328 ? 2.717 -8.629 -6.833 1.00 94.88 328 VAL A N 1
ATOM 2378 C CA . VAL A 1 328 ? 1.997 -7.458 -7.330 1.00 94.88 328 VAL A CA 1
ATOM 2379 C C . VAL A 1 328 ? 0.497 -7.718 -7.264 1.00 94.88 328 VAL A C 1
ATOM 2381 O O . VAL A 1 328 ? 0.042 -8.831 -7.529 1.00 94.88 328 VAL A O 1
ATOM 2384 N N . MET A 1 329 ? -0.265 -6.685 -6.939 1.00 94.94 329 MET A N 1
ATOM 2385 C CA . MET A 1 329 ? -1.717 -6.694 -6.859 1.00 94.94 329 MET A CA 1
ATOM 2386 C C . MET A 1 329 ? -2.283 -5.428 -7.504 1.00 94.94 329 MET A C 1
ATOM 2388 O O . MET A 1 329 ? -1.699 -4.345 -7.396 1.00 94.94 329 MET A O 1
ATOM 2392 N N . ALA A 1 330 ? -3.419 -5.566 -8.180 1.00 92.44 330 ALA A N 1
ATOM 2393 C CA . ALA A 1 330 ? -4.186 -4.468 -8.752 1.00 92.44 330 ALA A CA 1
ATOM 2394 C C . ALA A 1 330 ? -5.683 -4.709 -8.545 1.00 92.44 330 ALA A C 1
ATOM 2396 O O . ALA A 1 330 ? -6.138 -5.854 -8.582 1.00 92.44 330 ALA A O 1
ATOM 2397 N N . GLU A 1 331 ? -6.439 -3.628 -8.380 1.00 88.75 331 GLU A N 1
ATOM 2398 C CA . GLU A 1 331 ? -7.896 -3.670 -8.492 1.00 88.75 331 GLU A CA 1
ATOM 2399 C C . GLU A 1 331 ? -8.302 -3.954 -9.951 1.00 88.75 331 GLU A C 1
ATOM 2401 O O . GLU A 1 331 ? -7.713 -3.430 -10.902 1.00 88.75 331 GLU A O 1
ATOM 2406 N N . GLY A 1 332 ? -9.320 -4.788 -10.127 1.00 88.75 332 GLY A N 1
ATOM 2407 C CA . GLY A 1 332 ? -9.864 -5.212 -11.406 1.00 88.75 332 GLY A CA 1
ATOM 2408 C C . GLY A 1 332 ? -9.247 -6.497 -11.958 1.00 88.75 332 GLY A C 1
ATOM 2409 O O . GLY A 1 332 ? -8.546 -7.250 -11.284 1.00 88.75 332 GLY A O 1
ATOM 2410 N N . ALA A 1 333 ? -9.558 -6.769 -13.227 1.00 91.25 333 ALA A N 1
ATOM 2411 C CA . ALA A 1 333 ? -9.341 -8.072 -13.857 1.00 91.25 333 ALA A CA 1
ATOM 2412 C C . ALA A 1 333 ? -7.925 -8.317 -14.418 1.00 91.25 333 ALA A C 1
ATOM 2414 O O . ALA A 1 333 ? -7.673 -9.382 -14.983 1.00 91.25 333 ALA A O 1
ATOM 2415 N N . SER A 1 334 ? -7.014 -7.346 -14.328 1.00 92.94 334 SER A N 1
ATOM 2416 C CA . SER A 1 334 ? -5.685 -7.455 -14.937 1.00 92.94 334 SER A CA 1
ATOM 2417 C C . SER A 1 334 ? -4.617 -6.711 -14.150 1.00 92.94 334 SER A C 1
ATOM 2419 O O . SER A 1 334 ? -4.887 -5.687 -13.532 1.00 92.94 334 SER A O 1
ATOM 2421 N N . LEU A 1 335 ? -3.382 -7.190 -14.261 1.00 94.81 335 LEU A N 1
ATOM 2422 C CA . LEU A 1 335 ? -2.182 -6.540 -13.747 1.00 94.81 335 LEU A CA 1
ATOM 2423 C C . LEU A 1 335 ? -1.494 -5.717 -14.845 1.00 94.81 335 LEU A C 1
ATOM 2425 O O . LEU A 1 335 ? -1.630 -6.042 -16.028 1.00 94.81 335 LEU A O 1
ATOM 2429 N N . PRO A 1 336 ? -0.686 -4.702 -14.495 1.00 93.56 336 PRO A N 1
ATOM 2430 C CA . PRO A 1 336 ? 0.278 -4.126 -15.420 1.00 93.56 336 PRO A CA 1
ATOM 2431 C C . PRO A 1 336 ? 1.215 -5.204 -15.989 1.00 93.56 336 PRO A C 1
ATOM 2433 O O . PRO A 1 336 ? 1.455 -6.227 -15.334 1.00 93.56 336 PRO A O 1
ATOM 2436 N N . PRO A 1 337 ? 1.792 -4.990 -17.184 1.00 95.38 337 PRO A N 1
ATOM 2437 C CA . PRO A 1 337 ? 2.667 -5.978 -17.800 1.00 95.38 337 PRO A CA 1
ATOM 2438 C C . PRO A 1 337 ? 3.894 -6.292 -16.942 1.00 95.38 337 PRO A C 1
ATOM 2440 O O . PRO A 1 337 ? 4.379 -5.453 -16.177 1.00 95.38 337 PRO A O 1
ATOM 2443 N N . ARG A 1 338 ? 4.458 -7.489 -17.120 1.00 94.12 338 ARG A N 1
ATOM 2444 C CA . ARG A 1 338 ? 5.718 -7.863 -16.463 1.00 94.12 338 ARG A CA 1
ATOM 2445 C C . ARG A 1 338 ? 6.885 -6.993 -16.944 1.00 94.12 338 ARG A C 1
ATOM 2447 O O . ARG A 1 338 ? 6.838 -6.371 -18.008 1.00 94.12 338 ARG A O 1
ATOM 2454 N N . ARG A 1 339 ? 7.973 -7.004 -16.166 1.00 93.94 339 ARG A N 1
ATOM 2455 C CA . ARG A 1 339 ? 9.240 -6.368 -16.541 1.00 93.94 339 ARG A CA 1
ATOM 2456 C C . ARG A 1 339 ? 9.704 -6.873 -17.906 1.00 93.94 339 ARG A C 1
ATOM 2458 O O . ARG A 1 339 ? 9.767 -8.079 -18.143 1.00 93.94 339 ARG A O 1
ATOM 2465 N N . VAL A 1 340 ? 10.072 -5.945 -18.781 1.00 96.00 340 VAL A N 1
ATOM 2466 C CA . VAL A 1 340 ? 10.784 -6.272 -20.019 1.00 96.00 340 VAL A CA 1
ATOM 2467 C C . VAL A 1 340 ? 12.181 -6.776 -19.643 1.00 96.00 340 VAL A C 1
ATOM 2469 O O . VAL A 1 340 ? 12.856 -6.160 -18.817 1.00 96.00 340 VAL A O 1
ATOM 2472 N N . GLY A 1 341 ? 12.621 -7.893 -20.228 1.00 92.38 341 GLY A N 1
ATOM 2473 C CA . GLY A 1 341 ? 13.994 -8.381 -20.045 1.00 92.38 341 GLY A CA 1
ATOM 2474 C C . GLY A 1 341 ? 15.043 -7.356 -20.500 1.00 92.38 341 GLY A C 1
ATOM 2475 O O . GLY A 1 341 ? 14.702 -6.340 -21.104 1.00 92.38 341 GLY A O 1
ATOM 2476 N N . VAL A 1 342 ? 16.326 -7.617 -20.232 1.00 92.44 342 VAL A N 1
ATOM 2477 C CA . VAL A 1 342 ? 17.418 -6.707 -20.624 1.00 92.44 342 VAL A CA 1
ATOM 2478 C C . VAL A 1 342 ? 17.353 -6.423 -22.137 1.00 92.44 342 VAL A C 1
ATOM 2480 O O . VAL A 1 342 ? 17.459 -7.368 -22.926 1.00 92.44 342 VAL A O 1
ATOM 2483 N N . PRO A 1 343 ? 17.172 -5.158 -22.568 1.00 94.81 343 PRO A N 1
ATOM 2484 C CA . PRO A 1 343 ? 17.093 -4.831 -23.986 1.00 94.81 343 PRO A CA 1
ATOM 2485 C C . PRO A 1 343 ? 18.409 -5.127 -24.717 1.00 94.81 343 PRO A C 1
ATOM 2487 O O . PRO A 1 343 ? 19.499 -4.852 -24.218 1.00 94.81 343 PRO A O 1
ATOM 2490 N N . GLY A 1 344 ? 18.323 -5.639 -25.941 1.00 92.12 344 GLY A N 1
ATOM 2491 C CA . GLY A 1 344 ? 19.459 -5.671 -26.857 1.00 92.12 344 GLY A CA 1
ATOM 2492 C C . GLY A 1 344 ? 19.691 -4.281 -27.442 1.00 92.12 344 GLY A C 1
ATOM 2493 O O . GLY A 1 344 ? 18.746 -3.653 -27.910 1.00 92.12 344 GLY A O 1
ATOM 2494 N N . VAL A 1 345 ? 20.932 -3.790 -27.439 1.00 93.31 345 VAL A N 1
ATOM 2495 C CA . VAL A 1 345 ? 21.269 -2.486 -28.032 1.00 93.31 345 VAL A CA 1
ATOM 2496 C C . VAL A 1 345 ? 22.423 -2.644 -29.012 1.00 93.31 345 VAL A C 1
ATOM 2498 O O . VAL A 1 345 ? 23.528 -3.034 -28.633 1.00 93.31 345 VAL A O 1
ATOM 2501 N N . THR A 1 346 ? 22.179 -2.299 -30.274 1.00 90.94 346 THR A N 1
ATOM 2502 C CA . THR A 1 346 ? 23.210 -2.205 -31.311 1.00 90.94 346 THR A CA 1
ATOM 2503 C C . THR A 1 346 ? 23.513 -0.746 -31.626 1.00 90.94 346 THR A C 1
ATOM 2505 O O . THR A 1 346 ? 22.615 0.070 -31.817 1.00 90.94 346 THR A O 1
ATOM 2508 N N . ARG A 1 347 ? 24.802 -0.404 -31.663 1.00 90.38 347 ARG A N 1
ATOM 2509 C CA . ARG A 1 347 ? 25.283 0.960 -31.912 1.00 90.38 347 ARG A CA 1
ATOM 2510 C C . ARG A 1 347 ? 25.382 1.266 -33.406 1.00 90.38 347 ARG A C 1
ATOM 2512 O O . ARG A 1 347 ? 25.857 0.429 -34.170 1.00 90.38 347 ARG A O 1
ATOM 2519 N N . GLY A 1 348 ? 24.991 2.476 -33.791 1.00 87.06 348 GLY A N 1
ATOM 2520 C CA . GLY A 1 348 ? 25.225 3.057 -35.112 1.00 87.06 348 GLY A CA 1
ATOM 2521 C C . GLY A 1 348 ? 25.773 4.481 -35.007 1.00 87.06 348 GLY A C 1
ATOM 2522 O O . GLY A 1 348 ? 26.024 4.977 -33.907 1.00 87.06 348 GLY A O 1
ATOM 2523 N N . ASP A 1 349 ? 25.938 5.131 -36.159 1.00 87.81 349 ASP A N 1
ATOM 2524 C CA . ASP A 1 349 ? 26.415 6.513 -36.243 1.00 87.81 349 ASP A CA 1
ATOM 2525 C C . ASP A 1 349 ? 25.318 7.485 -35.801 1.00 87.81 349 ASP A C 1
ATOM 2527 O O . ASP A 1 349 ? 24.265 7.574 -36.435 1.00 87.81 349 ASP A O 1
ATOM 2531 N N . GLY A 1 350 ? 25.532 8.147 -34.664 1.00 89.12 350 GLY A N 1
ATOM 2532 C CA . GLY A 1 350 ? 24.565 9.059 -34.055 1.00 89.12 350 GLY A CA 1
ATOM 2533 C C . GLY A 1 350 ? 23.238 8.404 -33.655 1.00 89.12 350 GLY A C 1
ATOM 2534 O O . GLY A 1 350 ? 22.230 9.096 -33.493 1.00 89.12 350 GLY A O 1
ATOM 2535 N N . ARG A 1 351 ? 23.207 7.069 -33.521 1.00 94.44 351 ARG A N 1
ATOM 2536 C CA . ARG A 1 351 ? 21.991 6.319 -33.189 1.00 94.44 351 ARG A CA 1
ATOM 2537 C C . ARG A 1 351 ? 22.248 5.049 -32.381 1.00 94.44 351 ARG A C 1
ATOM 2539 O O . ARG A 1 351 ? 23.317 4.445 -32.471 1.00 94.44 351 ARG A O 1
ATOM 2546 N N . LEU A 1 352 ? 21.229 4.603 -31.653 1.00 95.88 352 LEU A N 1
ATOM 2547 C CA . LEU A 1 352 ? 21.167 3.296 -31.000 1.00 95.88 352 LEU A CA 1
ATOM 2548 C C . LEU A 1 352 ? 19.901 2.567 -31.455 1.00 95.88 352 LEU A C 1
ATOM 2550 O O . LEU A 1 352 ? 18.795 3.079 -31.306 1.00 95.88 352 LEU A O 1
ATOM 2554 N N . ASP A 1 353 ? 20.067 1.364 -31.987 1.00 95.94 353 ASP A N 1
ATOM 2555 C CA . ASP A 1 353 ? 18.972 0.470 -32.351 1.00 95.94 353 ASP A CA 1
ATOM 2556 C C . ASP A 1 353 ? 18.695 -0.452 -31.149 1.00 95.94 353 ASP A C 1
ATOM 2558 O O . ASP A 1 353 ? 19.537 -1.271 -30.773 1.00 95.94 353 ASP A O 1
ATOM 2562 N N . VAL A 1 354 ? 17.541 -0.270 -30.503 1.00 97.75 354 VAL A N 1
ATOM 2563 C CA . VAL A 1 354 ? 17.119 -0.978 -29.285 1.00 97.75 354 VAL A CA 1
ATOM 2564 C C . VAL A 1 354 ? 16.117 -2.062 -29.664 1.00 97.75 354 VAL A C 1
ATOM 2566 O O . VAL A 1 354 ? 15.187 -1.801 -30.422 1.00 97.75 354 VAL A O 1
ATOM 2569 N N . ALA A 1 355 ? 16.276 -3.263 -29.122 1.00 97.00 355 ALA A N 1
ATOM 2570 C CA . ALA A 1 355 ? 15.396 -4.404 -29.333 1.00 97.00 355 ALA A CA 1
ATOM 2571 C C . ALA A 1 355 ? 15.020 -5.048 -27.996 1.00 97.00 355 ALA A C 1
ATOM 2573 O O . ALA A 1 355 ? 15.832 -5.119 -27.076 1.00 97.00 355 ALA A O 1
ATOM 2574 N N . TRP A 1 356 ? 13.796 -5.549 -27.886 1.00 97.62 356 TRP A N 1
ATOM 2575 C CA . TRP A 1 356 ? 13.304 -6.221 -26.688 1.00 97.62 356 TRP A CA 1
ATOM 2576 C C . TRP A 1 356 ? 12.339 -7.350 -27.041 1.00 97.62 356 TRP A C 1
ATOM 2578 O O . TRP A 1 356 ? 11.817 -7.435 -28.151 1.00 97.62 356 TRP A O 1
ATOM 2588 N N . VAL A 1 357 ? 12.090 -8.220 -26.065 1.00 96.88 357 VAL A N 1
ATOM 2589 C CA . VAL A 1 357 ? 11.046 -9.245 -26.140 1.00 96.88 357 VAL A CA 1
ATOM 2590 C C . VAL A 1 357 ? 9.822 -8.729 -25.390 1.00 96.88 357 VAL A C 1
ATOM 2592 O O . VAL A 1 357 ? 9.954 -8.199 -24.286 1.00 96.88 357 VAL A O 1
ATOM 2595 N N . ALA A 1 358 ? 8.638 -8.861 -25.990 1.00 96.44 358 ALA A N 1
ATOM 2596 C CA . ALA A 1 358 ? 7.392 -8.488 -25.329 1.00 96.44 358 ALA A CA 1
ATOM 2597 C C . ALA A 1 358 ? 7.204 -9.328 -24.045 1.00 96.44 358 ALA A C 1
ATOM 2599 O O . ALA A 1 358 ? 7.318 -10.555 -24.108 1.00 96.44 358 ALA A O 1
ATOM 2600 N N . PRO A 1 359 ? 6.954 -8.698 -22.883 1.00 96.25 359 PRO A N 1
ATOM 2601 C CA . PRO A 1 359 ? 6.725 -9.417 -21.638 1.00 96.25 359 PRO A CA 1
ATOM 2602 C C . PRO A 1 359 ? 5.303 -9.990 -21.598 1.00 96.25 359 PRO A C 1
ATOM 2604 O O . PRO A 1 359 ? 4.461 -9.652 -22.431 1.00 96.25 359 PRO A O 1
ATOM 2607 N N . ALA A 1 360 ? 5.015 -10.825 -20.595 1.00 94.62 360 ALA A N 1
ATOM 2608 C CA . ALA A 1 360 ? 3.636 -11.219 -20.311 1.00 94.62 360 ALA A CA 1
ATOM 2609 C C . ALA A 1 360 ? 2.786 -9.978 -19.992 1.00 94.62 360 ALA A C 1
ATOM 2611 O O . ALA A 1 360 ? 3.229 -9.074 -19.277 1.00 94.62 360 ALA A O 1
ATOM 2612 N N . ASP A 1 361 ? 1.569 -9.960 -20.521 1.00 94.31 361 ASP A N 1
ATOM 2613 C CA . ASP A 1 361 ? 0.705 -8.783 -20.574 1.00 94.31 361 ASP A CA 1
ATOM 2614 C C . ASP A 1 361 ? -0.115 -8.549 -19.299 1.00 94.31 361 ASP A C 1
ATOM 2616 O O . ASP A 1 361 ? -0.801 -7.542 -19.198 1.00 94.31 361 ASP A O 1
ATOM 2620 N N . GLY A 1 362 ? -0.040 -9.452 -18.318 1.00 92.38 362 GLY A N 1
ATOM 2621 C CA . GLY A 1 362 ? -0.778 -9.330 -17.061 1.00 92.38 362 GLY A CA 1
ATOM 2622 C C . GLY A 1 362 ? -2.288 -9.558 -17.197 1.00 92.38 362 GLY A C 1
ATOM 2623 O O . GLY A 1 362 ? -3.035 -9.150 -16.313 1.00 92.38 362 GLY A O 1
ATOM 2624 N N . GLY A 1 363 ? -2.750 -10.195 -18.279 1.00 91.75 363 GLY A N 1
ATOM 2625 C CA . GLY A 1 363 ? -4.167 -10.503 -18.509 1.00 91.75 363 GLY A CA 1
ATOM 2626 C C . GLY A 1 363 ? -4.930 -9.441 -19.308 1.00 91.75 363 GLY A C 1
ATOM 2627 O O . GLY A 1 363 ? -6.109 -9.631 -19.596 1.00 91.75 363 GLY A O 1
ATOM 2628 N N . SER A 1 364 ? -4.275 -8.345 -19.705 1.00 94.06 364 SER A N 1
ATOM 2629 C CA . SER A 1 364 ? -4.834 -7.329 -20.604 1.00 94.06 364 SER A CA 1
ATOM 2630 C C . SER A 1 364 ? -3.862 -7.050 -21.753 1.00 94.06 364 SER A C 1
ATOM 2632 O O . SER A 1 364 ? -2.682 -6.827 -21.473 1.00 94.06 364 SER A O 1
ATOM 2634 N N . PRO A 1 365 ? -4.316 -7.017 -23.025 1.00 96.88 365 PRO A N 1
ATOM 2635 C CA . PRO A 1 365 ? -3.431 -6.834 -24.169 1.00 96.88 365 PRO A CA 1
ATOM 2636 C C . PRO A 1 365 ? -2.535 -5.600 -24.043 1.00 96.88 365 PRO A C 1
ATOM 2638 O O . PRO A 1 365 ? -2.976 -4.524 -23.628 1.00 96.88 365 PRO A O 1
ATOM 2641 N N . LEU A 1 366 ? -1.278 -5.739 -24.472 1.00 97.94 366 LEU A N 1
ATOM 2642 C CA . LEU A 1 366 ? -0.349 -4.614 -24.516 1.00 97.94 366 LEU A CA 1
ATOM 2643 C C . LEU A 1 366 ? -0.906 -3.496 -25.407 1.00 97.94 366 LEU A C 1
ATOM 2645 O O . LEU A 1 366 ? -1.360 -3.731 -26.525 1.00 97.94 366 LEU A O 1
ATOM 2649 N N . THR A 1 367 ? -0.831 -2.262 -24.920 1.00 97.75 367 THR A N 1
ATOM 2650 C CA . THR A 1 367 ? -1.236 -1.043 -25.636 1.00 97.75 367 THR A CA 1
ATOM 2651 C C . THR A 1 367 ? -0.032 -0.275 -26.186 1.00 97.75 367 THR A C 1
ATOM 2653 O O . THR A 1 367 ? -0.187 0.604 -27.035 1.00 97.75 367 THR A O 1
ATOM 2656 N N . GLY A 1 368 ? 1.184 -0.608 -25.745 1.00 97.94 368 GLY A N 1
ATOM 2657 C CA . GLY A 1 368 ? 2.425 -0.009 -26.229 1.00 97.94 368 GLY A CA 1
ATOM 2658 C C . GLY A 1 368 ? 3.629 -0.293 -25.341 1.00 97.94 368 GLY A C 1
ATOM 2659 O O . GLY A 1 368 ? 3.564 -1.087 -24.401 1.00 97.94 368 GLY A O 1
ATOM 2660 N N . PHE A 1 369 ? 4.711 0.422 -25.627 1.00 98.50 369 PHE A N 1
ATOM 2661 C CA . PHE A 1 369 ? 5.933 0.449 -24.831 1.00 98.50 369 PHE A CA 1
ATOM 2662 C C . PHE A 1 369 ? 6.396 1.891 -24.639 1.00 98.50 369 PHE A C 1
ATOM 2664 O O . PHE A 1 369 ? 6.220 2.723 -25.528 1.00 98.50 369 PHE A O 1
ATOM 2671 N N . ASP A 1 370 ? 7.026 2.168 -23.503 1.00 97.94 370 ASP A N 1
ATOM 2672 C CA . ASP A 1 370 ? 7.800 3.388 -23.305 1.00 97.94 370 ASP A CA 1
ATOM 2673 C C . ASP A 1 370 ? 9.291 3.029 -23.373 1.00 97.94 370 ASP A C 1
ATOM 2675 O O . ASP A 1 370 ? 9.731 2.077 -22.724 1.00 97.94 370 ASP A O 1
ATOM 2679 N N . VAL A 1 371 ? 10.071 3.801 -24.126 1.00 97.88 371 VAL A N 1
ATOM 2680 C CA . VAL A 1 371 ? 11.536 3.735 -24.178 1.00 97.88 371 VAL A CA 1
ATOM 2681 C C . VAL A 1 371 ? 12.072 5.041 -23.617 1.00 97.88 371 VAL A C 1
ATOM 2683 O O . VAL A 1 371 ? 11.735 6.114 -24.117 1.00 97.88 371 VAL A O 1
ATOM 2686 N N . TRP A 1 372 ? 12.879 4.969 -22.565 1.00 97.25 372 TRP A N 1
ATOM 2687 C CA . TRP A 1 372 ? 13.533 6.140 -21.988 1.00 97.25 372 TRP A CA 1
ATOM 2688 C C . TRP A 1 372 ? 15.030 6.093 -22.255 1.00 97.25 372 TRP A C 1
ATOM 2690 O O . TRP A 1 372 ? 15.665 5.047 -22.111 1.00 97.25 372 TRP A O 1
ATOM 2700 N N . ILE A 1 373 ? 15.588 7.247 -22.619 1.00 97.62 373 ILE A N 1
ATOM 2701 C CA . ILE A 1 373 ? 17.025 7.443 -22.810 1.00 97.62 373 ILE A CA 1
ATOM 2702 C C . ILE A 1 373 ? 17.513 8.691 -22.072 1.00 97.62 373 ILE A C 1
ATOM 2704 O O . ILE A 1 373 ? 16.845 9.724 -22.077 1.00 97.62 373 ILE A O 1
ATOM 2708 N N . LYS A 1 374 ? 18.696 8.608 -21.461 1.00 96.88 374 LYS A N 1
ATOM 2709 C CA . LYS A 1 374 ? 19.423 9.766 -20.922 1.00 96.88 374 LYS A CA 1
ATOM 2710 C C . LYS A 1 374 ? 20.926 9.617 -21.111 1.00 96.88 374 LYS A C 1
ATOM 2712 O O . LYS A 1 374 ? 21.425 8.502 -21.261 1.00 96.88 374 LYS A O 1
ATOM 2717 N N . VAL A 1 375 ? 21.663 10.722 -21.043 1.00 96.06 375 VAL A N 1
ATOM 2718 C CA . VAL A 1 375 ? 23.130 10.678 -20.934 1.00 96.06 375 VAL A CA 1
ATOM 2719 C C . VAL A 1 375 ? 23.503 10.010 -19.610 1.00 96.06 375 VAL A C 1
ATOM 2721 O O . VAL A 1 375 ? 22.937 10.332 -18.568 1.00 96.06 375 VAL A O 1
ATOM 2724 N N . ALA A 1 376 ? 24.461 9.083 -19.632 1.00 93.38 376 ALA A N 1
ATOM 2725 C CA . ALA A 1 376 ? 24.765 8.248 -18.472 1.00 93.38 376 ALA A CA 1
ATOM 2726 C C . ALA A 1 376 ? 25.270 9.034 -17.252 1.00 93.38 376 ALA A C 1
ATOM 2728 O O . ALA A 1 376 ? 25.071 8.611 -16.120 1.00 93.38 376 ALA A O 1
ATOM 2729 N N . THR A 1 377 ? 25.893 10.191 -17.481 1.00 92.88 377 THR A N 1
ATOM 2730 C CA . THR A 1 377 ? 26.382 11.087 -16.425 1.00 92.88 377 THR A CA 1
ATOM 2731 C C . THR A 1 377 ? 25.307 12.001 -15.840 1.00 92.88 377 THR A C 1
ATOM 2733 O O . THR A 1 377 ? 25.608 12.729 -14.902 1.00 92.88 377 THR A O 1
ATOM 2736 N N . ALA A 1 378 ? 24.100 12.035 -16.410 1.00 93.88 378 ALA A N 1
ATOM 2737 C CA . ALA A 1 378 ? 22.999 12.813 -15.856 1.00 93.88 378 ALA A CA 1
ATOM 2738 C C . ALA A 1 378 ? 22.361 12.067 -14.677 1.00 93.88 378 ALA A C 1
ATOM 2740 O O . ALA A 1 378 ? 22.240 10.840 -14.713 1.00 93.88 378 ALA A O 1
ATOM 2741 N N . ASP A 1 379 ? 21.899 12.805 -13.671 1.00 92.31 379 ASP A N 1
ATOM 2742 C CA . ASP A 1 379 ? 21.199 12.231 -12.519 1.00 92.31 379 ASP A CA 1
ATOM 2743 C C . ASP A 1 379 ? 19.903 11.519 -12.946 1.00 92.31 379 ASP A C 1
ATOM 2745 O O . ASP A 1 379 ? 19.302 11.862 -13.970 1.00 92.31 379 ASP A O 1
ATOM 2749 N N . ASP A 1 380 ? 19.447 10.547 -12.150 1.00 88.88 380 ASP A N 1
ATOM 2750 C CA . ASP A 1 380 ? 18.231 9.742 -12.383 1.00 88.88 380 ASP A CA 1
ATOM 2751 C C . ASP A 1 380 ? 16.920 10.499 -12.096 1.00 88.88 380 ASP A C 1
ATOM 2753 O O . ASP A 1 380 ? 15.953 9.955 -11.569 1.00 88.88 380 ASP A O 1
ATOM 2757 N N . LEU A 1 381 ? 16.864 11.776 -12.461 1.00 91.06 381 LEU A N 1
ATOM 2758 C CA . LEU A 1 381 ? 15.666 12.594 -12.339 1.00 91.06 381 LEU A CA 1
ATOM 2759 C C . LEU A 1 381 ? 14.848 12.526 -13.634 1.00 91.06 381 LEU A C 1
ATOM 2761 O O . LEU A 1 381 ? 15.412 12.577 -14.728 1.00 91.06 381 LEU A O 1
ATOM 2765 N N . ILE A 1 382 ? 13.518 12.432 -13.524 1.00 88.56 382 ILE A N 1
ATOM 2766 C CA . ILE A 1 382 ? 12.600 12.207 -14.661 1.00 88.56 382 ILE A CA 1
ATOM 2767 C C . ILE A 1 382 ? 12.824 13.212 -15.801 1.00 88.56 382 ILE A C 1
ATOM 2769 O O . ILE A 1 382 ? 12.815 12.822 -16.962 1.00 88.56 382 ILE A O 1
ATOM 2773 N N . GLN A 1 383 ? 13.091 14.483 -15.495 1.00 92.44 383 GLN A N 1
ATOM 2774 C CA . GLN A 1 383 ? 13.313 15.528 -16.500 1.00 92.44 383 GLN A CA 1
ATOM 2775 C C . GLN A 1 383 ? 14.584 15.344 -17.344 1.00 92.44 383 GLN A C 1
ATOM 2777 O O . GLN A 1 383 ? 14.698 15.950 -18.406 1.00 92.44 383 GLN A O 1
ATOM 2782 N N . ASN A 1 384 ? 15.542 14.535 -16.881 1.00 94.38 384 ASN A N 1
ATOM 2783 C CA . ASN A 1 384 ? 16.760 14.226 -17.633 1.00 94.38 384 ASN A CA 1
ATOM 2784 C C . ASN A 1 384 ? 16.543 13.085 -18.638 1.00 94.38 384 ASN A C 1
ATOM 2786 O O . ASN A 1 384 ? 17.397 12.847 -19.494 1.00 94.38 384 ASN A O 1
ATOM 2790 N N . TRP A 1 385 ? 15.424 12.365 -18.530 1.00 95.75 385 TRP A N 1
ATOM 2791 C CA . TRP A 1 385 ? 15.058 11.299 -19.446 1.00 95.75 385 TRP A CA 1
ATOM 2792 C C . TRP A 1 385 ? 14.233 11.846 -20.606 1.00 95.75 385 TRP A C 1
ATOM 2794 O O . TRP A 1 385 ? 13.256 12.569 -20.427 1.00 95.75 385 TRP A O 1
ATOM 2804 N N . THR A 1 386 ? 14.594 11.441 -21.818 1.00 96.56 386 THR A N 1
ATOM 2805 C CA . THR A 1 386 ? 13.744 11.621 -22.995 1.00 96.56 386 THR A CA 1
ATOM 2806 C C . THR A 1 386 ? 12.870 10.385 -23.158 1.00 96.56 386 THR A C 1
ATOM 2808 O O . THR A 1 386 ? 13.385 9.275 -23.305 1.00 96.56 386 THR A O 1
ATOM 2811 N N . LYS A 1 387 ? 11.547 10.581 -23.123 1.00 95.94 387 LYS A N 1
ATOM 2812 C CA . LYS A 1 387 ? 10.550 9.528 -23.336 1.00 95.94 387 LYS A CA 1
ATOM 2813 C C . LYS A 1 387 ? 10.207 9.401 -24.816 1.00 95.94 387 LYS A C 1
ATOM 2815 O O . LYS A 1 387 ? 9.838 10.387 -25.446 1.00 95.94 387 LYS A O 1
ATOM 2820 N N . VAL A 1 388 ? 10.208 8.171 -25.319 1.00 96.44 388 VAL A N 1
ATOM 2821 C CA . VAL A 1 388 ? 9.636 7.814 -26.618 1.00 96.44 388 VAL A CA 1
ATOM 2822 C C . VAL A 1 388 ? 8.589 6.721 -26.437 1.00 96.44 388 VAL A C 1
ATOM 2824 O O . VAL A 1 388 ? 8.801 5.771 -25.686 1.00 96.44 388 VAL A O 1
ATOM 2827 N N . GLU A 1 389 ? 7.452 6.852 -27.114 1.00 97.19 389 GLU A N 1
ATOM 2828 C CA . GLU A 1 389 ? 6.382 5.854 -27.094 1.00 97.19 389 GLU A CA 1
ATOM 2829 C C . GLU A 1 389 ? 6.439 4.991 -28.358 1.00 97.19 389 GLU A C 1
ATOM 2831 O O . GLU A 1 389 ? 6.549 5.497 -29.475 1.00 97.19 389 GLU A O 1
ATOM 2836 N N . ALA A 1 390 ? 6.347 3.677 -28.181 1.00 96.94 390 ALA A N 1
ATOM 2837 C CA . ALA A 1 390 ? 6.275 2.701 -29.257 1.00 96.94 390 ALA A CA 1
ATOM 2838 C C . ALA A 1 390 ? 4.932 1.950 -29.216 1.00 96.94 390 ALA A C 1
ATOM 2840 O O . ALA A 1 390 ? 4.326 1.759 -28.159 1.00 96.94 390 ALA A O 1
ATOM 2841 N N . ALA A 1 391 ? 4.447 1.534 -30.387 1.00 97.19 391 ALA A N 1
ATOM 2842 C CA . ALA A 1 391 ? 3.157 0.860 -30.530 1.00 97.19 391 ALA A CA 1
ATOM 2843 C C . ALA A 1 391 ? 3.146 -0.544 -29.892 1.00 97.19 391 ALA A C 1
ATOM 2845 O O . ALA A 1 391 ? 4.192 -1.161 -29.714 1.00 97.19 391 ALA A O 1
ATOM 2846 N N . ALA A 1 392 ? 1.953 -1.083 -29.612 1.00 94.69 392 ALA A N 1
ATOM 2847 C CA . ALA A 1 392 ? 1.749 -2.388 -28.963 1.00 94.69 392 ALA A CA 1
ATOM 2848 C C . ALA A 1 392 ? 2.500 -3.570 -29.606 1.00 94.69 392 ALA A C 1
ATOM 2850 O O . ALA A 1 392 ? 2.927 -4.480 -28.905 1.00 94.69 392 ALA A O 1
ATOM 2851 N N . GLY A 1 393 ? 2.662 -3.563 -30.933 1.00 93.31 393 GLY A N 1
ATOM 2852 C CA . GLY A 1 393 ? 3.372 -4.615 -31.672 1.00 93.31 393 GLY A CA 1
ATOM 2853 C C . GLY A 1 393 ? 4.868 -4.358 -31.876 1.00 93.31 393 GLY A C 1
ATOM 2854 O O . GLY A 1 393 ? 5.527 -5.152 -32.541 1.00 93.31 393 GLY A O 1
ATOM 2855 N N . ALA A 1 394 ? 5.406 -3.243 -31.377 1.00 96.44 394 ALA A N 1
ATOM 2856 C CA . ALA A 1 394 ? 6.809 -2.901 -31.565 1.00 96.44 394 ALA A CA 1
ATOM 2857 C C . ALA A 1 394 ? 7.704 -3.717 -30.624 1.00 96.44 394 ALA A C 1
ATOM 2859 O O . ALA A 1 394 ? 7.507 -3.733 -29.413 1.00 96.44 394 ALA A O 1
ATOM 2860 N N . THR A 1 395 ? 8.733 -4.346 -31.186 1.00 96.56 395 THR A N 1
ATOM 2861 C CA . THR A 1 395 ? 9.800 -5.037 -30.438 1.00 96.56 395 THR A CA 1
ATOM 2862 C C . THR A 1 395 ? 11.165 -4.388 -30.650 1.00 96.56 395 THR A C 1
ATOM 2864 O O . THR A 1 395 ? 12.186 -4.910 -30.208 1.00 96.56 395 THR A O 1
ATOM 2867 N N . THR A 1 396 ? 11.196 -3.268 -31.373 1.00 96.75 396 THR A N 1
ATOM 2868 C CA . THR A 1 396 ? 12.407 -2.517 -31.695 1.00 96.75 396 THR A CA 1
ATOM 2869 C C . THR A 1 396 ? 12.109 -1.029 -31.788 1.00 96.75 396 THR A C 1
ATOM 2871 O O . THR A 1 396 ? 11.024 -0.642 -32.231 1.00 96.75 396 THR A O 1
ATOM 2874 N N . HIS A 1 397 ? 13.094 -0.195 -31.471 1.00 97.56 397 HIS A N 1
ATOM 2875 C CA . HIS A 1 397 ? 13.046 1.241 -31.704 1.00 97.56 397 HIS A CA 1
ATOM 2876 C C . HIS A 1 397 ? 14.445 1.806 -31.967 1.00 97.56 397 HIS A C 1
ATOM 2878 O O . HIS A 1 397 ? 15.411 1.406 -31.320 1.00 97.56 397 HIS A O 1
ATOM 2884 N N . THR A 1 398 ? 14.550 2.749 -32.903 1.00 97.12 398 THR A N 1
ATOM 2885 C CA . THR A 1 398 ? 15.810 3.422 -33.236 1.00 97.12 398 THR A CA 1
ATOM 2886 C C . THR A 1 398 ? 15.835 4.802 -32.594 1.00 97.12 398 THR A C 1
ATOM 2888 O O . THR A 1 398 ? 15.076 5.685 -32.983 1.00 97.12 398 THR A O 1
ATOM 2891 N N . LEU A 1 399 ? 16.737 4.991 -31.636 1.00 96.94 399 LEU A N 1
ATOM 2892 C CA . LEU A 1 399 ? 17.020 6.275 -31.004 1.00 96.94 399 LEU A CA 1
ATOM 2893 C C . LEU A 1 399 ? 18.040 7.023 -31.865 1.00 96.94 399 LEU A C 1
ATOM 2895 O O . LEU A 1 399 ? 19.141 6.518 -32.070 1.00 96.94 399 LEU A O 1
ATOM 2899 N N . THR A 1 400 ? 17.686 8.197 -32.381 1.00 95.31 400 THR A N 1
ATOM 2900 C CA . THR A 1 400 ? 18.522 9.010 -33.284 1.00 95.31 400 THR A CA 1
ATOM 2901 C C . THR A 1 400 ? 18.992 10.302 -32.620 1.00 95.31 400 THR A C 1
ATOM 2903 O O . THR A 1 400 ? 18.636 10.577 -31.479 1.00 95.31 400 THR A O 1
ATOM 2906 N N . GLU A 1 401 ? 19.780 11.101 -33.347 1.00 94.12 401 GLU A N 1
ATOM 2907 C CA . GLU A 1 401 ? 20.275 12.414 -32.894 1.00 94.12 401 GLU A CA 1
ATOM 2908 C C . GLU A 1 401 ? 21.149 12.329 -31.631 1.00 94.12 401 GLU A C 1
ATOM 2910 O O . GLU A 1 401 ? 21.233 13.258 -30.829 1.00 94.12 401 GLU A O 1
ATOM 2915 N N . LEU A 1 402 ? 21.829 11.193 -31.458 1.00 94.31 402 LEU A N 1
ATOM 2916 C CA . LEU A 1 402 ? 22.721 10.943 -30.335 1.00 94.31 402 LEU A CA 1
ATOM 2917 C C . LEU A 1 402 ? 24.151 11.378 -30.665 1.00 94.31 402 LEU A C 1
ATOM 2919 O O . LEU A 1 402 ? 24.583 11.364 -31.817 1.00 94.31 402 LEU A O 1
ATOM 2923 N N . VAL A 1 403 ? 24.921 11.723 -29.635 1.00 91.25 403 VAL A N 1
ATOM 2924 C CA . VAL A 1 403 ? 26.321 12.126 -29.791 1.00 91.25 403 VAL A CA 1
ATOM 2925 C C . VAL A 1 403 ? 27.221 10.893 -29.726 1.00 91.25 403 VAL A C 1
ATOM 2927 O O . VAL A 1 403 ? 27.230 10.167 -28.730 1.00 91.25 403 VAL A O 1
ATOM 2930 N N . ASN A 1 404 ? 28.014 10.661 -30.774 1.00 86.62 404 ASN A N 1
ATOM 2931 C CA . ASN A 1 404 ? 28.997 9.575 -30.792 1.00 86.62 404 ASN A CA 1
ATOM 2932 C C . ASN A 1 404 ? 30.007 9.704 -29.643 1.00 86.62 404 ASN A C 1
ATOM 2934 O O . ASN A 1 404 ? 30.385 10.806 -29.249 1.00 86.62 404 ASN A O 1
ATOM 2938 N N . GLY A 1 405 ? 30.422 8.565 -29.088 1.00 84.56 405 GLY A N 1
ATOM 2939 C CA . GLY A 1 405 ? 31.336 8.500 -27.945 1.00 84.56 405 GLY A CA 1
ATOM 2940 C C . GLY A 1 405 ? 30.703 8.880 -26.597 1.00 84.56 405 GLY A C 1
ATOM 2941 O O . GLY A 1 405 ? 31.304 8.627 -25.553 1.00 84.56 405 GLY A O 1
ATOM 2942 N N . THR A 1 406 ? 29.478 9.421 -26.584 1.00 90.00 406 THR A N 1
ATOM 2943 C CA . THR A 1 406 ? 28.732 9.696 -25.348 1.00 90.00 406 THR A CA 1
ATOM 2944 C C . THR A 1 406 ? 27.945 8.460 -24.932 1.00 90.00 406 THR A C 1
ATOM 2946 O O . THR A 1 406 ? 27.159 7.930 -25.711 1.00 90.00 406 THR A O 1
ATOM 2949 N N . THR A 1 407 ? 28.142 7.989 -23.700 1.00 92.25 407 THR A N 1
ATOM 2950 C CA . THR A 1 407 ? 27.374 6.859 -23.160 1.00 92.25 407 THR A CA 1
ATOM 2951 C C . THR A 1 407 ? 25.984 7.316 -22.738 1.00 92.25 407 THR A C 1
ATOM 2953 O O . THR A 1 407 ? 25.843 8.283 -21.989 1.00 92.25 407 THR A O 1
ATOM 2956 N N . TYR A 1 408 ? 24.973 6.562 -23.148 1.00 96.31 408 TYR A N 1
ATOM 2957 C CA . TYR A 1 408 ? 23.582 6.743 -22.761 1.00 96.31 408 TYR A CA 1
ATOM 2958 C C . TYR A 1 408 ? 23.082 5.537 -21.968 1.00 96.31 408 TYR A C 1
ATOM 2960 O O . TYR A 1 408 ? 23.498 4.410 -22.237 1.00 96.31 408 TYR A O 1
ATOM 2968 N N . HIS A 1 409 ? 22.181 5.777 -21.016 1.00 97.12 409 HIS A N 1
ATOM 2969 C CA . HIS A 1 409 ? 21.364 4.738 -20.395 1.00 97.12 409 HIS A CA 1
ATOM 2970 C C . HIS A 1 409 ? 20.035 4.620 -21.127 1.00 97.12 409 HIS A C 1
ATOM 2972 O O . HIS A 1 409 ? 19.392 5.635 -21.389 1.00 97.12 409 HIS A O 1
ATOM 2978 N N . VAL A 1 410 ? 19.631 3.387 -21.424 1.00 97.00 410 VAL A N 1
ATOM 2979 C CA . VAL A 1 410 ? 18.361 3.058 -22.073 1.00 97.00 410 VAL A CA 1
ATOM 2980 C C . VAL A 1 410 ? 17.587 2.071 -21.209 1.00 97.00 410 VAL A C 1
ATOM 2982 O O . VAL A 1 410 ? 18.149 1.065 -20.773 1.00 97.00 410 VAL A O 1
ATOM 2985 N N . VAL A 1 411 ? 16.300 2.340 -20.996 1.00 97.12 411 VAL A N 1
ATOM 2986 C CA . VAL A 1 411 ? 15.348 1.430 -20.340 1.00 97.12 411 VAL A CA 1
ATOM 2987 C C . VAL A 1 411 ? 14.063 1.331 -21.155 1.00 97.12 411 VAL A C 1
ATOM 2989 O O . VAL A 1 411 ? 13.675 2.276 -21.845 1.00 97.12 411 VAL A O 1
ATOM 2992 N N . VAL A 1 412 ? 13.392 0.184 -21.070 1.00 98.06 412 VAL A N 1
ATOM 2993 C CA . VAL A 1 412 ? 12.127 -0.084 -21.769 1.00 98.06 412 VAL A CA 1
ATOM 2994 C C . VAL A 1 412 ? 11.106 -0.636 -20.780 1.00 98.06 412 VAL A C 1
ATOM 2996 O O . VAL A 1 412 ? 11.452 -1.453 -19.931 1.00 98.06 412 VAL A O 1
ATOM 2999 N N . ARG A 1 413 ? 9.839 -0.232 -20.887 1.00 97.31 413 ARG A N 1
ATOM 3000 C CA . ARG A 1 413 ? 8.719 -0.886 -20.185 1.00 97.31 413 ARG A CA 1
ATOM 3001 C C . ARG A 1 413 ? 7.530 -1.080 -21.110 1.00 97.31 413 ARG A C 1
ATOM 3003 O O . ARG A 1 413 ? 7.330 -0.301 -22.039 1.00 97.31 413 ARG A O 1
ATOM 3010 N N . ALA A 1 414 ? 6.727 -2.095 -20.830 1.00 98.00 414 ALA A N 1
ATOM 3011 C CA . ALA A 1 414 ? 5.464 -2.333 -21.517 1.00 98.00 414 ALA A CA 1
ATOM 3012 C C . ALA A 1 414 ? 4.295 -1.678 -20.767 1.00 98.00 414 ALA A C 1
ATOM 3014 O O . ALA A 1 414 ? 4.376 -1.422 -19.565 1.00 98.00 414 ALA A O 1
ATOM 3015 N N . ARG A 1 415 ? 3.200 -1.417 -21.480 1.00 96.75 415 ARG A N 1
ATOM 3016 C CA . ARG A 1 415 ? 1.964 -0.831 -20.941 1.00 96.75 415 ARG A CA 1
ATOM 3017 C C . ARG A 1 415 ? 0.737 -1.551 -21.497 1.00 96.75 415 ARG A C 1
ATOM 3019 O O . ARG A 1 415 ? 0.762 -2.007 -22.639 1.00 96.75 415 ARG A O 1
ATOM 3026 N N . ASN A 1 416 ? -0.311 -1.656 -20.688 1.00 95.81 416 ASN A N 1
ATOM 3027 C CA . ASN A 1 416 ? -1.626 -2.195 -21.045 1.00 95.81 416 ASN A CA 1
ATOM 3028 C C . ASN A 1 416 ? -2.738 -1.298 -20.456 1.00 95.81 416 ASN A C 1
ATOM 3030 O O . ASN A 1 416 ? -2.470 -0.157 -20.076 1.00 95.81 416 ASN A O 1
ATOM 3034 N N . ALA A 1 417 ? -3.983 -1.781 -20.405 1.00 92.12 417 ALA A N 1
ATOM 3035 C CA . ALA A 1 417 ? -5.098 -1.025 -19.826 1.00 92.12 417 ALA A CA 1
ATOM 3036 C C . ALA A 1 417 ? -5.015 -0.852 -18.293 1.00 92.12 417 ALA A C 1
ATOM 3038 O O . ALA A 1 417 ? -5.538 0.133 -17.782 1.00 92.12 417 ALA A O 1
ATOM 3039 N N . ALA A 1 418 ? -4.347 -1.763 -17.575 1.00 90.12 418 ALA A N 1
ATOM 3040 C CA . ALA A 1 418 ? -4.118 -1.668 -16.128 1.00 90.12 418 ALA A CA 1
ATOM 3041 C C . ALA A 1 418 ? -2.985 -0.695 -15.760 1.00 90.12 418 ALA A C 1
ATOM 3043 O O . ALA A 1 418 ? -2.858 -0.298 -14.605 1.00 90.12 418 ALA A O 1
ATOM 3044 N N . GLY A 1 419 ? -2.153 -0.303 -16.728 1.00 91.25 419 GLY A N 1
ATOM 3045 C CA . GLY A 1 419 ? -1.095 0.683 -16.544 1.00 91.25 419 GLY A CA 1
ATOM 3046 C C . GLY A 1 419 ? 0.233 0.264 -17.165 1.00 91.25 419 GLY A C 1
ATOM 3047 O O . GLY A 1 419 ? 0.306 -0.596 -18.046 1.00 91.25 419 GLY A O 1
ATOM 3048 N N . ALA A 1 420 ? 1.308 0.916 -16.726 1.00 92.69 420 ALA A N 1
ATOM 3049 C CA . ALA A 1 420 ? 2.665 0.605 -17.159 1.00 92.69 420 ALA A CA 1
ATOM 3050 C C . ALA A 1 420 ? 3.341 -0.363 -16.181 1.00 92.69 420 ALA A C 1
ATOM 3052 O O . ALA A 1 420 ? 3.265 -0.176 -14.970 1.00 92.69 420 ALA A O 1
ATOM 3053 N N . GLY A 1 421 ? 4.031 -1.367 -16.718 1.00 93.06 421 GLY A N 1
ATOM 3054 C CA . GLY A 1 421 ? 4.865 -2.276 -15.938 1.00 93.06 421 GLY A CA 1
ATOM 3055 C C . GLY A 1 421 ? 6.162 -1.617 -15.446 1.00 93.06 421 GLY A C 1
ATOM 3056 O O . GLY A 1 421 ? 6.450 -0.458 -15.772 1.00 93.06 421 GLY A O 1
ATOM 3057 N N . PRO A 1 422 ? 6.995 -2.349 -14.691 1.00 92.25 422 PRO A N 1
ATOM 3058 C CA . PRO A 1 422 ? 8.294 -1.852 -14.256 1.00 92.25 422 PRO A CA 1
ATOM 3059 C C . PRO A 1 422 ? 9.260 -1.669 -15.438 1.00 92.25 422 PRO A C 1
ATOM 3061 O O . PRO A 1 422 ? 9.201 -2.386 -16.442 1.00 92.25 422 PRO A O 1
ATOM 3064 N N . TRP A 1 423 ? 10.190 -0.722 -15.292 1.00 94.44 423 TRP A N 1
ATOM 3065 C CA . TRP A 1 423 ? 11.301 -0.518 -16.227 1.00 94.44 423 TRP A CA 1
ATOM 3066 C C . TRP A 1 423 ? 12.197 -1.753 -16.321 1.00 94.44 423 TRP A C 1
ATOM 3068 O O . TRP A 1 423 ? 12.423 -2.436 -15.326 1.00 94.44 423 TRP A O 1
ATOM 3078 N N . SER A 1 424 ? 12.741 -2.038 -17.501 1.00 96.00 424 SER A N 1
ATOM 3079 C CA . SER A 1 424 ? 13.820 -3.014 -17.658 1.00 96.00 424 SER A CA 1
ATOM 3080 C C . SER A 1 424 ? 15.049 -2.617 -16.837 1.00 96.00 424 SER A C 1
ATOM 3082 O O . SER A 1 424 ? 15.177 -1.478 -16.382 1.00 96.00 424 SER A O 1
ATOM 3084 N N . GLU A 1 425 ? 16.008 -3.532 -16.709 1.00 92.25 425 GLU A N 1
ATOM 3085 C CA . GLU A 1 425 ? 17.361 -3.111 -16.344 1.00 92.25 425 GLU A CA 1
ATOM 3086 C C . GLU A 1 425 ? 17.898 -2.106 -17.374 1.00 92.25 425 GLU A C 1
ATOM 3088 O O . GLU A 1 425 ? 17.577 -2.181 -18.569 1.00 92.25 425 GLU A O 1
ATOM 3093 N N . ALA A 1 426 ? 18.689 -1.146 -16.897 1.00 91.75 426 ALA A N 1
ATOM 3094 C CA . ALA A 1 426 ? 19.272 -0.114 -17.738 1.00 91.75 426 ALA A CA 1
ATOM 3095 C C . ALA A 1 426 ? 20.471 -0.655 -18.515 1.00 91.75 426 ALA A C 1
ATOM 3097 O O . ALA A 1 426 ? 21.405 -1.214 -17.941 1.00 91.75 426 ALA A O 1
ATOM 3098 N N . VAL A 1 427 ? 20.490 -0.408 -19.822 1.00 93.69 427 VAL A N 1
ATOM 3099 C CA . VAL A 1 427 ? 21.632 -0.729 -20.683 1.00 93.69 427 VAL A CA 1
ATOM 3100 C C . VAL A 1 427 ? 22.424 0.540 -20.949 1.00 93.69 427 VAL A C 1
ATOM 3102 O O . VAL A 1 427 ? 21.860 1.556 -21.345 1.00 93.69 427 VAL A O 1
ATOM 3105 N N . ALA A 1 428 ? 23.737 0.485 -20.727 1.00 93.44 428 ALA A N 1
ATOM 3106 C CA . ALA A 1 428 ? 24.655 1.577 -21.029 1.00 93.44 428 ALA A CA 1
ATOM 3107 C C . ALA A 1 428 ? 25.330 1.348 -22.389 1.00 93.44 428 ALA A C 1
ATOM 3109 O O . ALA A 1 428 ? 26.013 0.339 -22.575 1.00 93.44 428 ALA A O 1
ATOM 3110 N N . MET A 1 429 ? 25.179 2.278 -23.333 1.00 91.19 429 MET A N 1
ATOM 3111 C CA . MET A 1 429 ? 25.800 2.170 -24.658 1.00 91.19 429 MET A CA 1
ATOM 3112 C C . MET A 1 429 ? 26.170 3.538 -25.232 1.00 91.19 429 MET A C 1
ATOM 3114 O O . MET A 1 429 ? 25.441 4.509 -25.046 1.00 91.19 429 MET A O 1
ATOM 3118 N N . ALA A 1 430 ? 27.288 3.606 -25.956 1.00 91.25 430 ALA A N 1
ATOM 3119 C CA . ALA A 1 430 ? 27.689 4.786 -26.718 1.00 91.25 430 ALA A CA 1
ATOM 3120 C C . ALA A 1 430 ? 27.520 4.530 -28.229 1.00 91.25 430 ALA A C 1
ATOM 3122 O O . ALA A 1 430 ? 28.034 3.515 -28.723 1.00 91.25 430 ALA A O 1
ATOM 3123 N N . PRO A 1 431 ? 26.834 5.421 -28.973 1.00 90.38 431 PRO A N 1
ATOM 3124 C CA . PRO A 1 431 ? 26.884 5.434 -30.430 1.00 90.38 431 PRO A CA 1
ATOM 3125 C C . PRO A 1 431 ? 28.329 5.588 -30.908 1.00 90.38 431 PRO A C 1
ATOM 3127 O O . PRO A 1 431 ? 29.153 6.218 -30.237 1.00 90.38 431 PRO A O 1
ATOM 3130 N N . LEU A 1 432 ? 28.640 5.013 -32.066 1.00 84.00 432 LEU A N 1
ATOM 3131 C CA . LEU A 1 432 ? 29.953 5.142 -32.689 1.00 84.00 432 LEU A CA 1
ATOM 3132 C C . LEU A 1 432 ? 29.782 5.536 -34.142 1.00 84.00 432 LEU A C 1
ATOM 3134 O O . LEU A 1 432 ? 28.937 4.979 -34.842 1.00 84.00 432 LEU A O 1
ATOM 3138 N N . SER A 1 433 ? 30.647 6.433 -34.604 1.00 74.75 433 SER A N 1
ATOM 3139 C CA . SER A 1 433 ? 30.667 6.772 -36.017 1.00 74.75 433 SER A CA 1
ATOM 3140 C C . SER A 1 433 ? 31.090 5.564 -36.848 1.00 74.75 433 SER A C 1
ATOM 3142 O O . SER A 1 433 ? 32.019 4.838 -36.491 1.00 74.75 433 SER A O 1
ATOM 3144 N N . ALA A 1 434 ? 30.389 5.357 -37.961 1.00 64.94 434 ALA A N 1
ATOM 3145 C CA . ALA A 1 434 ? 30.708 4.331 -38.946 1.00 64.94 434 ALA A CA 1
ATOM 3146 C C . ALA A 1 434 ? 31.734 4.815 -39.987 1.00 64.94 434 ALA A C 1
ATOM 3148 O O . ALA A 1 434 ? 32.050 4.068 -40.917 1.00 64.94 434 ALA A O 1
ATOM 3149 N N . SER A 1 435 ? 32.243 6.050 -39.878 1.00 62.69 435 SER A N 1
ATOM 3150 C CA . SER A 1 435 ? 33.252 6.551 -40.807 1.00 62.69 435 SER A CA 1
ATOM 3151 C C . SER A 1 435 ? 34.559 5.776 -40.637 1.00 62.69 435 SER A C 1
ATOM 3153 O O . SER A 1 435 ? 35.035 5.563 -39.519 1.00 62.69 435 SER A O 1
ATOM 3155 N N . ALA A 1 436 ? 35.156 5.354 -41.758 1.00 64.38 436 ALA A N 1
ATOM 3156 C CA . ALA A 1 436 ? 36.537 4.891 -41.743 1.00 64.38 436 ALA A CA 1
ATOM 3157 C C . ALA A 1 436 ? 37.405 5.966 -41.062 1.00 64.38 436 ALA A C 1
ATOM 3159 O O . ALA A 1 436 ? 37.151 7.153 -41.288 1.00 64.38 436 ALA A O 1
ATOM 3160 N N . PRO A 1 437 ? 38.390 5.588 -40.228 1.00 71.06 437 PRO A N 1
ATOM 3161 C CA . PRO A 1 437 ? 39.290 6.569 -39.644 1.00 71.06 437 PRO A CA 1
ATOM 3162 C C . PRO A 1 437 ? 39.961 7.382 -40.752 1.00 71.06 437 PRO A C 1
ATOM 3164 O O . PRO A 1 437 ? 40.384 6.814 -41.763 1.00 71.06 437 PRO A O 1
ATOM 3167 N N . ASP A 1 438 ? 40.079 8.694 -40.556 1.00 76.00 438 ASP A N 1
ATOM 3168 C CA . ASP A 1 438 ? 40.893 9.524 -41.446 1.00 76.00 438 ASP A CA 1
ATOM 3169 C C . ASP A 1 438 ? 42.352 9.036 -41.488 1.00 76.00 438 ASP A C 1
ATOM 3171 O O . ASP A 1 438 ? 42.822 8.283 -40.627 1.00 76.00 438 ASP A O 1
ATOM 3175 N N . ALA A 1 439 ? 43.110 9.502 -42.483 1.00 79.44 439 ALA A N 1
ATOM 3176 C CA . ALA A 1 439 ? 44.555 9.305 -42.483 1.00 79.44 439 ALA A CA 1
ATOM 3177 C C . ALA A 1 439 ? 45.181 9.879 -41.197 1.00 79.44 439 ALA A C 1
ATOM 3179 O O . ALA A 1 439 ? 44.750 10.914 -40.681 1.00 79.44 439 ALA A O 1
ATOM 3180 N N . VAL A 1 440 ? 46.228 9.220 -40.693 1.00 84.50 440 VAL A N 1
ATOM 3181 C CA . VAL A 1 440 ? 47.017 9.756 -39.577 1.00 84.50 440 VAL A CA 1
ATOM 3182 C C . VAL A 1 440 ? 47.658 11.084 -39.983 1.00 84.50 440 VAL A C 1
ATOM 3184 O O . VAL A 1 440 ? 48.192 11.222 -41.085 1.00 84.50 440 VAL A O 1
ATOM 3187 N N . GLY A 1 441 ? 47.600 12.073 -39.097 1.00 84.06 441 GLY A N 1
ATOM 3188 C CA . GLY A 1 441 ? 48.236 13.367 -39.318 1.00 84.06 441 GLY A CA 1
ATOM 3189 C C . GLY A 1 441 ? 49.719 13.324 -38.962 1.00 84.06 441 GLY A C 1
ATOM 3190 O O . GLY A 1 441 ? 50.127 12.562 -38.090 1.00 84.06 441 GLY A O 1
ATOM 3191 N N . SER A 1 442 ? 50.528 14.176 -39.594 1.00 87.75 442 SER A N 1
ATOM 3192 C CA . SER A 1 442 ? 51.910 14.471 -39.172 1.00 87.75 442 SER A CA 1
ATOM 3193 C C . SER A 1 442 ? 52.773 13.238 -38.855 1.00 87.75 442 SER A C 1
ATOM 3195 O O . SER A 1 442 ? 53.471 13.230 -37.841 1.00 87.75 442 SER A O 1
ATOM 3197 N N . LEU A 1 443 ? 52.712 12.192 -39.690 1.00 88.50 443 LEU A N 1
ATOM 3198 C CA . LEU A 1 443 ? 53.584 11.028 -39.539 1.00 88.50 443 LEU A CA 1
ATOM 3199 C C . LEU A 1 443 ? 55.048 11.465 -39.689 1.00 88.50 443 LEU A C 1
ATOM 3201 O O . LEU A 1 443 ? 55.460 11.937 -40.748 1.00 88.50 443 LEU A O 1
ATOM 3205 N N . ALA A 1 444 ? 55.820 11.293 -38.626 1.00 88.19 444 ALA A N 1
ATOM 3206 C CA . ALA A 1 444 ? 57.236 11.591 -38.552 1.00 88.19 444 ALA A CA 1
ATOM 3207 C C . ALA A 1 444 ? 58.006 10.354 -38.081 1.00 88.19 444 ALA A C 1
ATOM 3209 O O . ALA A 1 444 ? 57.505 9.547 -37.298 1.00 88.19 444 ALA A O 1
ATOM 3210 N N . ALA A 1 445 ? 59.243 10.225 -38.552 1.00 87.38 445 ALA A N 1
ATOM 3211 C CA . ALA A 1 445 ? 60.168 9.183 -38.139 1.00 87.38 445 ALA A CA 1
ATOM 3212 C C . ALA A 1 445 ? 61.478 9.826 -37.675 1.00 87.38 445 ALA A C 1
ATOM 3214 O O . ALA A 1 445 ? 62.008 10.706 -38.355 1.00 87.38 445 ALA A O 1
ATOM 3215 N N . SER A 1 446 ? 62.014 9.383 -36.541 1.00 87.31 446 SER A N 1
ATOM 3216 C CA . SER A 1 446 ? 63.372 9.707 -36.106 1.00 87.31 446 SER A CA 1
ATOM 3217 C C . SER A 1 446 ? 64.234 8.446 -36.096 1.00 87.31 446 SER A C 1
ATOM 3219 O O . SER A 1 446 ? 63.824 7.379 -35.630 1.00 87.31 446 SER A O 1
ATOM 3221 N N . ALA A 1 447 ? 65.432 8.567 -36.666 1.00 83.75 447 ALA A N 1
ATOM 3222 C CA . ALA A 1 447 ? 66.381 7.469 -36.759 1.00 83.75 447 ALA A CA 1
ATOM 3223 C C . ALA A 1 447 ? 67.130 7.284 -35.432 1.00 83.75 447 ALA A C 1
ATOM 3225 O O . ALA A 1 447 ? 67.602 8.251 -34.832 1.00 83.75 447 ALA A O 1
ATOM 3226 N N . GLY A 1 448 ? 67.274 6.032 -35.006 1.00 83.31 448 GLY A N 1
ATOM 3227 C CA . GLY A 1 448 ? 68.187 5.607 -33.951 1.00 83.31 448 GLY A CA 1
ATOM 3228 C C . GLY A 1 448 ? 69.067 4.451 -34.425 1.00 83.31 448 GLY A C 1
ATOM 3229 O O . GLY A 1 448 ? 68.901 3.935 -35.529 1.00 83.31 448 GLY A O 1
ATOM 3230 N N . ASP A 1 449 ? 70.014 4.026 -33.587 1.00 84.12 449 ASP A N 1
ATOM 3231 C CA . ASP A 1 449 ? 70.839 2.855 -33.897 1.00 84.12 449 ASP A CA 1
ATOM 3232 C C . ASP A 1 449 ? 69.965 1.593 -33.972 1.00 84.12 449 ASP A C 1
ATOM 3234 O O . ASP A 1 449 ? 69.431 1.141 -32.959 1.00 84.12 449 ASP A O 1
ATOM 3238 N N . ARG A 1 450 ? 69.792 1.064 -35.191 1.00 80.50 450 ARG A N 1
ATOM 3239 C CA . ARG A 1 450 ? 68.972 -0.121 -35.511 1.00 80.50 450 ARG A CA 1
ATOM 3240 C C . ARG A 1 450 ? 67.503 -0.027 -35.071 1.00 80.50 450 ARG A C 1
ATOM 3242 O O . ARG A 1 450 ? 66.882 -1.058 -34.835 1.00 80.50 450 ARG A O 1
ATOM 3249 N N . GLN A 1 451 ? 66.965 1.184 -34.964 1.00 79.94 451 GLN A N 1
ATOM 3250 C CA . GLN A 1 451 ? 65.574 1.430 -34.582 1.00 79.94 451 GLN A CA 1
ATOM 3251 C C . GLN A 1 451 ? 65.032 2.670 -35.293 1.00 79.94 451 GLN A C 1
ATOM 3253 O O . GLN A 1 451 ? 65.770 3.633 -35.522 1.00 79.94 451 GLN A O 1
ATOM 3258 N N . ALA A 1 452 ? 63.734 2.680 -35.578 1.00 80.38 452 ALA A N 1
ATOM 3259 C CA . ALA A 1 452 ? 63.020 3.882 -35.996 1.00 80.38 452 ALA A CA 1
ATOM 3260 C C . ALA A 1 452 ? 61.926 4.206 -34.979 1.00 80.38 452 ALA A C 1
ATOM 3262 O O . ALA A 1 452 ? 61.105 3.354 -34.636 1.00 80.38 452 ALA A O 1
ATOM 3263 N N . GLN A 1 453 ? 61.906 5.447 -34.491 1.00 84.38 453 GLN A N 1
ATOM 3264 C CA . GLN A 1 453 ? 60.808 5.932 -33.667 1.00 84.38 453 GLN A CA 1
ATOM 3265 C C . GLN A 1 453 ? 59.821 6.683 -34.553 1.00 84.38 453 GLN A C 1
ATOM 3267 O O . GLN A 1 453 ? 60.148 7.713 -35.137 1.00 84.38 453 GLN A O 1
ATOM 3272 N N . LEU A 1 454 ? 58.604 6.155 -34.641 1.00 85.44 454 LEU A N 1
ATOM 3273 C CA . LEU A 1 454 ? 57.516 6.758 -35.402 1.00 85.44 454 LEU A CA 1
ATOM 3274 C C . LEU A 1 454 ? 56.618 7.560 -34.468 1.00 85.44 454 LEU A C 1
ATOM 3276 O O . LEU A 1 454 ? 56.256 7.048 -33.411 1.00 85.44 454 LEU A O 1
ATOM 3280 N N . SER A 1 455 ? 56.230 8.770 -34.860 1.00 84.38 455 SER A N 1
ATOM 3281 C CA . SER A 1 455 ? 55.203 9.566 -34.187 1.00 84.38 455 SER A CA 1
ATOM 3282 C C . SER A 1 455 ? 54.184 10.088 -35.190 1.00 84.38 455 SER A C 1
ATOM 3284 O O . SER A 1 455 ? 54.511 10.382 -36.335 1.00 84.38 455 SER A O 1
ATOM 3286 N N . TRP A 1 456 ? 52.923 10.163 -34.783 1.00 86.81 456 TRP A N 1
ATOM 3287 C CA . TRP A 1 456 ? 51.846 10.698 -35.610 1.00 86.81 456 TRP A CA 1
ATOM 3288 C C . TRP A 1 456 ? 50.747 11.300 -34.738 1.00 86.81 456 TRP A C 1
ATOM 3290 O O . TRP A 1 456 ? 50.653 11.042 -33.533 1.00 86.81 456 TRP A O 1
ATOM 3300 N N . VAL A 1 457 ? 49.903 12.109 -35.368 1.00 85.12 457 VAL A N 1
ATOM 3301 C CA . VAL A 1 457 ? 48.651 12.623 -34.818 1.00 85.12 457 VAL A CA 1
ATOM 3302 C C . VAL A 1 457 ? 47.531 11.654 -35.194 1.00 85.12 457 VAL A C 1
ATOM 3304 O O . VAL A 1 457 ? 47.464 11.170 -36.327 1.00 85.12 457 VAL A O 1
ATOM 3307 N N . ALA A 1 458 ? 46.666 11.337 -34.230 1.00 76.44 458 ALA A N 1
ATOM 3308 C CA . ALA A 1 458 ? 45.525 10.453 -34.452 1.00 76.44 458 ALA A CA 1
ATOM 3309 C C . ALA A 1 458 ? 44.587 11.001 -35.552 1.00 76.44 458 ALA A C 1
ATOM 3311 O O . ALA A 1 458 ? 44.544 12.217 -35.756 1.00 76.44 458 ALA A O 1
ATOM 3312 N N . PRO A 1 459 ? 43.826 10.132 -36.241 1.00 77.19 459 PRO A N 1
ATOM 3313 C CA . PRO A 1 459 ? 42.815 10.552 -37.209 1.00 77.19 459 PRO A CA 1
ATOM 3314 C C . PRO A 1 459 ? 41.844 11.591 -36.634 1.00 77.19 459 PRO A C 1
ATOM 3316 O O . PRO A 1 459 ? 41.439 11.484 -35.472 1.00 77.19 459 PRO A O 1
ATOM 3319 N N . ALA A 1 460 ? 41.459 12.583 -37.443 1.00 70.56 460 ALA A N 1
ATOM 3320 C CA . ALA A 1 460 ? 40.537 13.640 -37.022 1.00 70.56 460 ALA A CA 1
ATOM 3321 C C . ALA A 1 460 ? 39.103 13.115 -36.802 1.00 70.56 460 ALA A C 1
ATOM 3323 O O . ALA A 1 460 ? 38.420 13.571 -35.886 1.00 70.56 460 ALA A O 1
ATOM 3324 N N . SER A 1 461 ? 38.675 12.119 -37.584 1.00 65.38 461 SER A N 1
ATOM 3325 C CA . SER A 1 461 ? 37.431 11.363 -37.406 1.00 65.38 461 SER A CA 1
ATOM 3326 C C . SER A 1 461 ? 37.683 9.849 -37.317 1.00 65.38 461 SER A C 1
ATOM 3328 O O . SER A 1 461 ? 38.740 9.354 -37.714 1.00 65.38 461 SER A O 1
ATOM 3330 N N . GLY A 1 462 ? 36.729 9.100 -36.746 1.00 64.75 462 GLY A N 1
ATOM 3331 C CA . GLY A 1 462 ? 36.821 7.638 -36.598 1.00 64.75 462 GLY A CA 1
ATOM 3332 C C . GLY A 1 462 ? 37.914 7.148 -35.633 1.00 64.75 462 GLY A C 1
ATOM 3333 O O . GLY A 1 462 ? 38.381 6.018 -35.746 1.00 64.75 462 GLY A O 1
ATOM 3334 N N . SER A 1 463 ? 38.360 7.986 -34.691 1.00 64.50 463 SER A N 1
ATOM 3335 C CA . SER A 1 463 ? 39.472 7.678 -33.776 1.00 64.50 463 SER A CA 1
ATOM 3336 C C . SER A 1 463 ? 39.075 6.874 -32.527 1.00 64.50 463 SER A C 1
ATOM 3338 O O . SER A 1 463 ? 39.949 6.393 -31.797 1.00 64.50 463 SER A O 1
ATOM 3340 N N . ASP A 1 464 ? 37.779 6.665 -32.287 1.00 59.94 464 ASP A N 1
ATOM 3341 C CA . ASP A 1 464 ? 37.287 5.868 -31.162 1.00 59.94 464 ASP A CA 1
ATOM 3342 C C . ASP A 1 464 ? 37.465 4.364 -31.414 1.00 59.94 464 ASP A C 1
ATOM 3344 O O . ASP A 1 464 ? 36.802 3.761 -32.253 1.00 59.94 464 ASP A O 1
ATOM 3348 N N . GLY A 1 465 ? 38.373 3.738 -30.657 1.00 59.00 465 GLY A N 1
ATOM 3349 C CA . GLY A 1 465 ? 38.676 2.306 -30.781 1.00 59.00 465 GLY A CA 1
ATOM 3350 C C . GLY A 1 465 ? 39.524 1.940 -32.006 1.00 59.00 465 GLY A C 1
ATOM 3351 O O . GLY A 1 465 ? 39.603 0.762 -32.354 1.00 59.00 465 GLY A O 1
ATOM 3352 N N . VAL A 1 466 ? 40.161 2.925 -32.652 1.00 69.06 466 VAL A N 1
ATOM 3353 C CA . VAL A 1 466 ? 41.036 2.706 -33.813 1.00 69.06 466 VAL A CA 1
ATOM 3354 C C . VAL A 1 466 ? 42.266 1.860 -33.445 1.00 69.06 466 VAL A C 1
ATOM 3356 O O . VAL A 1 466 ? 42.855 2.020 -32.375 1.00 69.06 466 VAL A O 1
ATOM 3359 N N . THR A 1 467 ? 42.672 0.962 -34.346 1.00 69.25 467 THR A N 1
ATOM 3360 C CA . THR A 1 467 ? 43.939 0.214 -34.254 1.00 69.25 467 THR A CA 1
ATOM 3361 C C . THR A 1 467 ? 44.880 0.663 -35.363 1.00 69.25 467 THR A C 1
ATOM 3363 O O . THR A 1 467 ? 44.439 0.963 -36.473 1.00 69.25 467 THR A O 1
ATOM 3366 N N . TYR A 1 468 ? 46.180 0.720 -35.070 1.00 76.69 468 TYR A N 1
ATOM 3367 C CA . TYR A 1 468 ? 47.188 1.159 -36.035 1.00 76.69 468 TYR A CA 1
ATOM 3368 C C . TYR A 1 468 ? 47.940 -0.038 -36.613 1.00 76.69 468 TYR A C 1
ATOM 3370 O O . TYR A 1 468 ? 48.332 -0.962 -35.892 1.00 76.69 468 TYR A O 1
ATOM 3378 N N . ARG A 1 469 ? 48.164 0.005 -37.928 1.00 77.69 469 ARG A N 1
ATOM 3379 C CA . ARG A 1 469 ? 49.024 -0.925 -38.659 1.00 77.69 469 ARG A CA 1
ATOM 3380 C C . ARG A 1 469 ? 50.220 -0.147 -39.191 1.00 77.69 469 ARG A C 1
ATOM 3382 O O . ARG A 1 469 ? 50.036 0.780 -39.972 1.00 77.69 469 ARG A O 1
ATOM 3389 N N . VAL A 1 470 ? 51.422 -0.542 -38.778 1.00 78.69 470 VAL A N 1
ATOM 3390 C CA . VAL A 1 470 ? 52.678 0.012 -39.301 1.00 78.69 470 VAL A CA 1
ATOM 3391 C C . VAL A 1 470 ? 53.272 -0.979 -40.296 1.00 78.69 470 VAL A C 1
ATOM 3393 O O . VAL A 1 470 ? 53.380 -2.170 -39.996 1.00 78.69 470 VAL A O 1
ATOM 3396 N N . THR A 1 471 ? 53.655 -0.480 -41.469 1.00 75.56 471 THR A N 1
ATOM 3397 C CA . THR A 1 471 ? 54.319 -1.250 -42.525 1.00 75.56 471 THR A CA 1
ATOM 3398 C C . THR A 1 471 ? 55.583 -0.509 -42.941 1.00 75.56 471 THR A C 1
ATOM 3400 O O . THR A 1 471 ? 55.521 0.681 -43.240 1.00 75.56 471 THR A O 1
ATOM 3403 N N . TRP A 1 472 ? 56.717 -1.207 -42.945 1.00 76.31 472 TRP A N 1
ATOM 3404 C CA . TRP A 1 472 ? 58.012 -0.681 -43.380 1.00 76.31 472 TRP A CA 1
ATOM 3405 C C . TRP A 1 472 ? 58.686 -1.664 -44.339 1.00 76.31 472 TRP A C 1
ATOM 3407 O O . TRP A 1 472 ? 58.396 -2.864 -44.315 1.00 76.31 472 TRP A O 1
ATOM 3417 N N . TYR A 1 473 ? 59.567 -1.146 -45.190 1.00 72.31 473 TYR A N 1
ATOM 3418 C CA . TYR A 1 473 ? 60.360 -1.917 -46.143 1.00 72.31 473 TYR A CA 1
ATOM 3419 C C . TYR A 1 473 ? 61.760 -1.301 -46.265 1.00 72.31 473 TYR A C 1
ATOM 3421 O O . TYR A 1 473 ? 61.944 -0.115 -45.998 1.00 72.31 473 TYR A O 1
ATOM 3429 N N . ASP A 1 474 ? 62.741 -2.128 -46.617 1.00 74.38 474 ASP A N 1
ATOM 3430 C CA . ASP A 1 474 ? 64.122 -1.715 -46.873 1.00 74.38 474 ASP A CA 1
ATOM 3431 C C . ASP A 1 474 ? 64.284 -1.437 -48.376 1.00 74.38 474 ASP A C 1
ATOM 3433 O O . ASP A 1 474 ? 64.069 -2.331 -49.200 1.00 74.38 474 ASP A O 1
ATOM 3437 N N . GLU A 1 475 ? 64.604 -0.192 -48.732 1.00 64.94 475 GLU A N 1
ATOM 3438 C CA . GLU A 1 475 ? 64.765 0.240 -50.127 1.00 64.94 475 GLU A CA 1
ATOM 3439 C C . GLU A 1 475 ? 66.041 -0.306 -50.782 1.00 64.94 475 GLU A C 1
ATOM 3441 O O . GLU A 1 475 ? 66.059 -0.506 -51.998 1.00 64.94 475 GLU A O 1
ATOM 3446 N N . ASP A 1 476 ? 67.071 -0.637 -49.999 1.00 65.06 476 ASP A N 1
ATOM 3447 C CA . ASP A 1 476 ? 68.362 -1.112 -50.508 1.00 65.06 476 ASP A CA 1
ATOM 3448 C C . ASP A 1 476 ? 68.378 -2.636 -50.763 1.00 65.06 476 ASP A C 1
ATOM 3450 O O . ASP A 1 476 ? 69.304 -3.167 -51.382 1.00 65.06 476 ASP A O 1
ATOM 3454 N N . LEU A 1 477 ? 67.318 -3.355 -50.366 1.00 58.59 477 LEU A N 1
ATOM 3455 C CA . LEU A 1 477 ? 67.112 -4.791 -50.618 1.00 58.59 477 LEU A CA 1
ATOM 3456 C C . LEU A 1 477 ? 66.364 -5.104 -51.932 1.00 58.59 477 LEU A C 1
ATOM 3458 O O . LEU A 1 477 ? 65.928 -6.239 -52.135 1.00 58.59 477 LEU A O 1
ATOM 3462 N N . ALA A 1 478 ? 66.257 -4.143 -52.859 1.00 48.16 478 ALA A N 1
ATOM 3463 C CA . ALA A 1 478 ? 65.455 -4.192 -54.095 1.00 48.16 478 ALA A CA 1
ATOM 3464 C C . ALA A 1 478 ? 65.798 -5.300 -55.135 1.00 48.16 478 ALA A C 1
ATOM 3466 O O . ALA A 1 478 ? 65.349 -5.240 -56.280 1.00 48.16 478 ALA A O 1
ATOM 3467 N N . GLY A 1 479 ? 66.575 -6.324 -54.767 1.00 53.78 479 GLY A N 1
ATOM 3468 C CA . GLY A 1 479 ? 66.834 -7.532 -55.563 1.00 53.78 479 GLY A CA 1
ATOM 3469 C C . GLY A 1 479 ? 66.117 -8.804 -55.083 1.00 53.78 479 GLY A C 1
ATOM 3470 O O . GLY A 1 479 ? 66.172 -9.821 -55.772 1.00 53.78 479 GLY A O 1
ATOM 3471 N N . SER A 1 480 ? 65.442 -8.777 -53.931 1.00 51.22 480 SER A N 1
ATOM 3472 C CA . SER A 1 480 ? 64.650 -9.893 -53.392 1.00 51.22 480 SER A CA 1
ATOM 3473 C C . SER A 1 480 ? 63.311 -9.368 -52.876 1.00 51.22 480 SER A C 1
ATOM 3475 O O . SER A 1 480 ? 63.306 -8.321 -52.240 1.00 51.22 480 SER A O 1
ATOM 3477 N N . GLU A 1 481 ? 62.208 -10.072 -53.177 1.00 49.09 481 GLU A N 1
ATOM 3478 C CA . GLU A 1 481 ? 60.819 -9.750 -52.781 1.00 49.09 481 GLU A CA 1
ATOM 3479 C C . GLU A 1 481 ? 60.752 -8.948 -51.462 1.00 49.09 481 GLU A C 1
ATOM 3481 O O . GLU A 1 481 ? 61.239 -9.444 -50.441 1.00 49.09 481 GLU A O 1
ATOM 3486 N N . PRO A 1 482 ? 60.190 -7.722 -51.455 1.00 44.59 482 PRO A N 1
ATOM 3487 C CA . PRO A 1 482 ? 60.214 -6.863 -50.277 1.00 44.59 482 PRO A CA 1
ATOM 3488 C C . PRO A 1 482 ? 59.498 -7.550 -49.109 1.00 44.59 482 PRO A C 1
ATOM 3490 O O . PRO A 1 482 ? 58.282 -7.747 -49.126 1.00 44.59 482 PRO A O 1
ATOM 3493 N N . SER A 1 483 ? 60.247 -7.919 -48.069 1.00 44.78 483 SER A N 1
ATOM 3494 C CA . SER A 1 483 ? 59.683 -8.511 -46.859 1.00 44.78 483 SER A CA 1
ATOM 3495 C C . SER A 1 483 ? 59.056 -7.414 -45.999 1.00 44.78 483 SER A C 1
ATOM 3497 O O . SER A 1 483 ? 59.713 -6.832 -45.136 1.00 44.78 483 SER A O 1
ATOM 3499 N N . ALA A 1 484 ? 57.782 -7.112 -46.249 1.00 45.25 484 ALA A N 1
ATOM 3500 C CA . ALA A 1 484 ? 56.997 -6.219 -45.407 1.00 45.25 484 ALA A CA 1
ATOM 3501 C C . ALA A 1 484 ? 56.744 -6.884 -44.046 1.00 45.25 484 ALA A C 1
ATOM 3503 O O . ALA A 1 484 ? 56.048 -7.896 -43.950 1.00 45.25 484 ALA A O 1
ATOM 3504 N N . SER A 1 485 ? 57.292 -6.309 -42.979 1.00 47.06 485 SER A N 1
ATOM 3505 C CA . SER A 1 485 ? 56.956 -6.716 -41.616 1.00 47.06 485 SER A CA 1
ATOM 3506 C C . SER A 1 485 ? 55.798 -5.857 -41.103 1.00 47.06 485 SER A C 1
ATOM 3508 O O . SER A 1 485 ? 55.691 -4.673 -41.423 1.00 47.06 485 SER A O 1
ATOM 3510 N N . THR A 1 486 ? 54.867 -6.473 -40.373 1.00 44.56 486 THR A N 1
ATOM 3511 C CA . THR A 1 486 ? 53.671 -5.805 -39.844 1.00 44.56 486 THR A CA 1
ATOM 3512 C C . THR A 1 486 ? 53.634 -5.954 -38.332 1.00 44.56 486 THR A C 1
ATOM 3514 O O . THR A 1 486 ? 53.627 -7.073 -37.823 1.00 44.56 486 THR A O 1
ATOM 3517 N N . GLN A 1 487 ? 53.526 -4.834 -37.618 1.00 49.91 487 GLN A N 1
ATOM 3518 C CA . GLN A 1 487 ? 53.159 -4.822 -36.202 1.00 49.91 487 GLN A CA 1
ATOM 3519 C C . GLN A 1 487 ? 51.795 -4.148 -36.025 1.00 49.91 487 GLN A C 1
ATOM 3521 O O . GLN A 1 487 ? 51.506 -3.114 -36.634 1.00 49.91 487 GLN A O 1
ATOM 3526 N N . SER A 1 488 ? 50.942 -4.754 -35.198 1.00 41.91 488 SER A N 1
ATOM 3527 C CA . SER A 1 488 ? 49.640 -4.209 -34.807 1.00 41.91 488 SER A CA 1
ATOM 3528 C C . SER A 1 488 ? 49.646 -3.918 -33.315 1.00 41.91 488 SER A C 1
ATOM 3530 O O . SER A 1 488 ? 49.979 -4.794 -32.518 1.00 41.91 488 SER A O 1
ATOM 3532 N N . ARG A 1 489 ? 49.258 -2.698 -32.934 1.00 44.38 489 ARG A N 1
ATOM 3533 C CA . ARG A 1 489 ? 49.101 -2.307 -31.530 1.00 44.38 489 ARG A CA 1
ATOM 3534 C C . ARG A 1 489 ? 47.673 -1.793 -31.297 1.00 44.38 489 ARG A C 1
ATOM 3536 O O . ARG A 1 489 ? 47.269 -0.846 -31.976 1.00 44.38 489 ARG A O 1
ATOM 3543 N N . PRO A 1 490 ? 46.906 -2.382 -30.365 1.00 40.22 490 PRO A N 1
ATOM 3544 C CA . PRO A 1 490 ? 45.722 -1.735 -29.818 1.00 40.22 490 PRO A CA 1
ATOM 3545 C C . PRO A 1 490 ? 46.166 -0.614 -28.875 1.00 40.22 490 PRO A C 1
ATOM 3547 O O . PRO A 1 490 ? 47.087 -0.811 -28.079 1.00 40.22 490 PRO A O 1
ATOM 3550 N N . ASP A 1 491 ? 45.522 0.549 -28.931 1.00 42.53 491 ASP A N 1
ATOM 3551 C CA . ASP A 1 491 ? 45.642 1.487 -27.816 1.00 42.53 491 ASP A CA 1
ATOM 3552 C C . ASP A 1 491 ? 44.949 0.924 -26.571 1.00 42.53 491 ASP A C 1
ATOM 3554 O O . ASP A 1 491 ? 43.990 0.152 -26.646 1.00 42.53 491 ASP A O 1
ATOM 3558 N N . SER A 1 492 ? 45.519 1.261 -25.423 1.00 40.38 492 SER A N 1
ATOM 3559 C CA . SER A 1 492 ? 45.356 0.565 -24.157 1.00 40.38 492 SER A CA 1
ATOM 3560 C C . SER A 1 492 ? 43.997 0.728 -23.466 1.00 40.38 492 SER A C 1
ATOM 3562 O O . SER A 1 492 ? 43.179 1.593 -23.783 1.00 40.38 492 SER A O 1
ATOM 3564 N N . THR A 1 493 ? 43.746 -0.164 -22.500 1.00 41.28 493 THR A N 1
ATOM 3565 C CA . THR A 1 493 ? 42.512 -0.222 -21.701 1.00 41.28 493 THR A CA 1
ATOM 3566 C C . THR A 1 493 ? 42.253 1.064 -20.899 1.00 41.28 493 THR A C 1
ATOM 3568 O O . THR A 1 493 ? 43.154 1.856 -20.623 1.00 41.28 493 THR A O 1
ATOM 3571 N N . ARG A 1 494 ? 40.993 1.249 -20.466 1.00 42.34 494 ARG A N 1
ATOM 3572 C CA . ARG A 1 494 ? 40.452 2.419 -19.736 1.00 42.34 494 ARG A CA 1
ATOM 3573 C C . ARG A 1 494 ? 41.309 2.899 -18.545 1.00 42.34 494 ARG A C 1
ATOM 3575 O O . ARG A 1 494 ? 41.210 4.071 -18.191 1.00 42.34 494 ARG A O 1
ATOM 3582 N N . ALA A 1 495 ? 42.141 2.036 -17.955 1.00 35.53 495 ALA A N 1
ATOM 3583 C CA . ALA A 1 495 ? 43.013 2.358 -16.823 1.00 35.53 495 ALA A CA 1
ATOM 3584 C C . ALA A 1 495 ? 44.233 3.227 -17.197 1.00 35.53 495 ALA A C 1
ATOM 3586 O O . ALA A 1 495 ? 44.637 4.069 -16.402 1.00 35.53 495 ALA A O 1
ATOM 3587 N N . GLU A 1 496 ? 44.777 3.110 -18.411 1.00 39.25 496 GLU A N 1
ATOM 3588 C CA . GLU A 1 496 ? 45.972 3.869 -18.830 1.00 39.25 496 GLU A CA 1
ATOM 3589 C C . GLU A 1 496 ? 45.642 5.286 -19.345 1.00 39.25 496 GLU A C 1
ATOM 3591 O O . GLU A 1 496 ? 46.525 6.128 -19.513 1.00 39.25 496 GLU A O 1
ATOM 3596 N N . ARG A 1 497 ? 44.351 5.589 -19.551 1.00 45.88 497 ARG A N 1
ATOM 3597 C CA . ARG A 1 497 ? 43.861 6.859 -20.121 1.00 45.88 497 ARG A CA 1
ATOM 3598 C C . ARG A 1 497 ? 43.895 8.043 -19.140 1.00 45.88 497 ARG A C 1
ATOM 3600 O O . ARG A 1 497 ? 43.702 9.173 -19.575 1.00 45.88 497 ARG A O 1
ATOM 3607 N N . ARG A 1 498 ? 44.122 7.816 -17.835 1.00 37.31 498 ARG A N 1
ATOM 3608 C CA . ARG A 1 498 ? 44.105 8.874 -16.799 1.00 37.31 498 ARG A CA 1
ATOM 3609 C C . ARG A 1 498 ? 45.430 9.631 -16.609 1.00 37.31 498 ARG A C 1
ATOM 3611 O O . ARG A 1 498 ? 45.408 10.651 -15.935 1.00 37.31 498 ARG A O 1
ATOM 3618 N N . GLU A 1 499 ? 46.537 9.208 -17.227 1.00 35.59 499 GLU A N 1
ATOM 3619 C CA . GLU A 1 499 ? 47.859 9.845 -17.029 1.00 35.59 499 GLU A CA 1
ATOM 3620 C C . GLU A 1 499 ? 48.509 10.451 -18.285 1.00 35.59 499 GLU A C 1
ATOM 3622 O O . GLU A 1 499 ? 49.584 11.036 -18.186 1.00 35.59 499 GLU A O 1
ATOM 3627 N N . ARG A 1 500 ? 47.893 10.378 -19.473 1.00 38.88 500 ARG A N 1
ATOM 3628 C CA . ARG A 1 500 ? 48.496 10.935 -20.702 1.00 38.88 500 ARG A CA 1
ATOM 3629 C C . ARG A 1 500 ? 47.527 11.824 -21.467 1.00 38.88 500 ARG A C 1
ATOM 3631 O O . ARG A 1 500 ? 46.919 11.407 -22.449 1.00 38.88 500 ARG A O 1
ATOM 3638 N N . SER A 1 501 ? 47.402 13.059 -20.995 1.00 37.19 501 SER A N 1
ATOM 3639 C CA . SER A 1 501 ? 46.890 14.175 -21.788 1.00 37.19 501 SER A CA 1
ATOM 3640 C C . SER A 1 501 ? 48.079 14.989 -22.294 1.00 37.19 501 SER A C 1
ATOM 3642 O O . SER A 1 501 ? 48.922 15.392 -21.499 1.00 37.19 501 SER A O 1
ATOM 3644 N N . ASN A 1 502 ? 48.070 15.249 -23.600 1.00 37.59 502 ASN A N 1
ATOM 3645 C CA . ASN A 1 502 ? 49.048 15.952 -24.435 1.00 37.59 502 ASN A CA 1
ATOM 3646 C C . ASN A 1 502 ? 50.280 15.160 -24.917 1.00 37.59 502 ASN A C 1
ATOM 3648 O O . ASN A 1 502 ? 51.132 14.726 -24.153 1.00 37.59 502 ASN A O 1
ATOM 3652 N N . ASP A 1 503 ? 50.331 15.093 -26.250 1.00 39.50 503 ASP A N 1
ATOM 3653 C CA . ASP A 1 503 ? 51.456 14.866 -27.155 1.00 39.50 503 ASP A CA 1
ATOM 3654 C C . ASP A 1 503 ? 52.066 13.462 -27.337 1.00 39.50 503 ASP A C 1
ATOM 3656 O O . ASP A 1 503 ? 52.592 12.821 -26.436 1.00 39.50 503 ASP A O 1
ATOM 3660 N N . GLN A 1 504 ? 52.029 13.064 -28.617 1.00 41.31 504 GLN A N 1
ATOM 3661 C CA . GLN A 1 504 ? 52.801 12.037 -29.322 1.00 41.31 504 GLN A CA 1
ATOM 3662 C C . GLN A 1 504 ? 52.690 10.585 -28.834 1.00 41.31 504 GLN A C 1
ATOM 3664 O O . GLN A 1 504 ? 53.229 10.168 -27.811 1.00 41.31 504 GLN A O 1
ATOM 3669 N N . ARG A 1 505 ? 52.063 9.753 -29.675 1.00 49.56 505 ARG A N 1
ATOM 3670 C CA . ARG A 1 505 ? 52.154 8.291 -29.578 1.00 49.56 505 ARG A CA 1
ATOM 3671 C C . ARG A 1 505 ? 53.366 7.828 -30.373 1.00 49.56 505 ARG A C 1
ATOM 3673 O O . ARG A 1 505 ? 53.468 8.152 -31.552 1.00 49.56 505 ARG A O 1
ATOM 3680 N N . SER A 1 506 ? 54.272 7.107 -29.713 1.00 41.59 506 SER A N 1
ATOM 3681 C CA . SER A 1 506 ? 55.484 6.570 -30.322 1.00 41.59 506 SER A CA 1
ATOM 3682 C C . SER A 1 506 ? 55.468 5.044 -30.398 1.00 41.59 506 SER A C 1
ATOM 3684 O O . SER A 1 506 ? 55.056 4.354 -29.460 1.00 41.59 506 SER A O 1
ATOM 3686 N N . VAL A 1 507 ? 55.919 4.512 -31.532 1.00 44.00 507 VAL A N 1
ATOM 3687 C CA . VAL A 1 507 ? 56.212 3.084 -31.715 1.00 44.00 507 VAL A CA 1
ATOM 3688 C C . VAL A 1 507 ? 57.687 2.961 -32.072 1.00 44.00 507 VAL A C 1
ATOM 3690 O O . VAL A 1 507 ? 58.166 3.683 -32.944 1.00 44.00 507 VAL A O 1
ATOM 3693 N N . GLN A 1 508 ? 58.398 2.088 -31.356 1.00 40.50 508 GLN A N 1
ATOM 3694 C CA . GLN A 1 508 ? 59.745 1.665 -31.725 1.00 40.50 508 GLN A CA 1
ATOM 3695 C C . GLN A 1 508 ? 59.627 0.408 -32.574 1.00 40.50 508 GLN A C 1
ATOM 3697 O O . GLN A 1 508 ? 59.008 -0.566 -32.139 1.00 40.50 508 GLN A O 1
ATOM 3702 N N . VAL A 1 509 ? 60.185 0.469 -33.777 1.00 48.34 509 VAL A N 1
ATOM 3703 C CA . VAL A 1 509 ? 60.274 -0.650 -34.716 1.00 48.34 509 VAL A CA 1
ATOM 3704 C C . VAL A 1 509 ? 61.727 -1.027 -34.918 1.00 48.34 509 VAL A C 1
ATOM 3706 O O . VAL A 1 509 ? 62.553 -0.085 -35.039 1.00 48.34 509 VAL A O 1
#

pLDDT: mean 84.47, std 17.97, range [26.5, 98.5]

Sequence (509 aa):
MGALVAGVGLFLAVFVGLAASPASAGAVGSGYDEVDVPDLLWAADHLDLAGPAELQRTGVAVINFILNLTGRTDAECDLGYGALIDPYGSRRYESVWAGEELAMLDWVADHYCISREQAQVFGAALLSFFAGLDAGSRGMEVVRPDLPVATEVAPVAVSGTGTQTVTLTTGLPADYQVVALTHAGTGSFRVAGLDVAGNELEVLVARDGTFHGRVVAEGPESIAILAVTADGDWTATFLPVTVATPFGTGRTAGGMQDDVLLLPTAVSADAGLVTARHDGGADFIVWEFGPDGRPNALPINQIGAWSGQADLSDGTRFLEVAATGEWVMAEGASLPPRRVGVPGVTRGDGRLDVAWVAPADGGSPLTGFDVWIKVATADDLIQNWTKVEAAAGATTHTLTELVNGTTYHVVVRARNAAGAGPWSEAVAMAPLSASAPDAVGSLAASAGDRQAQLSWVAPASGSDGVTYRVTWYDEDLAGSEPSASTQSRPDSTRAERRERSNDQRSVQV

Secondary structure (DSSP, 8-state):
-------------------------EEEEEEE-TTTHHHHHHHHHHTT-SSHHHHHHHHHHHHHHHHHHHT--S--GGG-GGGT-----SEEEEEEE-THHHHHHHHHHHHHT--HHHHHHHHHHHHHHHHHHHHHHTT----PPPPPPPPPPPPEEEEEESSEEEE-SSPPPTT--EEEEEE--SSEEEEEEE-TT--EEEEEEEEES-EEEEEE-SSGGG--EEEEE-SSEEEEEEE-GGGSEE-BTTBEEEESS-EEEE-SSPPPTTT-EEEEEE--SSEEEEEEE-TTS-EEEEEEEEESSEEEEEEPPTT--EEEEEESS-EEEEESS-PPPPPPPPPEEEEETTEEEEE-PPPP-TTS---EEEEEEEETTS-S-GGGSEEEEEETT--EEEE-SPPTT--EEEEEEEEETTEE-PPPPPEEE-----SPPPPPEEEEEEEETTEEEEEEEPPSSS-TT-EEEEEE--GGGTTS----EEEEEEPPPTTGGGS--SS-EEEE-